Protein AF-A0A8J3KZC4-F1 (afdb_monomer)

Sequence (423 aa):
MLMLERWGRAMARRRWWVIGAALAFLTVGGVWGSLAFGTLITEGLDDPHGDGSRALVRAVLLVVVFGGVA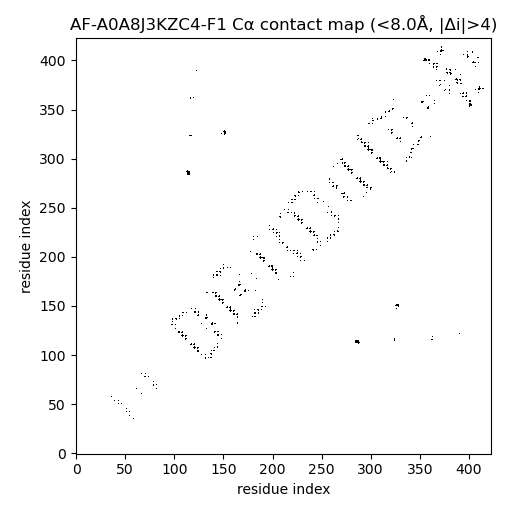ALSLPPTIGGLAVLGAFSALRSAEQEGSSRVGGVYAQAADASYARGRWDEAVAYADRLDQELLANPSISYLHAVAARIAIHRDDRETAEARLRAGGFLNPADQGRWAGASGPVADALALLAESRGDLAESLALRAAYLDLPPGPDRAGRCDEAVYLVRAALAQGEPALAEAAATAVAADPDPSPHRSLVIRFCRALVAADAMELHSVAADFGHSACLHHRALALEEVARVLAEQGDLAGARTACTDALAAWLDLGATWDARRLEARLRSYGVRRGPRTVCRRPAVGWDALTPSERHVAQLLARGMSNPDIAAELFVTRNTVQTHVSRVLTKLQMRSRIELVQQAAAIGETEGR

Nearest PDB structures (foldseek):
  3txn-assembly1_A  TM=3.692E-01  e=3.350E-02  Drosophila melanogaster
  9e8q-assembly1_X  TM=4.889E-01  e=4.196E-01  Homo sapiens
  6epf-assembly1_Q  TM=4.097E-01  e=3.867E-01  Rattus norvegicus
  8jri-assembly1_X  TM=4.082E-01  e=1.821E+00  Homo sapiens
  8amz-assembly1_Q  TM=2.541E-01  e=1.611E+00  Spinacia oleracea

Mean predicted aligned error: 16.3 Å

Foldseek 3Di:
DVVVVVVVVVVVVCVVV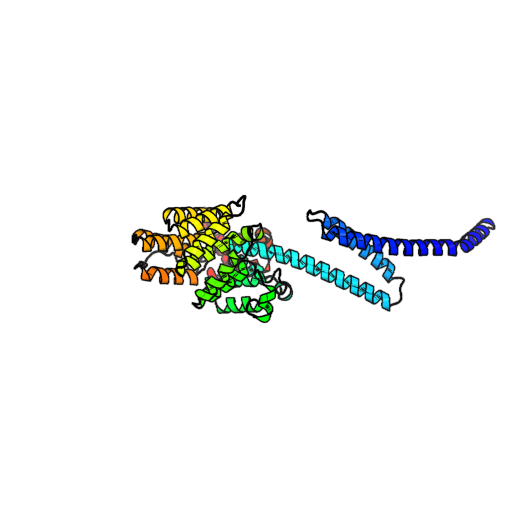VVVVVVVCVVVVVVVLVVVVVVLVVVLVPDPDDPSVVSVVVNVVCLVVVLVVVLVPDDPVVNVVSVVVVVVVVVVVVLVVLLVVLLVLQVVLVVCVLLLVLLSNLVSLVVDDLVSCQDLSNVLSLLSNLLLCLLLVNNVSNVVSCVSSVNPPPVCVVVQPVNDLSSLQSQLSSCVSVVNLVSSLVSLLCLLVDDADPRSLVNLVSLLSNLVSCVVVVNLVSLVSSLCRLVVHPDHDPVSVLSNQCSVCSSVLPLVSLQVSLVVSVVVSSLVSNLVSLLSSLVSCLVVVVLVSNLVSLLVSLLSSLLSSRPVVNVVSQVVCVVSVNDHDPDDDPNQPQADLSVARPVLNVLLVCLLVVDDLVRVCVVVVHDSVSSVVSVVVSCVRHVHPDSVRSNVVSVVVVVVVVD

InterPro domains:
  IPR000792 Transcription regulator LuxR, C-terminal [PF00196] (359-412)
  IPR000792 Transcription regulator LuxR, C-terminal [PR00038] (360-374)
  IPR000792 Transcription regulator LuxR, C-terminal [PR00038] (374-390)
  IPR000792 Transcription regulator LuxR, C-terminal [PR00038] (390-402)
  IPR000792 Transcription regulator LuxR, C-terminal [PS00622] (374-401)
  IPR000792 Transcription regulator LuxR, C-terminal [PS50043] (353-418)
  IPR000792 Transcription regulator LuxR, C-terminal [SM00421] (357-414)
  IPR000792 Transcription regulator LuxR, C-terminal [cd06170] (360-411)
  IPR016032 Signal transduction response regulator, C-terminal effector [SSF46894] (350-418)
  IPR036388 Winged helix-like DNA-binding domain superfamily [G3DSA:1.10.10.10] (355-422)

Organism: NCBI:txid310354

Structure (mmCIF, N/CA/C/O backbone):
data_AF-A0A8J3KZC4-F1
#
_entry.id   AF-A0A8J3KZC4-F1
#
loop_
_atom_site.group_PDB
_atom_site.id
_atom_site.type_symbol
_atom_site.label_atom_id
_atom_site.label_alt_id
_atom_site.label_comp_id
_atom_site.label_asym_id
_atom_site.label_entity_id
_atom_site.label_seq_id
_atom_site.pdbx_PDB_ins_code
_atom_site.Cartn_x
_atom_site.Cartn_y
_atom_site.Cartn_z
_atom_site.occupancy
_atom_site.B_iso_or_equiv
_atom_site.auth_seq_id
_atom_site.auth_comp_id
_atom_site.auth_asym_id
_atom_site.auth_atom_id
_atom_site.pdbx_PDB_model_num
ATOM 1 N N . MET A 1 1 ? 80.075 15.290 -47.385 1.00 49.62 1 MET A N 1
ATOM 2 C CA . MET A 1 1 ? 80.023 13.841 -47.073 1.00 49.62 1 MET A CA 1
ATOM 3 C C . MET A 1 1 ? 80.619 13.496 -45.699 1.00 49.62 1 MET A C 1
ATOM 5 O O . MET A 1 1 ? 79.919 12.897 -44.899 1.00 49.62 1 MET A O 1
ATOM 9 N N . LEU A 1 2 ? 81.821 13.972 -45.339 1.00 51.59 2 LEU A N 1
ATOM 10 C CA . LEU A 1 2 ? 82.472 13.700 -44.033 1.00 51.59 2 LEU A CA 1
ATOM 11 C C . LEU A 1 2 ? 81.754 14.249 -42.774 1.00 51.59 2 LEU A C 1
ATOM 13 O O . LEU A 1 2 ? 81.968 13.755 -41.665 1.00 51.59 2 LEU A O 1
ATOM 17 N N . MET A 1 3 ? 80.897 15.264 -42.916 1.00 46.22 3 MET A N 1
ATOM 18 C CA . MET A 1 3 ? 80.192 15.891 -41.786 1.00 46.22 3 MET A CA 1
ATOM 19 C C . MET A 1 3 ? 78.982 15.062 -41.309 1.00 46.22 3 MET A C 1
ATOM 21 O O . MET A 1 3 ? 78.746 14.967 -40.107 1.00 46.22 3 MET A O 1
ATOM 25 N N . LEU A 1 4 ? 78.289 14.380 -42.231 1.00 46.75 4 LEU A N 1
ATOM 26 C CA . LEU A 1 4 ? 77.159 13.484 -41.943 1.00 46.75 4 LEU A CA 1
ATOM 27 C C . LEU A 1 4 ? 77.616 12.163 -41.298 1.00 46.75 4 LEU A C 1
ATOM 29 O O . LEU A 1 4 ? 76.976 11.687 -40.364 1.00 46.75 4 LEU A O 1
ATOM 33 N N . GLU A 1 5 ? 78.776 11.621 -41.683 1.00 54.44 5 GLU A N 1
ATOM 34 C CA . GLU A 1 5 ? 79.352 10.424 -41.041 1.00 54.44 5 GLU A CA 1
ATOM 35 C C . GLU A 1 5 ? 79.879 10.680 -39.620 1.00 54.44 5 GLU A C 1
ATOM 37 O O . GLU A 1 5 ? 79.835 9.800 -38.753 1.00 54.44 5 GLU A O 1
ATOM 42 N N . ARG A 1 6 ? 80.383 11.892 -39.342 1.00 55.38 6 ARG A N 1
ATOM 43 C CA . ARG A 1 6 ? 80.746 12.308 -37.975 1.00 55.38 6 ARG A CA 1
ATOM 44 C C . ARG A 1 6 ? 79.510 12.478 -37.097 1.00 55.38 6 ARG A C 1
ATOM 46 O O . ARG A 1 6 ? 79.547 12.081 -35.933 1.00 55.38 6 ARG A O 1
ATOM 53 N N . TRP A 1 7 ? 78.426 13.013 -37.655 1.00 51.81 7 TRP A N 1
ATOM 54 C CA . TRP A 1 7 ? 77.149 13.158 -36.958 1.00 51.81 7 TRP A CA 1
ATOM 55 C C . TRP A 1 7 ? 76.495 11.796 -36.671 1.00 51.81 7 TRP A C 1
ATOM 57 O O . TRP A 1 7 ? 76.105 11.531 -35.535 1.00 51.81 7 TRP A O 1
ATOM 67 N N . GLY A 1 8 ? 76.516 10.871 -37.637 1.00 51.47 8 GLY A N 1
ATOM 68 C CA . GLY A 1 8 ? 76.025 9.498 -37.464 1.00 51.47 8 GLY A CA 1
ATOM 69 C C . GLY A 1 8 ? 76.769 8.711 -36.376 1.00 51.47 8 GLY A C 1
ATOM 70 O O . GLY A 1 8 ? 76.144 8.051 -35.546 1.00 51.47 8 GLY A O 1
ATOM 71 N N . ARG A 1 9 ? 78.101 8.849 -36.281 1.00 58.12 9 ARG A N 1
ATOM 72 C CA . ARG A 1 9 ? 78.907 8.222 -35.208 1.00 58.12 9 ARG A CA 1
ATOM 73 C C . ARG A 1 9 ? 78.753 8.893 -33.836 1.00 58.12 9 ARG A C 1
ATOM 75 O O . ARG A 1 9 ? 79.024 8.260 -32.813 1.00 58.12 9 ARG A O 1
ATOM 82 N N . ALA A 1 10 ? 78.342 10.161 -33.788 1.00 55.81 10 ALA A N 1
ATOM 83 C CA . ALA A 1 10 ? 78.010 10.857 -32.544 1.00 55.81 10 ALA A CA 1
ATOM 84 C C . ALA A 1 10 ? 76.621 10.446 -32.019 1.00 55.81 10 ALA A C 1
ATOM 86 O O . ALA A 1 10 ? 76.476 10.183 -30.825 1.00 55.81 10 ALA A O 1
ATOM 87 N N . MET A 1 11 ? 75.632 10.290 -32.907 1.00 49.97 11 MET A N 1
ATOM 88 C CA . MET A 1 11 ? 74.301 9.772 -32.563 1.00 49.97 11 MET A CA 1
ATOM 89 C C . MET A 1 11 ? 74.331 8.292 -32.157 1.00 49.97 11 MET A C 1
ATOM 91 O O . MET A 1 11 ? 73.729 7.927 -31.149 1.00 49.97 11 MET A O 1
ATOM 95 N N . ALA A 1 12 ? 75.113 7.447 -32.839 1.00 55.94 12 ALA A N 1
ATOM 96 C CA . ALA A 1 12 ? 75.250 6.031 -32.481 1.00 55.94 12 ALA A CA 1
ATOM 97 C C . ALA A 1 12 ? 75.864 5.808 -31.084 1.00 55.94 12 ALA A C 1
ATOM 99 O O . ALA A 1 12 ? 75.501 4.853 -30.400 1.00 55.94 12 ALA A O 1
ATOM 100 N N . ARG A 1 13 ? 76.747 6.708 -30.622 1.00 58.25 13 ARG A N 1
ATOM 101 C CA . ARG A 1 13 ? 77.304 6.673 -29.256 1.00 58.25 13 ARG A CA 1
ATOM 102 C C . ARG A 1 13 ? 76.328 7.157 -28.184 1.00 58.25 13 ARG A C 1
ATOM 104 O O . ARG A 1 13 ? 76.462 6.767 -27.030 1.00 58.25 13 ARG A O 1
ATOM 111 N N . ARG A 1 14 ? 75.334 7.969 -28.553 1.00 55.47 14 ARG A N 1
ATOM 112 C CA . ARG A 1 14 ? 74.306 8.478 -27.631 1.00 55.47 14 ARG A CA 1
ATOM 113 C C . ARG A 1 14 ? 73.007 7.666 -27.646 1.00 55.47 14 ARG A C 1
ATOM 115 O O . ARG A 1 14 ? 72.175 7.885 -26.775 1.00 55.47 14 ARG A O 1
ATOM 122 N N . ARG A 1 15 ? 72.850 6.683 -28.546 1.00 52.03 15 ARG A N 1
ATOM 123 C CA . ARG A 1 15 ? 71.639 5.838 -28.624 1.00 52.03 15 ARG A CA 1
ATOM 124 C C . ARG A 1 15 ? 71.318 5.127 -27.309 1.00 52.03 15 ARG A C 1
ATOM 126 O O . ARG A 1 15 ? 70.168 5.093 -26.905 1.00 52.03 15 ARG A O 1
ATOM 133 N N . TRP A 1 16 ? 72.336 4.624 -26.613 1.00 59.94 16 TRP A N 1
ATOM 134 C CA . TRP A 1 16 ? 72.158 3.926 -25.339 1.00 59.94 16 TRP A CA 1
ATOM 135 C C . TRP A 1 16 ? 71.802 4.873 -24.192 1.00 59.94 16 TRP A C 1
ATOM 137 O O . TRP A 1 16 ? 71.069 4.481 -23.296 1.00 59.94 16 TRP A O 1
ATOM 147 N N . TRP A 1 17 ? 72.237 6.134 -24.263 1.00 64.50 17 TRP A N 1
ATOM 148 C CA . TRP A 1 17 ? 71.806 7.178 -23.332 1.00 64.50 17 TRP A CA 1
ATOM 149 C C . TRP A 1 17 ? 70.353 7.584 -23.560 1.00 64.50 17 TRP A C 1
ATOM 151 O O . TRP A 1 17 ? 69.617 7.750 -22.599 1.00 64.50 17 TRP A O 1
ATOM 161 N N . VAL A 1 18 ? 69.923 7.698 -24.818 1.00 58.31 18 VAL A N 1
ATOM 162 C CA . VAL A 1 18 ? 68.522 7.995 -25.157 1.00 58.31 18 VAL A CA 1
ATOM 163 C C . VAL A 1 18 ? 67.608 6.835 -24.760 1.00 58.31 18 VAL A C 1
ATOM 165 O O . VAL A 1 18 ? 66.567 7.064 -24.157 1.00 58.31 18 VAL A O 1
ATOM 168 N N . ILE A 1 19 ? 68.021 5.592 -25.025 1.00 62.00 19 ILE A N 1
ATOM 169 C CA . ILE A 1 19 ? 67.284 4.392 -24.607 1.00 62.00 19 ILE A CA 1
ATOM 170 C C . ILE A 1 19 ? 67.250 4.288 -23.079 1.00 62.00 19 ILE A C 1
ATOM 172 O O . ILE A 1 19 ? 66.190 4.049 -22.515 1.00 62.00 19 ILE A O 1
ATOM 176 N N . GLY A 1 20 ? 68.375 4.523 -22.397 1.00 69.75 20 GLY A N 1
ATOM 177 C CA . GLY A 1 20 ? 68.440 4.525 -20.935 1.00 69.75 20 GLY A CA 1
ATOM 178 C C . GLY A 1 20 ? 67.575 5.617 -20.304 1.00 69.75 20 GLY A C 1
ATOM 179 O O . GLY A 1 20 ? 66.869 5.348 -19.339 1.00 69.75 20 GLY A O 1
ATOM 180 N N . ALA A 1 21 ? 67.562 6.823 -20.879 1.00 61.88 21 ALA A N 1
ATOM 181 C CA . ALA A 1 21 ? 66.703 7.917 -20.434 1.00 61.88 21 ALA A CA 1
ATOM 182 C C . ALA A 1 21 ? 65.216 7.618 -20.676 1.00 61.88 21 ALA A C 1
ATOM 184 O O . ALA A 1 21 ? 64.395 7.899 -19.810 1.00 61.88 21 ALA A O 1
ATOM 185 N N . ALA A 1 22 ? 64.866 6.998 -21.807 1.00 51.34 22 ALA A N 1
ATOM 186 C CA . ALA A 1 22 ? 63.500 6.557 -22.086 1.00 51.34 22 ALA A CA 1
ATOM 187 C C . ALA A 1 22 ? 63.049 5.440 -21.130 1.00 51.34 22 ALA A C 1
ATOM 189 O O . ALA A 1 22 ? 61.923 5.472 -20.640 1.00 51.34 22 ALA A O 1
ATOM 190 N N . LEU A 1 23 ? 63.935 4.489 -20.812 1.00 62.41 23 LEU A N 1
ATOM 191 C CA . LEU A 1 23 ? 63.649 3.420 -19.855 1.00 62.41 23 LEU A CA 1
ATOM 192 C C . LEU A 1 23 ? 63.479 3.975 -18.435 1.00 62.41 23 LEU A C 1
ATOM 194 O O . LEU A 1 23 ? 62.550 3.586 -17.738 1.00 62.41 23 LEU A O 1
ATOM 198 N N . ALA A 1 24 ? 64.334 4.919 -18.032 1.00 65.94 24 ALA A N 1
ATOM 199 C CA . ALA A 1 24 ? 64.222 5.621 -16.757 1.00 65.94 24 ALA A CA 1
ATOM 200 C C . ALA A 1 24 ? 62.939 6.463 -16.676 1.00 65.94 24 ALA A C 1
ATOM 202 O O . ALA A 1 24 ? 62.290 6.505 -15.639 1.00 65.94 24 ALA A O 1
ATOM 203 N N . PHE A 1 25 ? 62.533 7.099 -17.777 1.00 62.34 25 PHE A N 1
ATOM 204 C CA . PHE A 1 25 ? 61.277 7.843 -17.842 1.00 62.34 25 PHE A CA 1
ATOM 205 C C . PHE A 1 25 ? 60.058 6.916 -17.721 1.00 62.34 25 PHE A C 1
ATOM 207 O O . PHE A 1 25 ? 59.105 7.246 -17.021 1.00 62.34 25 PHE A O 1
ATOM 214 N N . LEU A 1 26 ? 60.107 5.728 -18.334 1.00 59.19 26 LEU A N 1
ATOM 215 C CA . LEU A 1 26 ? 59.069 4.699 -18.211 1.00 59.19 26 LEU A CA 1
ATOM 216 C C . LEU A 1 26 ? 58.980 4.116 -16.796 1.00 59.19 26 LEU A C 1
ATOM 218 O O . LEU A 1 26 ? 57.877 3.932 -16.288 1.00 59.19 26 LEU A O 1
ATOM 222 N N . THR A 1 27 ? 60.109 3.849 -16.137 1.00 65.12 27 THR A N 1
ATOM 223 C CA . THR A 1 27 ? 60.107 3.311 -14.768 1.00 65.12 27 THR A CA 1
ATOM 224 C C . THR A 1 27 ? 59.681 4.358 -13.747 1.00 65.12 27 THR A C 1
ATOM 226 O O . THR A 1 27 ? 58.854 4.060 -12.888 1.00 65.12 27 THR A O 1
ATOM 229 N N . VAL A 1 28 ? 60.166 5.597 -13.865 1.00 62.47 28 VAL A N 1
ATOM 230 C CA . VAL A 1 28 ? 59.739 6.711 -13.004 1.00 62.47 28 VAL A CA 1
ATOM 231 C C . VAL A 1 28 ? 58.265 7.039 -13.241 1.00 62.47 28 VAL A C 1
ATOM 233 O O . VAL A 1 28 ? 57.527 7.207 -12.275 1.00 62.47 28 VAL A O 1
ATOM 236 N N . GLY A 1 29 ? 57.807 7.051 -14.496 1.00 56.22 29 GLY A N 1
ATOM 237 C CA . GLY A 1 29 ? 56.397 7.245 -14.841 1.00 56.22 29 GLY A CA 1
ATOM 238 C C . GLY A 1 29 ? 55.491 6.133 -14.306 1.00 56.22 29 GLY A C 1
ATOM 239 O O . GLY A 1 29 ? 54.416 6.424 -13.793 1.00 56.22 29 GLY A O 1
ATOM 240 N N . GLY A 1 30 ? 55.944 4.876 -14.350 1.00 57.34 30 GLY A N 1
ATOM 241 C CA . GLY A 1 30 ? 55.224 3.735 -13.780 1.00 57.34 30 GLY A CA 1
ATOM 242 C C . GLY A 1 30 ? 55.127 3.788 -12.253 1.00 57.34 30 GLY A C 1
ATOM 243 O O . GLY A 1 30 ? 54.042 3.631 -11.703 1.00 57.34 30 GLY A O 1
ATOM 244 N N . VAL A 1 31 ? 56.236 4.073 -11.560 1.00 61.00 31 VAL A N 1
ATOM 245 C CA . VAL A 1 31 ? 56.269 4.174 -10.088 1.00 61.00 31 VAL A CA 1
ATOM 246 C C . VAL A 1 31 ? 55.465 5.378 -9.594 1.00 61.00 31 VAL A C 1
ATOM 248 O O . VAL A 1 31 ? 54.692 5.253 -8.645 1.00 61.00 31 VAL A O 1
ATOM 251 N N . TRP A 1 32 ? 55.593 6.532 -10.254 1.00 56.91 32 TRP A N 1
ATOM 252 C CA . TRP A 1 32 ? 54.805 7.721 -9.930 1.00 56.91 32 TRP A CA 1
ATOM 253 C C . TRP A 1 32 ? 53.316 7.506 -10.223 1.00 56.91 32 TRP A C 1
ATOM 255 O O . TRP A 1 32 ? 52.482 7.867 -9.400 1.00 56.91 32 TRP A O 1
ATOM 265 N N . GLY A 1 33 ? 52.982 6.837 -11.333 1.00 50.72 33 GLY A N 1
ATOM 266 C CA . GLY A 1 33 ? 51.616 6.437 -11.669 1.00 50.72 33 GLY A CA 1
ATOM 267 C C . GLY A 1 33 ? 50.994 5.512 -10.622 1.00 50.72 33 GLY A C 1
ATOM 268 O O . GLY A 1 33 ? 49.866 5.753 -10.209 1.00 50.72 33 GLY A O 1
ATOM 269 N N . SER A 1 34 ? 51.727 4.510 -10.125 1.00 51.75 34 SER A N 1
ATOM 270 C CA . SER A 1 34 ? 51.240 3.622 -9.058 1.00 51.75 34 SER A CA 1
ATOM 271 C C . SER A 1 34 ? 51.057 4.333 -7.714 1.00 51.75 34 SER A C 1
ATOM 273 O O . SER A 1 34 ? 50.082 4.057 -7.018 1.00 51.75 34 SER A O 1
ATOM 275 N N . LEU A 1 35 ? 51.952 5.257 -7.349 1.00 50.72 35 LEU A N 1
ATOM 276 C CA . LEU A 1 35 ? 51.835 6.026 -6.104 1.00 50.72 35 LEU A CA 1
ATOM 277 C C . LEU A 1 35 ? 50.691 7.048 -6.168 1.00 50.72 35 LEU A C 1
ATOM 279 O O . LEU A 1 35 ? 49.902 7.126 -5.231 1.00 50.72 35 LEU A O 1
ATOM 283 N N . ALA A 1 36 ? 50.552 7.765 -7.287 1.00 47.75 36 ALA A N 1
ATOM 284 C CA . ALA A 1 36 ? 49.455 8.704 -7.516 1.00 47.75 36 ALA A CA 1
ATOM 285 C C . ALA A 1 36 ? 48.089 7.997 -7.617 1.00 47.75 36 ALA A C 1
ATOM 287 O O . ALA A 1 36 ? 47.072 8.531 -7.179 1.00 47.75 36 ALA A O 1
ATOM 288 N N . PHE A 1 37 ? 48.058 6.778 -8.165 1.00 49.66 37 PHE A N 1
ATOM 289 C CA . PHE A 1 37 ? 46.868 5.925 -8.197 1.00 49.66 37 PHE A CA 1
ATOM 290 C C . PHE A 1 37 ? 46.466 5.453 -6.793 1.00 49.66 37 PHE A C 1
ATOM 292 O O . PHE A 1 37 ? 45.284 5.471 -6.462 1.00 49.66 37 PHE A O 1
ATOM 299 N N . GLY A 1 38 ? 47.443 5.103 -5.948 1.00 47.34 38 GLY A N 1
ATOM 300 C CA . GLY A 1 38 ? 47.207 4.753 -4.547 1.00 47.34 38 GLY A CA 1
ATOM 301 C C . GLY A 1 38 ? 46.563 5.894 -3.759 1.00 47.34 38 GLY A C 1
ATOM 302 O O . GLY A 1 38 ? 45.571 5.668 -3.075 1.00 47.34 38 GLY A O 1
ATOM 303 N N . THR A 1 39 ? 47.066 7.122 -3.924 1.00 50.56 39 THR A N 1
ATOM 304 C CA . THR A 1 39 ? 46.525 8.307 -3.239 1.00 50.56 39 THR A CA 1
ATOM 305 C C . THR A 1 39 ? 45.146 8.718 -3.760 1.00 50.56 39 THR A C 1
ATOM 307 O O . THR A 1 39 ? 44.293 9.100 -2.966 1.00 50.56 39 THR A O 1
ATOM 310 N N . LEU A 1 40 ? 44.886 8.578 -5.068 1.00 50.06 40 LEU A N 1
ATOM 311 C CA . LEU A 1 40 ? 43.588 8.905 -5.679 1.00 50.06 40 LEU A CA 1
ATOM 312 C C . LEU A 1 40 ? 42.470 7.925 -5.295 1.00 50.06 40 LEU A C 1
ATOM 314 O O . LEU A 1 40 ? 41.315 8.335 -5.219 1.00 50.06 40 LEU A O 1
ATOM 318 N N . ILE A 1 41 ? 42.793 6.651 -5.050 1.00 50.91 41 ILE A N 1
ATOM 319 C CA . ILE A 1 41 ? 41.816 5.675 -4.549 1.00 50.91 41 ILE A CA 1
ATOM 320 C C . ILE A 1 41 ? 41.487 5.948 -3.083 1.00 50.91 41 ILE A C 1
ATOM 322 O O . ILE A 1 41 ? 40.316 5.901 -2.722 1.00 50.91 41 ILE A O 1
ATOM 326 N N . THR A 1 42 ? 42.478 6.264 -2.245 1.00 49.16 42 THR A N 1
ATOM 327 C CA . THR A 1 42 ? 42.205 6.557 -0.831 1.00 49.16 42 THR A CA 1
ATOM 328 C C . THR A 1 42 ? 41.495 7.892 -0.623 1.00 49.16 42 THR A C 1
ATOM 330 O O . THR A 1 42 ? 40.588 7.941 0.190 1.00 49.16 42 THR A O 1
ATOM 333 N N . GLU A 1 43 ? 41.832 8.952 -1.368 1.00 44.72 43 GLU A N 1
ATOM 334 C CA . GLU A 1 43 ? 41.147 10.252 -1.230 1.00 44.72 43 GLU A CA 1
ATOM 335 C C . GLU A 1 43 ? 39.784 10.293 -1.944 1.00 44.72 43 GLU A C 1
ATOM 337 O O . GLU A 1 43 ? 38.872 10.974 -1.487 1.00 44.72 43 GLU A O 1
ATOM 342 N N . GLY A 1 44 ? 39.602 9.549 -3.042 1.00 46.19 44 GLY A N 1
ATOM 343 C CA . GLY A 1 44 ? 38.335 9.512 -3.786 1.00 46.19 44 GLY A CA 1
ATOM 344 C C . GLY A 1 44 ? 37.227 8.677 -3.133 1.00 46.19 44 GLY A C 1
ATOM 345 O O . GLY A 1 44 ? 36.064 8.828 -3.504 1.00 46.19 44 GLY A O 1
ATOM 346 N N . LEU A 1 45 ? 37.572 7.804 -2.180 1.00 44.53 45 LEU A N 1
ATOM 347 C CA . LEU A 1 45 ? 36.611 7.018 -1.396 1.00 44.53 45 LEU A CA 1
ATOM 348 C C . LEU A 1 45 ? 35.973 7.823 -0.246 1.00 44.53 45 LEU A C 1
ATOM 350 O O . LEU A 1 45 ? 34.905 7.430 0.217 1.00 44.53 45 LEU A O 1
ATOM 354 N N . ASP A 1 46 ? 36.572 8.952 0.155 1.00 43.31 46 ASP A N 1
ATOM 355 C CA . ASP A 1 46 ? 36.157 9.750 1.323 1.00 43.31 46 ASP A CA 1
ATOM 356 C C . ASP A 1 46 ? 35.457 11.087 0.976 1.00 43.31 46 ASP A C 1
ATOM 358 O O . ASP A 1 46 ? 35.117 11.846 1.884 1.00 43.31 46 ASP A O 1
ATOM 362 N N . ASP A 1 47 ? 35.193 11.399 -0.303 1.00 40.72 47 ASP A N 1
ATOM 363 C CA . ASP A 1 47 ? 34.547 12.663 -0.710 1.00 40.72 47 ASP A CA 1
ATOM 364 C C . ASP A 1 47 ? 33.052 12.480 -1.087 1.00 40.72 47 ASP A C 1
ATOM 366 O O . ASP A 1 47 ? 32.738 11.908 -2.139 1.00 40.72 47 ASP A O 1
ATOM 370 N N . PRO A 1 48 ? 32.091 12.978 -0.278 1.00 42.66 48 PRO A N 1
ATOM 371 C CA . PRO A 1 48 ? 30.660 12.845 -0.539 1.00 42.66 48 PRO A CA 1
ATOM 372 C C . PRO A 1 48 ? 30.107 13.886 -1.534 1.00 42.66 48 PRO A C 1
ATOM 374 O O . PRO A 1 48 ? 28.900 13.900 -1.796 1.00 42.66 48 PRO A O 1
ATOM 377 N N . HIS A 1 49 ? 30.942 14.759 -2.118 1.00 44.78 49 HIS A N 1
ATOM 378 C CA . HIS A 1 49 ? 30.489 15.877 -2.952 1.00 44.78 49 HIS A CA 1
ATOM 379 C C . HIS A 1 49 ? 31.019 15.843 -4.403 1.00 44.78 49 HIS A C 1
ATOM 381 O O . HIS A 1 49 ? 31.757 16.709 -4.854 1.00 44.78 49 HIS A O 1
ATOM 387 N N . GLY A 1 50 ? 30.540 14.881 -5.199 1.00 46.28 50 GLY A N 1
ATOM 388 C CA . GLY A 1 50 ? 30.252 15.055 -6.639 1.00 46.28 50 GLY A CA 1
ATOM 389 C C . GLY A 1 50 ? 31.396 15.198 -7.668 1.00 46.28 50 GLY A C 1
ATOM 390 O O . GLY A 1 50 ? 31.131 14.983 -8.854 1.00 46.28 50 GLY A O 1
ATOM 391 N N . ASP A 1 51 ? 32.647 15.492 -7.295 1.00 43.28 51 ASP A N 1
ATOM 392 C CA . ASP A 1 51 ? 33.749 15.693 -8.269 1.00 43.28 51 ASP A CA 1
ATOM 393 C C . ASP A 1 51 ? 34.532 14.396 -8.608 1.00 43.28 51 ASP A C 1
ATOM 395 O O . ASP A 1 51 ? 35.338 14.355 -9.545 1.00 43.28 51 ASP A O 1
ATOM 399 N N . GLY A 1 52 ? 34.213 13.279 -7.937 1.00 50.34 52 GLY A N 1
ATOM 400 C CA . GLY A 1 52 ? 34.819 11.955 -8.167 1.00 50.34 52 GLY A CA 1
ATOM 401 C C . GLY A 1 52 ? 34.659 11.419 -9.599 1.00 50.34 52 GLY A C 1
ATOM 402 O O . GLY A 1 52 ? 35.495 10.660 -10.091 1.00 50.34 52 GLY A O 1
ATOM 403 N N . SER A 1 53 ? 33.648 11.893 -10.334 1.00 43.28 53 SER A N 1
ATOM 404 C CA . SER A 1 53 ? 33.404 11.530 -11.738 1.00 43.28 53 SER A CA 1
ATOM 405 C C . SER A 1 53 ? 34.543 11.939 -12.687 1.00 43.28 53 SER A C 1
ATOM 407 O O . SER A 1 53 ? 34.844 11.217 -13.639 1.00 43.28 53 SER A O 1
ATOM 409 N N . ARG A 1 54 ? 35.233 13.059 -12.425 1.00 45.94 54 ARG A N 1
ATOM 410 C CA . ARG A 1 54 ? 36.333 13.556 -13.275 1.00 45.94 54 ARG A CA 1
ATOM 411 C C . ARG A 1 54 ? 37.666 12.882 -12.961 1.00 45.94 54 ARG A C 1
ATOM 413 O O . ARG A 1 54 ? 38.478 12.691 -13.869 1.00 45.94 54 ARG A O 1
ATOM 420 N N . ALA A 1 55 ? 37.880 12.500 -11.703 1.00 45.97 55 ALA A N 1
ATOM 421 C CA . ALA A 1 55 ? 39.048 11.732 -11.277 1.00 45.97 55 ALA A CA 1
ATOM 422 C C . ALA A 1 55 ? 39.034 10.317 -11.883 1.00 45.97 55 ALA A C 1
ATOM 424 O O . ALA A 1 55 ? 40.045 9.855 -12.413 1.00 45.97 55 ALA A O 1
ATOM 425 N N . LEU A 1 56 ? 37.860 9.682 -11.920 1.00 48.88 56 LEU A N 1
ATOM 426 C CA . LEU A 1 56 ? 37.671 8.326 -12.442 1.00 48.88 56 LEU A CA 1
ATOM 427 C C . LEU A 1 56 ? 37.802 8.262 -13.973 1.00 48.88 56 LEU A C 1
ATOM 429 O O . LEU A 1 56 ? 38.466 7.373 -14.502 1.00 48.88 56 LEU A O 1
ATOM 433 N N . VAL A 1 57 ? 37.282 9.263 -14.695 1.00 49.66 57 VAL A N 1
ATOM 434 C CA . VAL A 1 57 ? 37.480 9.385 -16.153 1.00 49.66 57 VAL A CA 1
ATOM 435 C C . VAL A 1 57 ? 38.960 9.577 -16.504 1.00 49.66 57 VAL A C 1
ATOM 437 O O . VAL A 1 57 ? 39.440 8.966 -17.457 1.00 49.66 57 VAL A O 1
ATOM 440 N N . ARG A 1 58 ? 39.717 10.365 -15.723 1.00 51.72 58 ARG A N 1
ATOM 441 C CA . ARG A 1 58 ? 41.174 10.523 -15.909 1.00 51.72 58 ARG A CA 1
ATOM 442 C C . ARG A 1 58 ? 41.940 9.231 -15.609 1.00 51.72 58 ARG A C 1
ATOM 444 O O . ARG A 1 58 ? 42.877 8.920 -16.341 1.00 51.72 58 ARG A O 1
ATOM 451 N N . ALA A 1 59 ? 41.523 8.464 -14.601 1.00 51.31 59 ALA A N 1
ATOM 452 C CA . ALA A 1 59 ? 42.112 7.165 -14.275 1.00 51.31 59 ALA A CA 1
ATOM 453 C C . ALA A 1 59 ? 41.875 6.126 -15.388 1.00 51.31 59 ALA A C 1
ATOM 455 O O . ALA A 1 59 ? 42.816 5.459 -15.813 1.00 51.31 59 ALA A O 1
ATOM 456 N N . VAL A 1 60 ? 40.658 6.050 -15.937 1.00 50.50 60 VAL A N 1
ATOM 457 C CA . VAL A 1 60 ? 40.327 5.161 -17.066 1.00 50.50 60 VAL A CA 1
ATOM 458 C C . VAL A 1 60 ? 41.095 5.556 -18.332 1.00 50.50 60 VAL A C 1
ATOM 460 O O . VAL A 1 60 ? 41.645 4.689 -19.011 1.00 50.50 60 VAL A O 1
ATOM 463 N N . LEU A 1 61 ? 41.218 6.857 -18.628 1.00 50.62 61 LEU A N 1
ATOM 464 C CA . LEU A 1 61 ? 42.003 7.332 -19.775 1.00 50.62 61 LEU A CA 1
ATOM 465 C C . LEU A 1 61 ? 43.496 6.997 -19.624 1.00 50.62 61 LEU A C 1
ATOM 467 O O . LEU A 1 61 ? 44.132 6.595 -20.596 1.00 50.62 61 LEU A O 1
ATOM 471 N N . LEU A 1 62 ? 44.046 7.103 -18.409 1.00 53.88 62 LEU A N 1
ATOM 472 C CA . LEU A 1 62 ? 45.420 6.698 -18.102 1.00 53.88 62 LEU A CA 1
ATOM 473 C C . LEU A 1 62 ? 45.627 5.188 -18.279 1.00 53.88 62 LEU A C 1
ATOM 475 O O . LEU A 1 62 ? 46.628 4.793 -18.871 1.00 53.88 62 LEU A O 1
ATOM 479 N N . VAL A 1 63 ? 44.678 4.348 -17.853 1.00 52.44 63 VAL A N 1
ATOM 480 C CA . VAL A 1 63 ? 44.739 2.884 -18.027 1.00 52.44 63 VAL A CA 1
ATOM 481 C C . VAL A 1 63 ? 44.675 2.485 -19.503 1.00 52.44 63 VAL A C 1
ATOM 483 O O . VAL A 1 63 ? 45.438 1.623 -19.931 1.00 52.44 63 VAL A O 1
ATOM 486 N N . VAL A 1 64 ? 43.831 3.133 -20.308 1.00 53.03 64 VAL A N 1
ATOM 487 C CA . VAL A 1 64 ? 43.734 2.856 -21.752 1.00 53.03 64 VAL A CA 1
ATOM 488 C C . VAL A 1 64 ? 44.999 3.310 -22.490 1.00 53.03 64 VAL A C 1
ATOM 490 O O . VAL A 1 64 ? 45.538 2.565 -23.310 1.00 53.03 64 VAL A O 1
ATOM 493 N N . VAL A 1 65 ? 45.515 4.502 -22.172 1.00 53.97 65 VAL A N 1
ATOM 494 C CA . VAL A 1 65 ? 46.699 5.069 -22.837 1.00 53.97 65 VAL A CA 1
ATOM 495 C C . VAL A 1 65 ? 47.987 4.343 -22.429 1.00 53.97 65 VAL A C 1
ATOM 497 O O . VAL A 1 65 ? 48.803 4.036 -23.296 1.00 53.97 65 VAL A O 1
ATOM 500 N N . PHE A 1 66 ? 48.178 4.007 -21.149 1.00 52.16 66 PHE A N 1
ATOM 501 C CA . PHE A 1 66 ? 49.378 3.290 -20.692 1.00 52.16 66 PHE A CA 1
ATOM 502 C C . PHE A 1 66 ? 49.279 1.766 -20.860 1.00 52.16 66 PHE A C 1
ATOM 504 O O . PHE A 1 66 ? 50.284 1.124 -21.167 1.00 52.16 66 PHE A O 1
ATOM 511 N N . GLY A 1 67 ? 48.084 1.179 -20.744 1.00 50.34 67 GLY A N 1
ATOM 512 C CA . GLY A 1 67 ? 47.853 -0.254 -20.955 1.00 50.34 67 GLY A CA 1
ATOM 513 C C . GLY A 1 67 ? 48.079 -0.689 -22.404 1.00 50.34 67 GLY A C 1
ATOM 514 O O . GLY A 1 67 ? 48.689 -1.732 -22.644 1.00 50.34 67 GLY A O 1
ATOM 515 N N . GLY A 1 68 ? 47.689 0.145 -23.377 1.00 49.38 68 GLY A N 1
ATOM 516 C CA . GLY A 1 68 ? 47.944 -0.106 -24.800 1.00 49.38 68 GLY A CA 1
ATOM 517 C C . GLY A 1 68 ? 49.432 -0.070 -25.177 1.00 49.38 68 GLY A C 1
ATOM 518 O O . GLY A 1 68 ? 49.870 -0.832 -26.036 1.00 49.38 68 GLY A O 1
ATOM 519 N N . VAL A 1 69 ? 50.233 0.759 -24.500 1.00 49.31 69 VAL A N 1
ATOM 520 C CA . VAL A 1 69 ? 51.682 0.883 -24.751 1.00 49.31 69 VAL A CA 1
ATOM 521 C C . VAL A 1 69 ? 52.478 -0.238 -24.060 1.00 49.31 69 VAL A C 1
ATOM 523 O O . VAL A 1 69 ? 53.452 -0.743 -24.625 1.00 49.31 69 VAL A O 1
ATOM 526 N N . ALA A 1 70 ? 52.036 -0.700 -22.884 1.00 46.34 70 ALA A N 1
ATOM 527 C CA . ALA A 1 70 ? 52.657 -1.813 -22.160 1.00 46.34 70 ALA A CA 1
ATOM 528 C C . ALA A 1 70 ? 52.420 -3.185 -22.827 1.00 46.34 70 ALA A C 1
ATOM 530 O O . ALA A 1 70 ? 53.301 -4.047 -22.804 1.00 46.34 70 ALA A O 1
ATOM 531 N N . ALA A 1 71 ? 51.266 -3.385 -23.478 1.00 46.44 71 ALA A N 1
ATOM 532 C CA . ALA A 1 71 ? 50.923 -4.644 -24.147 1.00 46.44 71 ALA A CA 1
ATOM 533 C C . ALA A 1 71 ? 51.809 -4.966 -25.369 1.00 46.44 71 ALA A C 1
ATOM 535 O O . ALA A 1 71 ? 51.978 -6.134 -25.710 1.00 46.44 71 ALA A O 1
ATOM 536 N N . LEU A 1 72 ? 52.420 -3.957 -26.004 1.00 49.62 72 LEU A N 1
ATOM 537 C CA . LEU A 1 72 ? 53.324 -4.147 -27.148 1.00 49.62 72 LEU A CA 1
ATOM 538 C C . LEU A 1 72 ? 54.776 -4.489 -26.767 1.00 49.62 72 LEU A C 1
ATOM 540 O O . LEU A 1 72 ? 55.586 -4.739 -27.658 1.00 49.62 72 LEU A O 1
ATOM 544 N N . SER A 1 73 ? 55.135 -4.487 -25.478 1.00 51.31 73 SER A N 1
ATOM 545 C CA . SER A 1 73 ? 56.543 -4.550 -25.050 1.00 51.31 73 SER A CA 1
ATOM 546 C C . SER A 1 73 ? 56.865 -5.559 -23.937 1.00 51.31 73 SER A C 1
ATOM 548 O O . SER A 1 73 ? 58.015 -5.615 -23.499 1.00 51.31 73 SER A O 1
ATOM 550 N N . LEU A 1 74 ? 55.916 -6.407 -23.512 1.00 48.03 74 LEU A N 1
ATOM 551 C CA . LEU A 1 74 ? 56.128 -7.383 -22.428 1.00 48.03 74 LEU A CA 1
ATOM 552 C C . LEU A 1 74 ? 55.874 -8.851 -22.844 1.00 48.03 74 LEU A C 1
ATOM 554 O O . LEU A 1 74 ? 55.066 -9.107 -23.737 1.00 48.03 74 LEU A O 1
ATOM 558 N N . PRO A 1 75 ? 56.542 -9.835 -22.197 1.00 52.41 75 PRO A N 1
ATOM 559 C CA . PRO A 1 75 ? 56.349 -11.265 -22.454 1.00 52.41 75 PRO A CA 1
ATOM 560 C C . PRO A 1 75 ? 54.884 -11.721 -22.263 1.00 52.41 75 PRO A C 1
ATOM 562 O O . PRO A 1 75 ? 54.179 -11.177 -21.407 1.00 52.41 75 PRO A O 1
ATOM 565 N N . PRO A 1 76 ? 54.423 -12.758 -22.992 1.00 51.78 76 PRO A N 1
ATOM 566 C CA . PRO A 1 76 ? 53.002 -13.122 -23.126 1.00 51.78 76 PRO A CA 1
ATOM 567 C C . PRO A 1 76 ? 52.277 -13.459 -21.811 1.00 51.78 76 PRO A C 1
ATOM 569 O O . PRO A 1 76 ? 51.059 -13.320 -21.728 1.00 51.78 76 PRO A O 1
ATOM 572 N N . THR A 1 77 ? 53.000 -13.840 -20.757 1.00 48.25 77 THR A N 1
ATOM 573 C CA . THR A 1 77 ? 52.430 -14.117 -19.428 1.00 48.25 77 THR A CA 1
ATOM 574 C C . THR A 1 77 ? 51.971 -12.857 -18.686 1.00 48.25 77 THR A C 1
ATOM 576 O O . THR A 1 77 ? 51.003 -12.914 -17.933 1.00 48.25 77 THR A O 1
ATOM 579 N N . ILE A 1 78 ? 52.609 -11.707 -18.926 1.00 45.66 78 ILE A N 1
ATOM 580 C CA . ILE A 1 78 ? 52.255 -10.420 -18.300 1.00 45.66 78 ILE A CA 1
ATOM 581 C C . ILE A 1 78 ? 51.186 -9.693 -19.132 1.00 45.66 78 ILE A C 1
ATOM 583 O O . ILE A 1 78 ? 50.274 -9.085 -18.575 1.00 45.66 78 ILE A O 1
ATOM 587 N N . GLY A 1 79 ? 51.223 -9.843 -20.462 1.00 40.03 79 GLY A N 1
ATOM 588 C CA . GLY A 1 79 ? 50.160 -9.364 -21.354 1.00 40.03 79 GLY A CA 1
ATOM 589 C C . GLY A 1 79 ? 48.798 -10.008 -21.062 1.00 40.03 79 GLY A C 1
ATOM 590 O O . GLY A 1 79 ? 47.782 -9.320 -21.078 1.00 40.03 79 GLY A O 1
ATOM 591 N N . GLY A 1 80 ? 48.771 -11.297 -20.698 1.00 41.03 80 GLY A N 1
ATOM 592 C CA . GLY A 1 80 ? 47.543 -11.986 -20.279 1.00 41.03 80 GLY A CA 1
ATOM 593 C C . GLY A 1 80 ? 46.906 -11.397 -19.013 1.00 41.03 80 GLY A C 1
ATOM 594 O O . GLY A 1 80 ? 45.688 -11.245 -18.960 1.00 41.03 80 GLY A O 1
ATOM 595 N N . LEU A 1 81 ? 47.713 -10.993 -18.025 1.00 48.81 81 LEU A N 1
ATOM 596 C CA . LEU A 1 81 ? 47.233 -10.319 -16.809 1.00 48.81 81 LEU A CA 1
ATOM 597 C C . LEU A 1 81 ? 46.711 -8.904 -17.094 1.00 48.81 81 LEU A C 1
ATOM 599 O O . LEU A 1 81 ? 45.696 -8.510 -16.528 1.00 48.81 81 LEU A O 1
ATOM 603 N N . ALA A 1 82 ? 47.350 -8.162 -18.002 1.00 41.62 82 ALA A N 1
ATOM 604 C CA . ALA A 1 82 ? 46.879 -6.842 -18.424 1.00 41.62 82 ALA A CA 1
ATOM 605 C C . ALA A 1 82 ? 45.558 -6.917 -19.212 1.00 41.62 82 ALA A C 1
ATOM 607 O O . ALA A 1 82 ? 44.673 -6.091 -19.006 1.00 41.62 82 ALA A O 1
ATOM 608 N N . VAL A 1 83 ? 45.387 -7.934 -20.064 1.00 43.19 83 VAL A N 1
ATOM 609 C CA . VAL A 1 83 ? 44.128 -8.188 -20.784 1.00 43.19 83 VAL A CA 1
ATOM 610 C C . VAL A 1 83 ? 43.029 -8.635 -19.822 1.00 43.19 83 VAL A C 1
ATOM 612 O O . VAL A 1 83 ? 41.920 -8.119 -19.904 1.00 43.19 83 VAL A O 1
ATOM 615 N N . LEU A 1 84 ? 43.321 -9.523 -18.866 1.00 48.69 84 LEU A N 1
ATOM 616 C CA . LEU A 1 84 ? 42.366 -9.907 -17.819 1.00 48.69 84 LEU A CA 1
ATOM 617 C C . LEU A 1 84 ? 41.973 -8.719 -16.929 1.00 48.69 84 LEU A C 1
ATOM 619 O O . LEU A 1 84 ? 40.797 -8.584 -16.609 1.00 48.69 84 LEU A O 1
ATOM 623 N N . GLY A 1 85 ? 42.921 -7.843 -16.584 1.00 42.53 85 GLY A N 1
ATOM 624 C CA . GLY A 1 85 ? 42.669 -6.604 -15.842 1.00 42.53 85 GLY A CA 1
ATOM 625 C C . GLY A 1 85 ? 41.856 -5.577 -16.637 1.00 42.53 85 GLY A C 1
ATOM 626 O O . GLY A 1 85 ? 40.986 -4.911 -16.085 1.00 42.53 85 GLY A O 1
ATOM 627 N N . ALA A 1 86 ? 42.082 -5.478 -17.949 1.00 41.16 86 ALA A N 1
ATOM 628 C CA . ALA A 1 86 ? 41.272 -4.646 -18.832 1.00 41.16 86 ALA A CA 1
ATOM 629 C C . ALA A 1 86 ? 39.851 -5.209 -18.988 1.00 41.16 86 ALA A C 1
ATOM 631 O O . ALA A 1 86 ? 38.895 -4.447 -18.941 1.00 41.16 86 ALA A O 1
ATOM 632 N N . PHE A 1 87 ? 39.694 -6.532 -19.109 1.00 36.59 87 PHE A N 1
ATOM 633 C CA . PHE A 1 87 ? 38.386 -7.192 -19.154 1.00 36.59 87 PHE A CA 1
ATOM 634 C C . PHE A 1 87 ? 37.638 -7.118 -17.820 1.00 36.59 87 PHE A C 1
ATOM 636 O O . PHE A 1 87 ? 36.420 -6.957 -17.830 1.00 36.59 87 PHE A O 1
ATOM 643 N N . SER A 1 88 ? 38.327 -7.214 -16.679 1.00 46.03 88 SER A N 1
ATOM 644 C CA . SER A 1 88 ? 37.699 -7.027 -15.369 1.00 46.03 88 SER A CA 1
ATOM 645 C C . SER A 1 88 ? 37.293 -5.572 -15.157 1.00 46.03 88 SER A C 1
ATOM 647 O O . SER A 1 88 ? 36.179 -5.338 -14.713 1.00 46.03 88 SER A O 1
ATOM 649 N N . ALA A 1 89 ? 38.119 -4.602 -15.563 1.00 42.47 89 ALA A N 1
ATOM 650 C CA . ALA A 1 89 ? 37.766 -3.184 -15.532 1.00 42.47 89 ALA A CA 1
ATOM 651 C C . ALA A 1 89 ? 36.606 -2.846 -16.485 1.00 42.47 89 ALA A C 1
ATOM 653 O O . ALA A 1 89 ? 35.723 -2.076 -16.115 1.00 42.47 89 ALA A O 1
ATOM 654 N N . LEU A 1 90 ? 36.564 -3.449 -17.682 1.00 37.03 90 LEU A N 1
ATOM 655 C CA . LEU A 1 90 ? 35.451 -3.292 -18.621 1.00 37.03 90 LEU A CA 1
ATOM 656 C C . LEU A 1 90 ? 34.165 -3.900 -18.050 1.00 37.03 90 LEU A C 1
ATOM 658 O O . LEU A 1 90 ? 33.133 -3.243 -18.066 1.00 37.03 90 LEU A O 1
ATOM 662 N N . ARG A 1 91 ? 34.237 -5.107 -17.468 1.00 45.75 91 ARG A N 1
ATOM 663 C CA . ARG A 1 91 ? 33.101 -5.730 -16.771 1.00 45.75 91 ARG A CA 1
ATOM 664 C C . ARG A 1 91 ? 32.645 -4.921 -15.567 1.00 45.75 91 ARG A C 1
ATOM 666 O O . ARG A 1 91 ? 31.446 -4.792 -15.373 1.00 45.75 91 ARG A O 1
ATOM 673 N N . SER A 1 92 ? 33.558 -4.373 -14.769 1.00 48.94 92 SER A N 1
ATOM 674 C CA . SER A 1 92 ? 33.213 -3.499 -13.646 1.00 48.94 92 SER A CA 1
ATOM 675 C C . SER A 1 92 ? 32.538 -2.223 -14.138 1.00 48.94 92 SER A C 1
ATOM 677 O O . SER A 1 92 ? 31.513 -1.846 -13.587 1.00 48.94 92 SER A O 1
ATOM 679 N N . ALA A 1 93 ? 33.028 -1.605 -15.216 1.00 43.62 93 ALA A N 1
ATOM 680 C CA . ALA A 1 93 ? 32.404 -0.425 -15.814 1.00 43.62 93 ALA A CA 1
ATOM 681 C C . ALA A 1 93 ? 31.031 -0.732 -16.444 1.00 43.62 93 ALA A C 1
ATOM 683 O O . ALA A 1 93 ? 30.103 0.065 -16.314 1.00 43.62 93 ALA A O 1
ATOM 684 N N . GLU A 1 94 ? 30.871 -1.892 -17.088 1.00 46.06 94 GLU A N 1
ATOM 685 C CA . GLU A 1 94 ? 29.586 -2.376 -17.607 1.00 46.06 94 GLU A CA 1
ATOM 686 C C . GLU A 1 94 ? 28.606 -2.696 -16.470 1.00 46.06 94 GLU A C 1
ATOM 688 O O . GLU A 1 94 ? 27.446 -2.299 -16.537 1.00 46.06 94 GLU A O 1
ATOM 693 N N . GLN A 1 95 ? 29.059 -3.337 -15.390 1.00 52.22 95 GLN A N 1
ATOM 694 C CA . GLN A 1 95 ? 28.246 -3.622 -14.203 1.00 52.22 95 GLN A CA 1
ATOM 695 C C . GLN A 1 95 ? 27.885 -2.353 -13.423 1.00 52.22 95 GLN A C 1
ATOM 697 O O . GLN A 1 95 ? 26.757 -2.227 -12.950 1.00 52.22 95 GLN A O 1
ATOM 702 N N . GLU A 1 96 ? 28.786 -1.379 -13.313 1.00 54.44 96 GLU A N 1
ATOM 703 C CA . GLU A 1 96 ? 28.507 -0.062 -12.732 1.00 54.44 96 GLU A CA 1
ATOM 704 C C . GLU A 1 96 ? 27.530 0.744 -13.595 1.00 54.44 96 GLU A C 1
ATOM 706 O O . GLU A 1 96 ? 26.591 1.345 -13.074 1.00 54.44 96 GLU A O 1
ATOM 711 N N . GLY A 1 97 ? 27.695 0.733 -14.920 1.00 52.91 97 GLY A N 1
ATOM 712 C CA . GLY A 1 97 ? 26.753 1.363 -15.844 1.00 52.91 97 GLY A CA 1
ATOM 713 C C . GLY A 1 97 ? 25.370 0.716 -15.772 1.00 52.91 97 GLY A C 1
ATOM 714 O O . GLY A 1 97 ? 24.360 1.408 -15.649 1.00 52.91 97 GLY A O 1
ATOM 715 N N . SER A 1 98 ? 25.329 -0.614 -15.766 1.00 60.47 98 SER A N 1
ATOM 716 C CA . SER A 1 98 ? 24.092 -1.386 -15.719 1.00 60.47 98 SER A CA 1
ATOM 717 C C . SER A 1 98 ? 23.397 -1.295 -14.354 1.00 60.47 98 SER A C 1
ATOM 719 O O . SER A 1 98 ? 22.175 -1.170 -14.283 1.00 60.47 98 SER A O 1
ATOM 721 N N . SER A 1 99 ? 24.157 -1.221 -13.257 1.00 59.75 99 SER A N 1
ATOM 722 C CA . SER A 1 99 ? 23.590 -1.002 -11.921 1.00 59.75 99 SER A CA 1
ATOM 723 C C . SER A 1 99 ? 23.058 0.412 -11.712 1.00 59.75 99 SER A C 1
ATOM 725 O O . SER A 1 99 ? 22.008 0.569 -11.092 1.00 59.75 99 SER A O 1
ATOM 727 N N . ARG A 1 100 ? 23.693 1.442 -12.289 1.00 62.44 100 ARG A N 1
ATOM 728 C CA . ARG A 1 100 ? 23.140 2.808 -12.299 1.00 62.44 100 ARG A CA 1
ATOM 729 C C . ARG A 1 100 ? 21.824 2.880 -13.072 1.00 62.44 100 ARG A C 1
ATOM 731 O O . ARG A 1 100 ? 20.875 3.491 -12.589 1.00 62.44 100 ARG A O 1
ATOM 738 N N . VAL A 1 101 ? 21.740 2.224 -14.233 1.00 64.56 101 VAL A N 1
ATOM 739 C CA . VAL A 1 101 ? 20.485 2.108 -15.002 1.00 64.56 101 VAL A CA 1
ATOM 740 C C . VAL A 1 101 ? 19.422 1.346 -14.203 1.00 64.56 101 VAL A C 1
ATOM 742 O O . VAL A 1 101 ? 18.278 1.794 -14.127 1.00 64.56 101 VAL A O 1
ATOM 745 N N . GLY A 1 102 ? 19.807 0.252 -13.540 1.00 63.16 102 GLY A N 1
ATOM 746 C CA . GLY A 1 102 ? 18.944 -0.487 -12.620 1.00 63.16 102 GLY A CA 1
ATOM 747 C C . GLY A 1 102 ? 18.399 0.385 -11.488 1.00 63.16 102 GLY A C 1
ATOM 748 O O . GLY A 1 102 ? 17.196 0.383 -11.253 1.00 63.16 102 GLY A O 1
ATOM 749 N N . GLY A 1 103 ? 19.244 1.205 -10.856 1.00 64.19 103 GLY A N 1
ATOM 750 C CA . GLY A 1 103 ? 18.834 2.155 -9.818 1.00 64.19 103 GLY A CA 1
ATOM 751 C C . GLY A 1 103 ? 17.802 3.180 -10.303 1.00 64.19 103 GLY A C 1
ATOM 752 O O . GLY A 1 103 ? 16.829 3.451 -9.601 1.00 64.19 103 GLY A O 1
ATOM 753 N N . VAL A 1 104 ? 17.952 3.694 -11.529 1.00 68.62 104 VAL A N 1
ATOM 754 C CA . VAL A 1 104 ? 16.975 4.615 -12.142 1.00 68.62 104 VAL A CA 1
ATOM 755 C C . VAL A 1 104 ? 15.638 3.920 -12.401 1.00 68.62 104 VAL A C 1
ATOM 757 O O . VAL A 1 104 ? 14.585 4.479 -12.091 1.00 68.62 104 VAL A O 1
ATOM 760 N N . TYR A 1 105 ? 15.646 2.698 -12.940 1.00 69.56 105 TYR A N 1
ATOM 761 C CA . TYR A 1 105 ? 14.411 1.930 -13.132 1.00 69.56 105 TYR A CA 1
ATOM 762 C C . TYR A 1 105 ? 13.716 1.606 -11.826 1.00 69.56 105 TYR A C 1
ATOM 764 O O . TYR A 1 105 ? 12.490 1.578 -11.776 1.00 69.56 105 TYR A O 1
ATOM 772 N N . ALA A 1 106 ? 14.491 1.400 -10.777 1.00 69.50 106 ALA A N 1
ATOM 773 C CA . ALA A 1 106 ? 13.967 1.051 -9.486 1.00 69.50 106 ALA A CA 1
ATOM 774 C C . ALA A 1 106 ? 13.293 2.260 -8.799 1.00 69.50 106 ALA A C 1
ATOM 776 O O . ALA A 1 106 ? 12.134 2.164 -8.396 1.00 69.50 106 ALA A O 1
ATOM 777 N N . GLN A 1 107 ? 13.897 3.451 -8.880 1.00 71.94 107 GLN A N 1
ATOM 778 C CA . GLN A 1 107 ? 13.229 4.709 -8.506 1.00 71.94 107 GLN A CA 1
ATOM 779 C C . GLN A 1 107 ? 11.983 5.002 -9.359 1.00 71.94 107 GLN A C 1
ATOM 781 O O . GLN A 1 107 ? 10.955 5.454 -8.849 1.00 71.94 107 GLN A O 1
ATOM 786 N N . ALA A 1 108 ? 12.049 4.745 -10.669 1.00 74.19 108 ALA A N 1
ATOM 787 C CA . ALA A 1 108 ? 10.913 4.931 -11.567 1.00 74.19 108 ALA A CA 1
ATOM 788 C C . ALA A 1 108 ? 9.767 3.955 -11.255 1.00 74.19 108 ALA A C 1
ATOM 790 O O . ALA A 1 108 ? 8.598 4.340 -11.347 1.00 74.19 108 ALA A O 1
ATOM 791 N N . ALA A 1 109 ? 10.082 2.721 -10.857 1.00 80.81 109 ALA A N 1
ATOM 792 C CA . ALA A 1 109 ? 9.102 1.726 -10.446 1.00 80.81 109 ALA A CA 1
ATOM 793 C C . ALA A 1 109 ? 8.379 2.150 -9.164 1.00 80.81 109 ALA A C 1
ATOM 795 O O . ALA A 1 109 ? 7.149 2.123 -9.146 1.00 80.81 109 ALA A O 1
ATOM 796 N N . ASP A 1 110 ? 9.102 2.627 -8.149 1.00 76.75 110 ASP A N 1
ATOM 797 C CA . ASP A 1 110 ? 8.505 3.128 -6.905 1.00 76.75 110 ASP A CA 1
ATOM 798 C C . ASP A 1 110 ? 7.626 4.361 -7.149 1.00 76.75 110 ASP A C 1
ATOM 800 O O . ASP A 1 110 ? 6.481 4.433 -6.694 1.00 76.75 110 ASP A O 1
ATOM 804 N N . ALA A 1 111 ? 8.107 5.309 -7.956 1.00 78.31 111 ALA A N 1
ATOM 805 C CA . ALA A 1 111 ? 7.323 6.482 -8.329 1.00 78.31 111 ALA A CA 1
ATOM 806 C C . ALA A 1 111 ? 6.066 6.107 -9.137 1.00 78.31 111 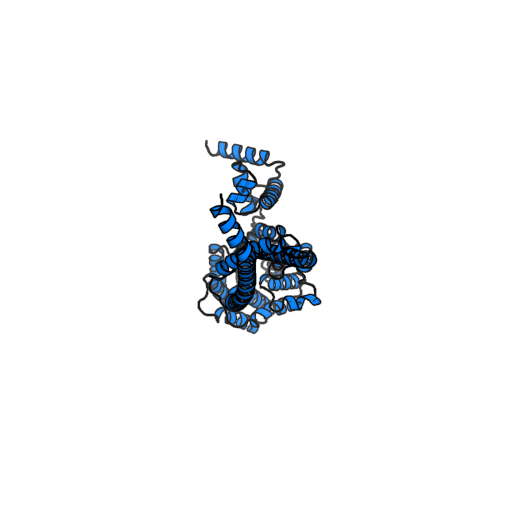ALA A C 1
ATOM 808 O O . ALA A 1 111 ? 5.012 6.731 -8.985 1.00 78.31 111 ALA A O 1
ATOM 809 N N . SER A 1 112 ? 6.156 5.087 -9.994 1.00 80.25 112 SER A N 1
ATOM 810 C CA . SER A 1 112 ? 5.017 4.559 -10.757 1.00 80.25 112 SER A CA 1
ATOM 811 C C . SER A 1 112 ? 4.031 3.824 -9.852 1.00 80.25 112 SER A C 1
ATOM 813 O O . SER A 1 112 ? 2.821 3.995 -10.003 1.00 80.25 112 SER A O 1
ATOM 815 N N . TYR A 1 113 ? 4.532 3.065 -8.875 1.00 86.81 113 TYR A N 1
ATOM 816 C CA . TYR A 1 113 ? 3.729 2.389 -7.862 1.00 86.81 113 TYR A CA 1
ATOM 817 C C . TYR A 1 113 ? 2.899 3.393 -7.058 1.00 86.81 113 TYR A C 1
ATOM 819 O O . TYR A 1 113 ? 1.672 3.272 -7.007 1.00 86.81 113 TYR A O 1
ATOM 827 N N . ALA A 1 114 ? 3.547 4.427 -6.509 1.00 82.31 114 ALA A N 1
ATOM 828 C CA . ALA A 1 114 ? 2.885 5.478 -5.738 1.00 82.31 114 ALA A CA 1
ATOM 829 C C . ALA A 1 114 ? 1.806 6.203 -6.559 1.00 82.31 114 ALA A C 1
ATOM 831 O O . ALA A 1 114 ? 0.720 6.480 -6.048 1.00 82.31 114 ALA A O 1
ATOM 832 N N . ARG A 1 115 ? 2.076 6.430 -7.855 1.00 79.69 115 ARG A N 1
ATOM 833 C CA . ARG A 1 115 ? 1.153 7.060 -8.814 1.00 79.69 115 ARG A CA 1
ATOM 834 C C . ARG A 1 115 ? 0.029 6.165 -9.325 1.00 79.69 115 ARG A C 1
ATOM 836 O O . ARG A 1 115 ? -0.746 6.595 -10.176 1.00 79.69 115 ARG A O 1
ATOM 843 N N . GLY A 1 116 ? -0.049 4.922 -8.857 1.00 83.81 116 GLY A N 1
ATOM 844 C CA . GLY A 1 116 ? -1.038 3.952 -9.317 1.00 83.81 116 GLY A CA 1
ATOM 845 C C . GLY A 1 116 ? -0.819 3.447 -10.745 1.00 83.81 116 GLY A C 1
ATOM 846 O O . GLY A 1 116 ? -1.678 2.770 -11.305 1.00 83.81 116 GLY A O 1
ATOM 847 N N . ARG A 1 117 ? 0.341 3.727 -11.350 1.00 81.88 117 ARG A N 1
ATOM 848 C CA . ARG A 1 117 ? 0.737 3.220 -12.671 1.00 81.88 117 ARG A CA 1
ATOM 849 C C . ARG A 1 117 ? 1.388 1.847 -12.530 1.00 81.88 117 ARG A C 1
ATOM 851 O O . ARG A 1 117 ? 2.543 1.634 -12.891 1.00 81.88 117 ARG A O 1
ATOM 858 N N . TRP A 1 118 ? 0.649 0.899 -11.963 1.00 89.00 118 TRP A N 1
ATOM 859 C CA . TRP A 1 118 ? 1.183 -0.412 -11.584 1.00 89.00 118 TRP A CA 1
ATOM 860 C C . TRP A 1 118 ? 1.670 -1.239 -12.776 1.00 89.00 118 TRP A C 1
ATOM 862 O O . TRP A 1 118 ? 2.654 -1.962 -12.658 1.00 89.00 118 TRP A O 1
ATOM 872 N N . ASP A 1 119 ? 1.053 -1.087 -13.948 1.00 83.69 119 ASP A N 1
ATOM 873 C CA . ASP A 1 119 ? 1.544 -1.751 -15.160 1.00 83.69 119 ASP A CA 1
ATOM 874 C C . ASP A 1 119 ? 2.912 -1.218 -15.611 1.00 83.69 119 ASP A C 1
ATOM 876 O O . ASP A 1 119 ? 3.729 -1.999 -16.096 1.00 83.69 119 ASP A O 1
ATOM 880 N N . GLU A 1 120 ? 3.179 0.081 -15.433 1.00 78.38 120 GLU A N 1
ATOM 881 C CA . GLU A 1 120 ? 4.495 0.674 -15.703 1.00 78.38 120 GLU A CA 1
ATOM 882 C C . GLU A 1 120 ? 5.521 0.192 -14.673 1.00 78.38 120 GLU A C 1
ATOM 884 O O . GLU A 1 120 ? 6.614 -0.221 -15.055 1.00 78.38 120 GLU A O 1
ATOM 889 N N . ALA A 1 121 ? 5.149 0.164 -13.388 1.00 83.69 121 ALA A N 1
ATOM 890 C CA . ALA A 1 121 ? 6.003 -0.334 -12.309 1.00 83.69 121 ALA A CA 1
ATOM 891 C C . ALA A 1 121 ? 6.456 -1.786 -12.554 1.00 83.69 121 ALA A C 1
ATOM 893 O O . ALA A 1 121 ? 7.650 -2.078 -12.494 1.00 83.69 121 ALA A O 1
ATOM 894 N N . VAL A 1 122 ? 5.528 -2.679 -12.922 1.00 85.69 122 VAL A N 1
ATOM 895 C CA . VAL A 1 122 ? 5.857 -4.068 -13.294 1.00 85.69 122 VAL A CA 1
ATOM 896 C C . VAL A 1 122 ? 6.735 -4.110 -14.545 1.00 85.69 122 VAL A C 1
ATOM 898 O O . VAL A 1 122 ? 7.703 -4.866 -14.592 1.00 85.69 122 VAL A O 1
ATOM 901 N N . ALA A 1 123 ? 6.462 -3.263 -15.542 1.00 78.38 123 ALA A N 1
ATOM 902 C CA . ALA A 1 123 ? 7.272 -3.216 -16.754 1.00 78.38 123 ALA A CA 1
ATOM 903 C C . ALA A 1 123 ? 8.731 -2.800 -16.492 1.00 78.38 123 ALA A C 1
ATOM 905 O O . ALA A 1 123 ? 9.608 -3.242 -17.226 1.00 78.38 123 ALA A O 1
ATOM 906 N N . TYR A 1 124 ? 9.020 -1.976 -15.476 1.00 76.81 124 TYR A N 1
ATOM 907 C CA . TYR A 1 124 ? 10.405 -1.680 -15.084 1.00 76.81 124 TYR A CA 1
ATOM 908 C C . TYR A 1 124 ? 11.126 -2.919 -14.542 1.00 76.81 124 TYR A C 1
ATOM 910 O O . TYR A 1 124 ? 12.265 -3.160 -14.936 1.00 76.81 124 TYR A O 1
ATOM 918 N N . ALA A 1 125 ? 10.456 -3.731 -13.720 1.00 77.75 125 ALA A N 1
ATOM 919 C CA . ALA A 1 125 ? 11.016 -4.987 -13.220 1.00 77.75 125 ALA A CA 1
ATOM 920 C C . ALA A 1 125 ? 11.224 -6.022 -14.342 1.00 77.75 125 ALA A C 1
ATOM 922 O O . ALA A 1 125 ? 12.231 -6.718 -14.357 1.00 77.75 125 ALA A O 1
ATOM 923 N N . ASP A 1 126 ? 10.307 -6.094 -15.309 1.00 79.88 126 ASP A N 1
ATOM 924 C CA . ASP A 1 126 ? 10.349 -7.077 -16.406 1.00 79.88 126 ASP A CA 1
ATOM 925 C C . ASP A 1 126 ? 11.370 -6.765 -17.507 1.00 79.88 126 ASP A C 1
ATOM 927 O O . ASP A 1 126 ? 11.649 -7.613 -18.353 1.00 79.88 126 ASP A O 1
ATOM 931 N N . ARG A 1 127 ? 11.903 -5.541 -17.541 1.00 71.44 127 ARG A N 1
ATOM 932 C CA . ARG A 1 127 ? 12.908 -5.128 -18.533 1.00 71.44 127 ARG A CA 1
ATOM 933 C C . ARG A 1 127 ? 14.318 -5.585 -18.197 1.00 71.44 127 ARG A C 1
ATOM 935 O O . ARG A 1 127 ? 15.151 -5.618 -19.098 1.00 71.44 127 ARG A O 1
ATOM 942 N N . LEU A 1 128 ? 14.597 -5.834 -16.924 1.00 71.44 128 LEU A N 1
ATOM 943 C CA . LEU A 1 128 ? 15.927 -6.198 -16.465 1.00 71.44 128 LEU A CA 1
ATOM 944 C C . LEU A 1 128 ? 16.133 -7.703 -16.617 1.00 71.44 128 LEU A C 1
ATOM 946 O O . LEU A 1 128 ? 15.224 -8.494 -16.366 1.00 71.44 128 LEU A O 1
ATOM 950 N N . ASP A 1 129 ? 17.330 -8.092 -17.047 1.00 72.25 129 ASP A N 1
ATOM 951 C CA . ASP A 1 129 ? 17.707 -9.500 -17.063 1.00 72.25 129 ASP A CA 1
ATOM 952 C C . ASP A 1 129 ? 17.871 -10.052 -15.634 1.00 72.25 129 ASP A C 1
ATOM 954 O O . ASP A 1 129 ? 17.956 -9.318 -14.644 1.00 72.25 129 ASP A O 1
ATOM 958 N N . GLN A 1 130 ? 17.879 -11.382 -15.521 1.00 70.00 130 GLN A N 1
ATOM 959 C CA . GLN A 1 130 ? 17.990 -12.054 -14.225 1.00 70.00 130 GLN A CA 1
ATOM 960 C C . GLN A 1 130 ? 19.343 -11.807 -13.542 1.00 70.00 130 GLN A C 1
ATOM 962 O O . GLN A 1 130 ? 19.402 -11.824 -12.315 1.00 70.00 130 GLN A O 1
ATOM 967 N N . GLU A 1 131 ? 20.414 -11.553 -14.300 1.00 67.56 131 GLU A N 1
ATOM 968 C CA . GLU A 1 131 ? 21.740 -11.275 -13.735 1.00 67.56 131 GLU A CA 1
ATOM 969 C C . GLU A 1 131 ? 21.770 -9.916 -13.022 1.00 67.56 131 GLU A C 1
ATOM 971 O O . GLU A 1 131 ? 22.310 -9.803 -11.921 1.00 67.56 131 GLU A O 1
ATOM 976 N N . LEU A 1 132 ? 21.126 -8.896 -13.591 1.00 67.88 132 LEU A N 1
ATOM 977 C CA . LEU A 1 132 ? 20.961 -7.581 -12.974 1.00 67.88 132 LEU A CA 1
ATOM 978 C C . LEU A 1 132 ? 20.017 -7.619 -11.783 1.00 67.88 132 LEU A C 1
ATOM 980 O O . LEU A 1 132 ? 20.304 -7.014 -10.751 1.00 67.88 132 LEU A O 1
ATOM 984 N N . LEU A 1 133 ? 18.910 -8.350 -11.900 1.00 71.12 133 LEU A N 1
ATOM 985 C CA . LEU A 1 133 ? 17.957 -8.517 -10.805 1.00 71.12 133 LEU A CA 1
ATOM 986 C C . LEU A 1 133 ? 18.540 -9.307 -9.620 1.00 71.12 133 LEU A C 1
ATOM 988 O O . LEU A 1 133 ? 18.058 -9.152 -8.499 1.00 71.12 133 LEU A O 1
ATOM 992 N N . ALA A 1 134 ? 19.605 -10.088 -9.827 1.00 70.56 134 ALA A N 1
ATOM 993 C CA . ALA A 1 134 ? 20.342 -10.745 -8.748 1.00 70.56 134 ALA A CA 1
ATOM 994 C C . ALA A 1 134 ? 21.219 -9.780 -7.920 1.00 70.56 134 ALA A C 1
ATOM 996 O O . ALA A 1 134 ? 21.688 -10.143 -6.835 1.00 70.56 134 ALA A O 1
ATOM 997 N N . ASN A 1 135 ? 21.451 -8.549 -8.397 1.00 71.06 135 ASN A N 1
ATOM 998 C CA . ASN A 1 135 ? 22.176 -7.531 -7.641 1.00 71.06 135 ASN A CA 1
ATOM 999 C C . ASN A 1 135 ? 21.324 -7.050 -6.449 1.00 71.06 135 ASN A C 1
ATOM 1001 O O . ASN A 1 135 ? 20.194 -6.600 -6.662 1.00 71.06 135 ASN A O 1
ATOM 1005 N N . PRO A 1 136 ? 21.842 -7.068 -5.205 1.00 67.75 136 PRO A N 1
ATOM 1006 C CA . PRO A 1 136 ? 21.104 -6.608 -4.031 1.00 67.75 136 PRO A CA 1
ATOM 1007 C C . PRO A 1 136 ? 20.452 -5.230 -4.176 1.00 67.75 136 PRO A C 1
ATOM 1009 O O . PRO A 1 136 ? 19.306 -5.062 -3.767 1.00 67.75 136 PRO A O 1
ATOM 1012 N N . SER A 1 137 ? 21.119 -4.271 -4.826 1.00 66.75 137 SER A N 1
ATOM 1013 C CA . SER A 1 137 ? 20.601 -2.905 -4.990 1.00 66.75 137 SER A CA 1
ATOM 1014 C C . SER A 1 137 ? 19.435 -2.783 -5.978 1.00 66.75 137 SER A C 1
ATOM 1016 O O . SER A 1 137 ? 18.782 -1.745 -6.015 1.00 66.75 137 SER A O 1
ATOM 1018 N N . ILE A 1 138 ? 19.158 -3.824 -6.766 1.00 75.50 138 ILE A N 1
ATOM 1019 C CA . ILE A 1 138 ? 18.156 -3.830 -7.847 1.00 75.50 138 ILE A CA 1
ATOM 1020 C C . ILE A 1 138 ? 17.077 -4.886 -7.586 1.00 75.50 138 ILE A C 1
ATOM 1022 O O . ILE A 1 138 ? 15.922 -4.708 -7.966 1.00 75.50 138 ILE A O 1
ATOM 1026 N N . SER A 1 139 ? 17.439 -5.961 -6.887 1.00 79.94 139 SER A N 1
ATOM 1027 C CA . SER A 1 139 ? 16.576 -7.091 -6.532 1.00 79.94 139 SER A CA 1
ATOM 1028 C C . SER A 1 139 ? 15.231 -6.687 -5.924 1.00 79.94 139 SER A C 1
ATOM 1030 O O . SER A 1 139 ? 14.236 -7.379 -6.131 1.00 79.94 139 SER A O 1
ATOM 1032 N N . TYR A 1 140 ? 15.150 -5.544 -5.231 1.00 80.19 140 TYR A N 1
ATOM 1033 C CA . TYR A 1 140 ? 13.906 -5.044 -4.642 1.00 80.19 140 TYR A CA 1
ATOM 1034 C C . TYR A 1 140 ? 12.811 -4.746 -5.681 1.00 80.19 140 TYR A C 1
ATOM 1036 O O . TYR A 1 140 ? 11.632 -4.715 -5.331 1.00 80.19 140 TYR A O 1
ATOM 1044 N N . LEU A 1 141 ? 13.149 -4.613 -6.968 1.00 85.12 141 LEU A N 1
ATOM 1045 C CA . LEU A 1 141 ? 12.169 -4.563 -8.058 1.00 85.12 141 LEU A CA 1
ATOM 1046 C C . LEU A 1 141 ? 11.288 -5.819 -8.114 1.00 85.12 141 LEU A C 1
ATOM 1048 O O . LEU A 1 141 ? 10.105 -5.726 -8.454 1.00 85.12 141 LEU A O 1
ATOM 1052 N N . HIS A 1 142 ? 11.814 -6.983 -7.712 1.00 89.56 142 HIS A N 1
ATOM 1053 C CA . HIS A 1 142 ? 10.993 -8.175 -7.506 1.00 89.56 142 HIS A CA 1
ATOM 1054 C C . HIS A 1 142 ? 9.944 -7.958 -6.416 1.00 89.56 142 HIS A C 1
ATOM 1056 O O . HIS A 1 142 ? 8.812 -8.410 -6.575 1.00 89.56 142 HIS A O 1
ATOM 1062 N N . ALA A 1 143 ? 10.287 -7.247 -5.341 1.00 89.69 143 ALA A N 1
ATOM 1063 C CA . ALA A 1 143 ? 9.350 -6.938 -4.272 1.00 89.69 143 ALA A CA 1
ATOM 1064 C C . ALA A 1 143 ? 8.274 -5.937 -4.720 1.00 89.69 143 ALA A C 1
ATOM 1066 O O . ALA A 1 143 ? 7.101 -6.150 -4.429 1.00 89.69 143 ALA A O 1
ATOM 1067 N N . VAL A 1 144 ? 8.622 -4.914 -5.512 1.00 90.50 144 VAL A N 1
ATOM 1068 C CA . VAL A 1 144 ? 7.630 -3.999 -6.116 1.00 90.50 144 VAL A CA 1
ATOM 1069 C C . VAL A 1 144 ? 6.623 -4.772 -6.974 1.00 90.50 144 VAL A C 1
ATOM 1071 O O . VAL A 1 144 ? 5.412 -4.620 -6.804 1.00 90.50 144 VAL A O 1
ATOM 1074 N N . ALA A 1 145 ? 7.106 -5.654 -7.855 1.00 92.69 145 ALA A N 1
ATOM 1075 C CA . ALA A 1 145 ? 6.240 -6.499 -8.675 1.00 92.69 145 ALA A CA 1
ATOM 1076 C C . ALA A 1 145 ? 5.393 -7.465 -7.825 1.00 92.69 145 ALA A C 1
ATOM 1078 O O . ALA A 1 145 ? 4.216 -7.674 -8.124 1.00 92.69 145 ALA A O 1
ATOM 1079 N N . ALA A 1 146 ? 5.962 -8.020 -6.751 1.00 94.56 146 ALA A N 1
ATOM 1080 C CA . ALA A 1 146 ? 5.254 -8.912 -5.841 1.00 94.56 146 ALA A CA 1
ATOM 1081 C C . ALA A 1 146 ? 4.113 -8.206 -5.095 1.00 94.56 146 ALA A C 1
ATOM 1083 O O . ALA A 1 146 ? 3.013 -8.746 -5.051 1.00 94.56 146 ALA A O 1
ATOM 1084 N N . ARG A 1 147 ? 4.325 -6.986 -4.581 1.00 94.25 147 ARG A N 1
ATOM 1085 C CA . ARG A 1 147 ? 3.273 -6.176 -3.929 1.00 94.25 147 ARG A CA 1
ATOM 1086 C C . ARG A 1 147 ? 2.082 -5.973 -4.855 1.00 94.25 147 ARG A C 1
ATOM 1088 O O . ARG A 1 147 ? 0.945 -6.243 -4.484 1.00 94.25 147 ARG A O 1
ATOM 1095 N N . ILE A 1 148 ? 2.354 -5.567 -6.096 1.00 95.06 148 ILE A N 1
ATOM 1096 C CA . ILE A 1 148 ? 1.321 -5.368 -7.121 1.00 95.06 148 ILE A CA 1
ATOM 1097 C C . ILE A 1 148 ? 0.576 -6.677 -7.409 1.00 95.06 148 ILE A C 1
ATOM 1099 O O . ILE A 1 148 ? -0.648 -6.667 -7.537 1.00 95.06 148 ILE A O 1
ATOM 1103 N N . ALA A 1 149 ? 1.291 -7.801 -7.504 1.00 94.69 149 ALA A N 1
ATOM 1104 C CA . ALA A 1 149 ? 0.681 -9.110 -7.711 1.00 94.69 149 ALA A CA 1
ATOM 1105 C C . ALA A 1 149 ? -0.227 -9.513 -6.532 1.00 94.69 149 ALA A C 1
ATOM 1107 O O . ALA A 1 149 ? -1.355 -9.939 -6.767 1.00 94.69 149 ALA A O 1
ATOM 1108 N N . ILE A 1 150 ? 0.191 -9.274 -5.281 1.00 96.12 150 ILE A N 1
ATOM 1109 C CA . ILE A 1 150 ? -0.637 -9.513 -4.084 1.00 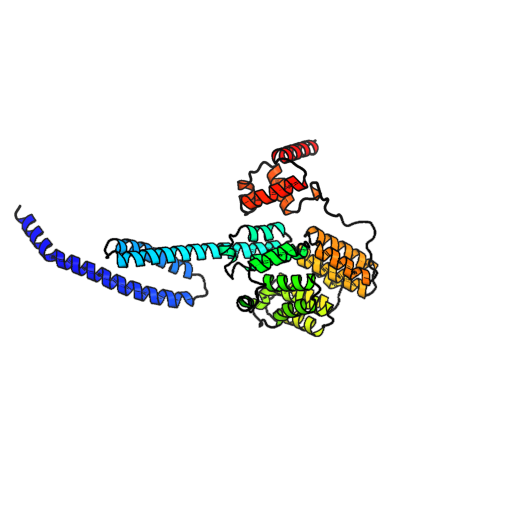96.12 150 ILE A CA 1
ATOM 1110 C C . ILE A 1 150 ? -1.910 -8.665 -4.131 1.00 96.12 150 ILE A C 1
ATOM 1112 O O . ILE A 1 150 ? -3.006 -9.210 -4.003 1.00 96.12 150 ILE A O 1
ATOM 1116 N N . HIS A 1 151 ? -1.793 -7.360 -4.397 1.00 95.69 151 HIS A N 1
ATOM 1117 C CA . HIS A 1 151 ? -2.954 -6.473 -4.536 1.00 95.69 151 HIS A CA 1
ATOM 1118 C C . HIS A 1 151 ? -3.919 -6.940 -5.641 1.00 95.69 151 HIS A C 1
ATOM 1120 O O . HIS A 1 151 ? -5.136 -6.817 -5.502 1.00 95.69 151 HIS A O 1
ATOM 1126 N N . ARG A 1 152 ? -3.399 -7.537 -6.722 1.00 93.56 152 ARG A N 1
ATOM 1127 C CA . ARG A 1 152 ? -4.173 -8.131 -7.831 1.00 93.56 152 ARG A CA 1
ATOM 1128 C C . ARG A 1 152 ? -4.731 -9.530 -7.548 1.00 93.56 152 ARG A C 1
ATOM 1130 O O . ARG A 1 152 ? -5.344 -10.114 -8.440 1.00 93.56 152 ARG A O 1
ATOM 1137 N N . ASP A 1 153 ? -4.557 -10.046 -6.332 1.00 92.25 153 ASP A N 1
ATOM 1138 C CA . ASP A 1 153 ? -4.931 -11.406 -5.922 1.00 92.25 153 ASP A CA 1
ATOM 1139 C C . ASP A 1 153 ? -4.161 -12.528 -6.646 1.00 92.25 153 ASP A C 1
ATOM 1141 O O . ASP A 1 153 ? -4.599 -13.676 -6.682 1.00 92.25 153 ASP A O 1
ATOM 1145 N N . ASP A 1 154 ? -2.987 -12.218 -7.199 1.00 93.12 154 ASP A N 1
ATOM 1146 C CA . ASP A 1 154 ? -2.092 -13.168 -7.859 1.00 93.12 154 ASP A CA 1
ATOM 1147 C C . ASP A 1 154 ? -0.927 -13.543 -6.929 1.00 93.12 154 ASP A C 1
ATOM 1149 O O . ASP A 1 154 ? 0.211 -13.074 -7.044 1.00 93.12 154 ASP A O 1
ATOM 1153 N N . ARG A 1 155 ? -1.243 -14.391 -5.947 1.00 92.44 155 ARG A N 1
ATOM 1154 C CA . ARG A 1 155 ? -0.275 -14.857 -4.942 1.00 92.44 155 ARG A CA 1
ATOM 1155 C C . ARG A 1 155 ? 0.820 -15.737 -5.543 1.00 92.44 155 ARG A C 1
ATOM 1157 O O . ARG A 1 155 ? 1.950 -15.698 -5.066 1.00 92.44 155 ARG A O 1
ATOM 1164 N N . GLU A 1 156 ? 0.510 -16.497 -6.590 1.00 91.50 156 GLU A N 1
ATOM 1165 C CA . GLU A 1 156 ? 1.478 -17.375 -7.252 1.00 91.50 156 GLU A CA 1
ATOM 1166 C C . GLU A 1 156 ? 2.605 -16.554 -7.890 1.00 91.50 156 GLU A C 1
ATOM 1168 O O . GLU A 1 156 ? 3.785 -16.787 -7.608 1.00 91.50 156 GLU A O 1
ATOM 1173 N N . THR A 1 157 ? 2.251 -15.522 -8.663 1.00 92.75 157 THR A N 1
ATOM 1174 C CA . THR A 1 157 ? 3.235 -14.600 -9.239 1.00 92.75 157 THR A CA 1
ATOM 1175 C C . THR A 1 157 ? 4.016 -13.865 -8.152 1.00 92.75 157 THR A C 1
ATOM 1177 O O . THR A 1 157 ? 5.233 -13.702 -8.277 1.00 92.75 157 THR A O 1
ATOM 1180 N N . ALA A 1 158 ? 3.354 -13.438 -7.072 1.00 94.00 158 ALA A N 1
ATOM 1181 C CA . ALA A 1 158 ? 4.021 -12.760 -5.965 1.00 94.00 158 ALA A CA 1
ATOM 1182 C C . ALA A 1 158 ? 5.103 -13.636 -5.317 1.00 94.00 158 ALA A C 1
ATOM 1184 O O . ALA A 1 158 ? 6.250 -13.210 -5.180 1.00 94.00 158 ALA A O 1
ATOM 1185 N N . GLU A 1 159 ? 4.773 -14.883 -4.979 1.00 93.44 159 GLU A N 1
ATOM 1186 C CA . GLU A 1 159 ? 5.729 -15.826 -4.398 1.00 93.44 159 GLU A CA 1
ATOM 1187 C C . GLU A 1 159 ? 6.861 -16.174 -5.362 1.00 93.44 159 GLU A C 1
ATOM 1189 O O . GLU A 1 159 ? 8.017 -16.269 -4.946 1.00 93.44 159 GLU A O 1
ATOM 1194 N N . ALA A 1 160 ? 6.562 -16.342 -6.653 1.00 90.81 160 ALA A N 1
ATOM 1195 C CA . ALA A 1 160 ? 7.580 -16.575 -7.670 1.00 90.81 160 ALA A CA 1
ATOM 1196 C C . ALA A 1 160 ? 8.575 -15.406 -7.745 1.00 90.81 160 ALA A C 1
ATOM 1198 O O . ALA A 1 160 ? 9.785 -15.632 -7.775 1.00 90.81 160 ALA A O 1
ATOM 1199 N N . ARG A 1 161 ? 8.087 -14.158 -7.703 1.00 91.31 161 ARG A N 1
ATOM 1200 C CA . ARG A 1 161 ? 8.935 -12.957 -7.688 1.00 91.31 161 ARG A CA 1
ATOM 1201 C C . ARG A 1 161 ? 9.767 -12.862 -6.419 1.00 91.31 161 ARG A C 1
ATOM 1203 O O . ARG A 1 161 ? 10.968 -12.635 -6.516 1.00 91.31 161 ARG A O 1
ATOM 1210 N N . LEU A 1 162 ? 9.165 -13.076 -5.252 1.00 90.75 162 LEU A N 1
ATOM 1211 C CA . LEU A 1 162 ? 9.891 -13.013 -3.983 1.00 90.75 162 LEU A CA 1
ATOM 1212 C C . LEU A 1 162 ? 10.954 -14.113 -3.871 1.00 90.75 162 LEU A C 1
ATOM 1214 O O . LEU A 1 162 ? 12.039 -13.870 -3.345 1.00 90.75 162 LEU A O 1
ATOM 1218 N N . ARG A 1 163 ? 10.678 -15.304 -4.417 1.00 88.88 163 ARG A N 1
ATOM 1219 C CA . ARG A 1 163 ? 11.658 -16.392 -4.526 1.00 88.88 163 ARG A CA 1
ATOM 1220 C C . ARG A 1 163 ? 12.790 -16.040 -5.489 1.00 88.88 163 ARG A C 1
ATOM 1222 O O . ARG A 1 163 ? 13.942 -16.276 -5.151 1.00 88.88 163 ARG A O 1
ATOM 1229 N N . ALA A 1 164 ? 12.478 -15.446 -6.642 1.00 86.19 164 ALA A N 1
ATOM 1230 C CA . ALA A 1 164 ? 13.482 -15.000 -7.610 1.00 86.19 164 ALA A CA 1
ATOM 1231 C C . ALA A 1 164 ? 14.402 -13.905 -7.041 1.00 86.19 164 ALA A C 1
ATOM 1233 O O . ALA A 1 164 ? 15.600 -13.928 -7.296 1.00 86.19 164 ALA A O 1
ATOM 1234 N N . GLY A 1 165 ? 13.865 -13.005 -6.211 1.00 84.50 165 GLY A N 1
ATOM 1235 C CA . GLY A 1 165 ? 14.655 -12.007 -5.482 1.00 84.50 165 GLY A CA 1
ATOM 1236 C C . GLY A 1 165 ? 15.442 -12.558 -4.285 1.00 84.50 165 GLY A C 1
ATOM 1237 O O . GLY A 1 165 ? 16.184 -11.811 -3.657 1.00 84.50 165 GLY A O 1
ATOM 1238 N N . GLY A 1 166 ? 15.288 -13.842 -3.938 1.00 83.94 166 GLY A N 1
ATOM 1239 C CA . GLY A 1 166 ? 15.958 -14.450 -2.783 1.00 83.94 166 GLY A CA 1
ATOM 1240 C C . GLY A 1 166 ? 15.406 -14.004 -1.422 1.00 83.94 166 GLY A C 1
ATOM 1241 O O . GLY A 1 166 ? 16.052 -14.216 -0.401 1.00 83.94 166 GLY A O 1
ATOM 1242 N N . PHE A 1 167 ? 14.214 -13.400 -1.370 1.00 85.19 167 PHE A N 1
ATOM 1243 C CA . PHE A 1 167 ? 13.639 -12.857 -0.129 1.00 85.19 167 PHE A CA 1
ATOM 1244 C C . PHE A 1 167 ? 12.974 -13.919 0.752 1.00 85.19 167 PHE A C 1
ATOM 1246 O O . PHE A 1 167 ? 12.808 -13.720 1.951 1.00 85.19 167 PHE A O 1
ATOM 1253 N N . LEU A 1 168 ? 12.594 -15.058 0.166 1.00 82.69 168 LEU A N 1
ATOM 1254 C CA . LEU A 1 168 ? 11.958 -16.164 0.890 1.00 82.69 168 LEU A CA 1
ATOM 1255 C C . LEU A 1 168 ? 12.957 -17.193 1.439 1.00 82.69 168 LEU A C 1
ATOM 1257 O O . LEU A 1 168 ? 12.534 -18.124 2.118 1.00 82.69 168 LEU A O 1
ATOM 1261 N N . ASN A 1 169 ? 14.254 -17.073 1.133 1.00 77.31 169 ASN A N 1
ATOM 1262 C CA . ASN A 1 169 ? 15.264 -18.031 1.580 1.00 77.31 169 ASN A CA 1
ATOM 1263 C C . ASN A 1 169 ? 15.843 -17.616 2.945 1.00 77.31 169 ASN A C 1
ATOM 1265 O O . ASN A 1 169 ? 16.534 -16.598 3.003 1.00 77.31 169 ASN A O 1
ATOM 1269 N N . PRO A 1 170 ? 15.650 -18.398 4.028 1.00 67.31 170 PRO A N 1
ATOM 1270 C CA . PRO A 1 170 ? 16.184 -18.069 5.352 1.00 67.31 170 PRO A CA 1
ATOM 1271 C C . PRO A 1 170 ? 17.703 -17.864 5.383 1.00 67.31 170 PRO A C 1
ATOM 1273 O O . PRO A 1 170 ? 18.192 -17.036 6.145 1.00 67.31 170 PRO A O 1
ATOM 1276 N N . ALA A 1 171 ? 18.453 -18.569 4.528 1.00 66.38 171 ALA A N 1
ATOM 1277 C CA . ALA A 1 171 ? 19.907 -18.418 4.437 1.00 66.38 171 ALA A CA 1
ATOM 1278 C C . ALA A 1 171 ? 20.337 -17.045 3.883 1.00 66.38 171 ALA A C 1
ATOM 1280 O O . ALA A 1 171 ? 21.417 -16.561 4.214 1.00 66.38 171 ALA A O 1
ATOM 1281 N N . ASP A 1 172 ? 19.475 -16.407 3.086 1.00 64.25 172 ASP A N 1
ATOM 1282 C CA . ASP A 1 172 ? 19.733 -15.115 2.449 1.00 64.25 172 ASP A CA 1
ATOM 1283 C C . ASP A 1 172 ? 19.047 -13.951 3.184 1.00 64.25 172 ASP A C 1
ATOM 1285 O O . ASP A 1 172 ? 19.321 -12.794 2.879 1.00 64.25 172 ASP A O 1
ATOM 1289 N N . GLN A 1 173 ? 18.201 -14.215 4.192 1.00 61.31 173 GLN A N 1
ATOM 1290 C CA . GLN A 1 173 ? 17.495 -13.174 4.959 1.00 61.31 173 GLN A CA 1
ATOM 1291 C C . GLN A 1 173 ? 18.451 -12.181 5.638 1.00 61.31 173 GLN A C 1
ATOM 1293 O O . GLN A 1 173 ? 18.159 -10.989 5.687 1.00 61.31 173 GLN A O 1
ATOM 1298 N N . GLY A 1 174 ? 19.631 -12.638 6.075 1.00 56.75 174 GLY A N 1
ATOM 1299 C CA . GLY A 1 174 ? 20.670 -11.770 6.642 1.00 56.75 174 GLY A CA 1
ATOM 1300 C C . GLY A 1 174 ? 21.254 -10.759 5.646 1.00 56.75 174 GLY A C 1
ATOM 1301 O O . GLY A 1 174 ? 21.695 -9.689 6.059 1.00 56.75 174 GLY A O 1
ATOM 1302 N N . ARG A 1 175 ? 21.200 -11.038 4.331 1.00 57.69 175 ARG A N 1
ATOM 1303 C CA . ARG A 1 175 ? 21.587 -10.085 3.269 1.00 57.69 175 ARG A CA 1
ATOM 1304 C C . ARG A 1 175 ? 20.637 -8.883 3.214 1.00 57.69 175 ARG A C 1
ATOM 1306 O O . ARG A 1 175 ? 21.020 -7.822 2.732 1.00 57.69 175 ARG A O 1
ATOM 1313 N N . TRP A 1 176 ? 19.424 -9.057 3.729 1.00 58.75 176 TRP A N 1
ATOM 1314 C CA . TRP A 1 176 ? 18.374 -8.048 3.799 1.00 58.75 176 TRP A CA 1
ATOM 1315 C C . TRP A 1 176 ? 18.145 -7.569 5.234 1.00 58.75 176 TRP A C 1
ATOM 1317 O O . TRP A 1 176 ? 17.070 -7.059 5.529 1.00 58.75 176 TRP A O 1
ATOM 1327 N N . ALA A 1 177 ? 19.106 -7.739 6.149 1.00 47.34 177 ALA A N 1
ATOM 1328 C CA . ALA A 1 177 ? 19.013 -7.140 7.477 1.00 47.34 177 ALA A CA 1
ATOM 1329 C C . ALA A 1 177 ? 18.892 -5.609 7.324 1.00 47.34 177 ALA A C 1
ATOM 1331 O O . ALA A 1 177 ? 19.799 -4.962 6.808 1.00 47.34 177 ALA A O 1
ATOM 1332 N N . GLY A 1 178 ? 17.733 -5.047 7.692 1.00 50.88 178 GLY A N 1
ATOM 1333 C CA . GLY A 1 178 ? 17.346 -3.664 7.368 1.00 50.88 178 GLY A CA 1
ATOM 1334 C C . GLY A 1 178 ? 16.493 -3.507 6.098 1.00 50.88 178 GLY A C 1
ATOM 1335 O O . GLY A 1 178 ? 16.386 -2.392 5.591 1.00 50.88 178 GLY A O 1
ATOM 1336 N N . ALA A 1 179 ? 15.911 -4.608 5.598 1.00 53.94 179 ALA A N 1
ATOM 1337 C CA . ALA A 1 179 ? 15.173 -4.780 4.342 1.00 53.94 179 ALA A CA 1
ATOM 1338 C C . ALA A 1 179 ? 14.550 -3.484 3.821 1.00 53.94 179 ALA A C 1
ATOM 1340 O O . ALA A 1 179 ? 13.783 -2.834 4.532 1.00 53.94 179 ALA A O 1
ATOM 1341 N N . SER A 1 180 ? 14.894 -3.119 2.581 1.00 65.06 180 SER A N 1
ATOM 1342 C CA . SER A 1 180 ? 14.371 -1.922 1.921 1.00 65.06 180 SER A CA 1
ATOM 1343 C C . SER A 1 180 ? 12.842 -1.912 1.952 1.00 65.06 180 SER A C 1
ATOM 1345 O O . SER A 1 180 ? 12.209 -2.968 1.880 1.00 65.06 180 SER A O 1
ATOM 1347 N N . GLY A 1 181 ? 12.243 -0.724 2.059 1.00 76.88 181 GLY A N 1
ATOM 1348 C CA . GLY A 1 181 ? 10.804 -0.583 2.294 1.00 76.88 181 GLY A CA 1
ATOM 1349 C C . GLY A 1 181 ? 9.895 -1.427 1.393 1.00 76.88 181 GLY A C 1
ATOM 1350 O O . GLY A 1 181 ? 9.004 -2.097 1.916 1.00 76.88 181 GLY A O 1
ATOM 1351 N N . PRO A 1 182 ? 10.144 -1.523 0.071 1.00 83.19 182 PRO A N 1
ATOM 1352 C CA . PRO A 1 182 ? 9.367 -2.404 -0.798 1.00 83.19 182 PRO A CA 1
ATOM 1353 C C . PRO A 1 182 ? 9.468 -3.894 -0.442 1.00 83.19 182 PRO A C 1
ATOM 1355 O O . PRO A 1 182 ? 8.489 -4.614 -0.603 1.00 83.19 182 PRO A O 1
ATOM 1358 N N . VAL A 1 183 ? 10.618 -4.381 0.035 1.00 86.56 183 VAL A N 1
ATOM 1359 C CA . VAL A 1 183 ? 10.809 -5.792 0.418 1.00 86.56 183 VAL A CA 1
ATOM 1360 C C . VAL A 1 183 ? 10.041 -6.110 1.694 1.00 86.56 183 VAL A C 1
ATOM 1362 O O . VAL A 1 183 ? 9.270 -7.069 1.711 1.00 86.56 183 VAL A O 1
ATOM 1365 N N . ALA A 1 184 ? 10.208 -5.286 2.732 1.00 85.00 184 ALA A N 1
ATOM 1366 C CA . ALA A 1 184 ? 9.501 -5.460 3.997 1.00 85.00 184 ALA A CA 1
ATOM 1367 C C . ALA A 1 184 ? 7.977 -5.426 3.793 1.00 85.00 184 ALA A C 1
ATOM 1369 O O . ALA A 1 184 ? 7.269 -6.313 4.272 1.00 85.00 184 ALA A O 1
ATOM 1370 N N . ASP A 1 185 ? 7.477 -4.469 3.003 1.00 89.06 185 ASP A N 1
ATOM 1371 C CA . ASP A 1 185 ? 6.046 -4.378 2.709 1.00 89.06 185 ASP A CA 1
ATOM 1372 C C . ASP A 1 185 ? 5.542 -5.567 1.876 1.00 89.06 185 ASP A C 1
ATOM 1374 O O . ASP A 1 185 ? 4.477 -6.105 2.161 1.00 89.06 185 ASP A O 1
ATOM 1378 N N . ALA A 1 186 ? 6.312 -6.052 0.893 1.00 92.88 186 ALA A N 1
ATOM 1379 C CA . ALA A 1 186 ? 5.926 -7.229 0.110 1.00 92.88 186 ALA A CA 1
ATOM 1380 C C . ALA A 1 186 ? 5.792 -8.493 0.970 1.00 92.88 186 ALA A C 1
ATOM 1382 O O . ALA A 1 186 ? 4.841 -9.257 0.803 1.00 92.88 186 ALA A O 1
ATOM 1383 N N . LEU A 1 187 ? 6.736 -8.709 1.890 1.00 91.75 187 LEU A N 1
ATOM 1384 C CA . LEU A 1 187 ? 6.709 -9.842 2.813 1.00 91.75 187 LEU A CA 1
ATOM 1385 C C . LEU A 1 187 ? 5.539 -9.723 3.798 1.00 91.75 187 LEU A C 1
ATOM 1387 O 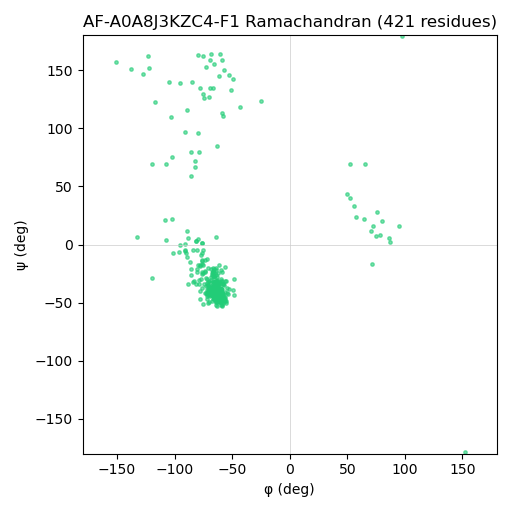O . LEU A 1 187 ? 4.802 -10.690 3.988 1.00 91.75 187 LEU A O 1
ATOM 1391 N N . ALA A 1 188 ? 5.311 -8.532 4.358 1.00 92.69 188 ALA A N 1
ATOM 1392 C CA . ALA A 1 188 ? 4.208 -8.293 5.284 1.00 92.69 188 ALA A CA 1
ATOM 1393 C C . ALA A 1 188 ? 2.833 -8.440 4.606 1.00 92.69 188 ALA A C 1
ATOM 1395 O O . ALA A 1 188 ? 1.923 -9.050 5.169 1.00 92.69 188 ALA A O 1
ATOM 1396 N N . LEU A 1 189 ? 2.684 -7.949 3.369 1.00 94.44 189 LEU A N 1
ATOM 1397 C CA . LEU A 1 189 ? 1.484 -8.162 2.553 1.00 94.44 189 LEU A CA 1
ATOM 1398 C C . LEU A 1 189 ? 1.278 -9.640 2.210 1.00 94.44 189 LEU A C 1
ATOM 1400 O O . LEU A 1 189 ? 0.141 -10.109 2.212 1.00 94.44 189 LEU A O 1
ATOM 1404 N N . LEU A 1 190 ? 2.348 -10.395 1.940 1.00 94.88 190 LEU A N 1
ATOM 1405 C CA . LEU A 1 190 ? 2.236 -11.829 1.678 1.00 94.88 190 LEU A CA 1
ATOM 1406 C C . LEU A 1 190 ? 1.738 -12.575 2.922 1.00 94.88 190 LEU A C 1
ATOM 1408 O O . LEU A 1 190 ? 0.802 -13.369 2.801 1.00 94.88 190 LEU A O 1
ATOM 1412 N N . ALA A 1 191 ? 2.309 -12.292 4.096 1.00 93.00 191 ALA A N 1
ATOM 1413 C CA . ALA A 1 191 ? 1.865 -12.846 5.376 1.00 93.00 191 ALA A CA 1
ATOM 1414 C C . ALA A 1 191 ? 0.385 -12.515 5.644 1.00 93.00 191 ALA A C 1
ATOM 1416 O O . ALA A 1 191 ? -0.433 -13.409 5.870 1.00 93.00 191 ALA A O 1
ATOM 1417 N N . GLU A 1 192 ? -0.004 -11.249 5.465 1.00 93.19 192 GLU A N 1
ATOM 1418 C CA . GLU A 1 192 ? -1.393 -10.797 5.595 1.00 93.19 192 GLU A CA 1
ATOM 1419 C C . GLU A 1 192 ? -2.333 -11.518 4.612 1.00 93.19 192 GLU A C 1
ATOM 1421 O O . GLU A 1 192 ? -3.412 -11.970 4.996 1.00 93.19 192 GLU A O 1
ATOM 1426 N N . SER A 1 193 ? -1.911 -11.714 3.358 1.00 93.31 193 SER A N 1
ATOM 1427 C CA . SER A 1 193 ? -2.693 -12.434 2.341 1.00 93.31 193 SER A CA 1
ATOM 1428 C C . SER A 1 193 ? -2.896 -13.924 2.656 1.00 93.31 193 SER A C 1
ATOM 1430 O O . SER A 1 193 ? -3.825 -14.548 2.133 1.00 93.31 193 SER A O 1
ATOM 1432 N N . ARG A 1 194 ? -2.041 -14.501 3.511 1.00 92.75 194 ARG A N 1
ATOM 1433 C CA . ARG A 1 194 ? -2.155 -15.870 4.042 1.00 92.75 194 ARG A CA 1
ATOM 1434 C C . ARG A 1 194 ? -2.966 -15.935 5.339 1.00 92.75 194 ARG A C 1
ATOM 1436 O O . ARG A 1 194 ? -3.290 -17.031 5.785 1.00 92.75 194 ARG A O 1
ATOM 1443 N N . GLY A 1 195 ? -3.328 -14.784 5.904 1.00 91.31 195 GLY A N 1
ATOM 1444 C CA . GLY A 1 195 ? -4.012 -14.669 7.189 1.00 91.31 195 GLY A CA 1
ATOM 1445 C C . GLY A 1 195 ? -3.073 -14.635 8.396 1.00 91.31 195 GLY A C 1
ATOM 1446 O O . GLY A 1 195 ? -3.565 -14.619 9.521 1.00 91.31 195 GLY A O 1
ATOM 1447 N N . ASP A 1 196 ? -1.752 -14.590 8.191 1.00 93.81 196 ASP A N 1
ATOM 1448 C CA . ASP A 1 196 ? -0.783 -14.442 9.278 1.00 93.81 196 ASP A CA 1
ATOM 1449 C C . ASP A 1 196 ? -0.574 -12.959 9.611 1.00 93.81 196 ASP A C 1
ATOM 1451 O O . ASP A 1 196 ? 0.363 -12.284 9.176 1.00 93.81 196 ASP A O 1
ATOM 1455 N N . LEU A 1 197 ? -1.528 -12.424 10.369 1.00 92.94 197 LEU A N 1
ATOM 1456 C CA . LEU A 1 197 ? -1.503 -11.031 10.799 1.00 92.94 197 LEU A CA 1
ATOM 1457 C C . LEU A 1 197 ? -0.412 -10.761 11.853 1.00 92.94 197 LEU A C 1
ATOM 1459 O O . LEU A 1 197 ? -0.040 -9.605 12.051 1.00 92.94 197 LEU A O 1
ATOM 1463 N N . ALA A 1 198 ? 0.079 -11.792 12.551 1.00 91.56 198 ALA A N 1
ATOM 1464 C CA . ALA A 1 198 ? 1.120 -11.649 13.567 1.00 91.56 198 ALA A CA 1
ATOM 1465 C C . ALA A 1 198 ? 2.500 -11.503 12.912 1.00 91.56 198 ALA A C 1
ATOM 1467 O O . ALA A 1 198 ? 3.234 -10.570 13.237 1.00 91.56 198 ALA A O 1
ATOM 1468 N N . GLU A 1 199 ? 2.815 -12.357 11.935 1.00 90.94 199 GLU A N 1
ATOM 1469 C CA . GLU A 1 199 ? 4.029 -12.241 11.119 1.00 90.94 199 GLU A CA 1
ATOM 1470 C C . GLU A 1 199 ? 4.051 -10.910 10.353 1.00 90.94 199 GLU A C 1
ATOM 1472 O O . GLU A 1 199 ? 5.052 -10.193 10.364 1.00 90.94 199 GLU A O 1
ATOM 1477 N N . SER A 1 200 ? 2.917 -10.526 9.759 1.00 92.81 200 SER A N 1
ATOM 1478 C CA . SER A 1 200 ? 2.755 -9.236 9.081 1.00 92.81 200 SER A CA 1
ATOM 1479 C C . SER A 1 200 ? 3.067 -8.038 9.990 1.00 92.81 200 SER A C 1
ATOM 1481 O O . SER A 1 200 ? 3.788 -7.120 9.585 1.00 92.81 200 SER A O 1
ATOM 1483 N N . LEU A 1 201 ? 2.566 -8.049 11.232 1.00 93.88 201 LEU A N 1
ATOM 1484 C CA . LEU A 1 201 ? 2.849 -6.998 12.209 1.00 93.88 201 LEU A CA 1
ATOM 1485 C C . LEU A 1 201 ? 4.325 -6.994 12.626 1.00 93.88 201 LEU A C 1
ATOM 1487 O O . LEU A 1 201 ? 4.932 -5.927 12.676 1.00 93.88 201 LEU A O 1
ATOM 1491 N N . ALA A 1 202 ? 4.911 -8.168 12.877 1.00 90.31 202 ALA A N 1
ATOM 1492 C CA . ALA A 1 202 ? 6.314 -8.297 13.264 1.00 90.31 202 ALA A CA 1
ATOM 1493 C C . ALA A 1 202 ? 7.264 -7.747 12.186 1.00 90.31 202 ALA A C 1
ATOM 1495 O O . ALA A 1 202 ? 8.186 -6.997 12.500 1.00 90.31 202 ALA A O 1
ATOM 1496 N N . LEU A 1 203 ? 6.997 -8.044 10.910 1.00 89.31 203 LEU A N 1
ATOM 1497 C CA . LEU A 1 203 ? 7.766 -7.508 9.783 1.00 89.31 203 LEU A CA 1
ATOM 1498 C C . LEU A 1 203 ? 7.678 -5.978 9.691 1.00 89.31 203 LEU A C 1
ATOM 1500 O O . LEU A 1 203 ? 8.665 -5.320 9.372 1.00 89.31 203 LEU A O 1
ATOM 1504 N N . ARG A 1 204 ? 6.508 -5.401 9.988 1.00 92.19 204 ARG A N 1
ATOM 1505 C CA . ARG A 1 204 ? 6.285 -3.945 9.960 1.00 92.19 204 ARG A CA 1
ATOM 1506 C C . ARG A 1 204 ? 6.867 -3.231 11.176 1.00 92.19 204 ARG A C 1
ATOM 1508 O O . ARG A 1 204 ? 7.277 -2.079 11.056 1.00 92.19 204 ARG A O 1
ATOM 1515 N N . ALA A 1 205 ? 6.942 -3.903 12.324 1.00 92.56 205 ALA A N 1
ATOM 1516 C CA . ALA A 1 205 ? 7.511 -3.350 13.551 1.00 92.56 205 ALA A CA 1
ATOM 1517 C C . ALA A 1 205 ? 8.999 -2.988 13.405 1.00 92.56 205 ALA A C 1
ATOM 1519 O O . ALA A 1 205 ? 9.453 -2.056 14.066 1.00 92.56 205 ALA A O 1
ATOM 1520 N N . ALA A 1 206 ? 9.715 -3.627 12.470 1.00 88.75 206 ALA A N 1
ATOM 1521 C CA . ALA A 1 206 ? 11.107 -3.317 12.139 1.00 88.75 206 ALA A CA 1
ATOM 1522 C C . ALA A 1 206 ? 11.342 -1.847 11.732 1.00 88.75 206 ALA A C 1
ATOM 1524 O O . ALA A 1 206 ? 12.465 -1.353 11.810 1.00 88.75 206 ALA A O 1
ATOM 1525 N N . TYR A 1 207 ? 10.295 -1.111 11.337 1.00 90.31 207 TYR A N 1
ATOM 1526 C CA . TYR A 1 207 ? 10.380 0.336 11.119 1.00 90.31 207 TYR A CA 1
ATOM 1527 C C . TYR A 1 207 ? 10.871 1.097 12.363 1.00 90.31 207 TYR A C 1
ATOM 1529 O O . TYR A 1 207 ? 11.597 2.084 12.239 1.00 90.31 207 TYR A O 1
ATOM 1537 N N . LEU A 1 208 ? 10.500 0.641 13.564 1.00 92.00 208 LEU A N 1
ATOM 1538 C CA . LEU A 1 208 ? 10.890 1.276 14.826 1.00 92.00 208 LEU A CA 1
ATOM 1539 C C . LEU A 1 208 ? 12.347 1.007 15.218 1.00 92.00 208 LEU A C 1
ATOM 1541 O O . LEU A 1 208 ? 12.894 1.760 16.022 1.00 92.00 208 LEU A O 1
ATOM 1545 N N . ASP A 1 209 ? 12.981 -0.004 14.624 1.00 89.38 209 ASP A N 1
ATOM 1546 C CA . ASP A 1 209 ? 14.404 -0.293 14.830 1.00 89.38 209 ASP A CA 1
ATOM 1547 C C . ASP A 1 209 ? 15.303 0.691 14.062 1.00 89.38 209 ASP A C 1
ATOM 1549 O O . ASP A 1 209 ? 16.507 0.779 14.318 1.00 89.38 209 ASP A O 1
ATOM 1553 N N . LEU A 1 210 ? 14.731 1.460 13.125 1.00 86.19 210 LEU A N 1
ATOM 1554 C CA . LEU A 1 210 ? 15.459 2.483 12.386 1.00 86.19 210 LEU A CA 1
ATOM 1555 C C . LEU A 1 210 ? 15.721 3.707 13.281 1.00 86.19 210 LEU A C 1
ATOM 1557 O O . LEU A 1 210 ? 14.776 4.306 13.817 1.00 86.19 210 LEU A O 1
ATOM 1561 N N . PRO A 1 211 ? 16.984 4.147 13.415 1.00 88.62 211 PRO A N 1
ATOM 1562 C CA . PRO A 1 211 ? 17.288 5.359 14.158 1.00 88.62 211 PRO A CA 1
ATOM 1563 C C . PRO A 1 211 ? 16.694 6.597 13.458 1.00 88.62 211 PRO A C 1
ATOM 1565 O O . PRO A 1 211 ? 16.500 6.588 12.238 1.00 88.62 211 PRO A O 1
ATOM 1568 N N . PRO A 1 212 ? 16.430 7.687 14.205 1.00 89.06 212 PRO A N 1
ATOM 1569 C CA . PRO A 1 212 ? 16.152 8.990 13.608 1.00 89.06 212 PRO A CA 1
ATOM 1570 C C . PRO A 1 212 ? 17.222 9.381 12.592 1.00 89.06 212 PRO A C 1
ATOM 1572 O O . PRO A 1 212 ? 18.416 9.247 12.861 1.00 89.06 212 PRO A O 1
ATOM 1575 N N . GLY A 1 213 ? 16.793 9.850 11.424 1.00 86.81 213 GLY A N 1
ATOM 1576 C CA . GLY A 1 213 ? 17.686 10.164 10.321 1.00 86.81 213 GLY A CA 1
ATOM 1577 C C . GLY A 1 213 ? 17.056 10.036 8.931 1.00 86.81 213 GLY A C 1
ATOM 1578 O O . GLY A 1 213 ? 15.872 9.710 8.788 1.00 86.81 213 GLY A O 1
ATOM 1579 N N . PRO A 1 214 ? 17.857 10.291 7.880 1.00 82.31 214 PRO A N 1
ATOM 1580 C CA . PRO A 1 214 ? 17.399 10.285 6.491 1.00 82.31 214 PRO A CA 1
ATOM 1581 C C . PRO A 1 214 ? 16.825 8.931 6.054 1.00 82.31 214 PRO A C 1
ATOM 1583 O O . PRO A 1 214 ? 15.857 8.908 5.295 1.00 82.31 214 PRO A O 1
ATOM 1586 N N . ASP A 1 215 ? 17.350 7.822 6.573 1.00 81.81 215 ASP A N 1
ATOM 1587 C CA . ASP A 1 215 ? 16.894 6.477 6.209 1.00 81.81 215 ASP A CA 1
ATOM 1588 C C . ASP A 1 215 ? 15.466 6.210 6.696 1.00 81.81 215 ASP A C 1
ATOM 1590 O O . ASP A 1 215 ? 14.601 5.805 5.916 1.00 81.81 215 ASP A O 1
ATOM 1594 N N . ARG A 1 216 ? 15.174 6.511 7.969 1.00 87.69 216 ARG A N 1
ATOM 1595 C CA . ARG A 1 216 ? 13.814 6.397 8.513 1.00 87.69 216 ARG A CA 1
ATOM 1596 C C . ARG A 1 216 ? 12.863 7.403 7.870 1.00 87.69 216 ARG A C 1
ATOM 1598 O O . ARG A 1 216 ? 11.724 7.063 7.548 1.00 87.69 216 ARG A O 1
ATOM 1605 N N . ALA A 1 217 ? 13.338 8.626 7.638 1.00 86.88 217 ALA A N 1
ATOM 1606 C CA . ALA A 1 217 ? 12.590 9.667 6.946 1.00 86.88 217 ALA A CA 1
ATOM 1607 C C . ALA A 1 217 ? 12.189 9.262 5.516 1.00 86.88 217 ALA A C 1
ATOM 1609 O O . ALA A 1 217 ? 11.062 9.537 5.101 1.00 86.88 217 ALA A O 1
ATOM 1610 N N . GLY A 1 218 ? 13.085 8.602 4.775 1.00 82.88 218 GLY A N 1
ATOM 1611 C CA . GLY A 1 218 ? 12.825 8.077 3.432 1.00 82.88 218 GLY A CA 1
ATOM 1612 C C . GLY A 1 218 ? 11.837 6.909 3.415 1.00 82.88 218 GLY A C 1
ATOM 1613 O O . GLY A 1 218 ? 11.189 6.667 2.401 1.00 82.88 218 GLY A O 1
ATOM 1614 N N . ARG A 1 219 ? 11.666 6.234 4.556 1.00 85.94 219 ARG A N 1
ATOM 1615 C CA . ARG A 1 219 ? 10.769 5.088 4.765 1.00 85.94 219 ARG A CA 1
ATOM 1616 C C . ARG A 1 219 ? 9.470 5.461 5.484 1.00 85.94 219 ARG A C 1
ATOM 1618 O O . ARG A 1 219 ? 8.821 4.610 6.079 1.00 85.94 219 ARG A O 1
ATOM 1625 N N . CYS A 1 220 ? 9.072 6.734 5.445 1.00 90.75 220 CYS A N 1
ATOM 1626 C CA . CYS A 1 220 ? 7.908 7.227 6.188 1.00 90.75 220 CYS A CA 1
ATOM 1627 C C . CYS A 1 220 ? 6.595 6.474 5.894 1.00 90.75 220 CYS A C 1
ATOM 1629 O O . CYS A 1 220 ? 5.792 6.305 6.808 1.00 90.75 220 CYS A O 1
ATOM 1631 N N . ASP A 1 221 ? 6.402 5.955 4.678 1.00 91.44 221 ASP A N 1
ATOM 1632 C CA . ASP A 1 221 ? 5.219 5.158 4.311 1.00 91.44 221 ASP A CA 1
ATOM 1633 C C . ASP A 1 221 ? 5.064 3.888 5.168 1.00 91.44 221 ASP A C 1
ATOM 1635 O O . ASP A 1 221 ? 3.948 3.450 5.441 1.00 91.44 221 ASP A O 1
ATOM 1639 N N . GLU A 1 222 ? 6.164 3.314 5.661 1.00 92.19 222 GLU A N 1
ATOM 1640 C CA . GLU A 1 222 ? 6.120 2.131 6.529 1.00 92.19 222 GLU A CA 1
ATOM 1641 C C . GLU A 1 222 ? 5.460 2.409 7.875 1.00 92.19 222 GLU A C 1
ATOM 1643 O O . GLU A 1 222 ? 4.807 1.522 8.429 1.00 92.19 222 GLU A O 1
ATOM 1648 N N . ALA A 1 223 ? 5.532 3.653 8.357 1.00 95.19 223 ALA A N 1
ATOM 1649 C CA . ALA A 1 223 ? 4.802 4.067 9.545 1.00 95.19 223 ALA A CA 1
ATOM 1650 C C . ALA A 1 223 ? 3.289 3.911 9.345 1.00 95.19 223 ALA A C 1
ATOM 1652 O O . ALA A 1 223 ? 2.601 3.453 10.253 1.00 95.19 223 ALA A O 1
ATOM 1653 N N . VAL A 1 224 ? 2.767 4.221 8.150 1.00 96.06 224 VAL A N 1
ATOM 1654 C CA . VAL A 1 224 ? 1.339 4.051 7.831 1.00 96.06 224 VAL A CA 1
ATOM 1655 C C . VAL A 1 224 ? 0.950 2.582 7.933 1.00 96.06 224 VAL A C 1
ATOM 1657 O O . VAL A 1 224 ? -0.048 2.245 8.573 1.00 96.06 224 VAL A O 1
ATOM 1660 N N . TYR A 1 225 ? 1.734 1.697 7.315 1.00 95.19 225 TYR A N 1
ATOM 1661 C CA . TYR A 1 225 ? 1.438 0.268 7.328 1.00 95.19 225 TYR A CA 1
ATOM 1662 C C . TYR A 1 225 ? 1.522 -0.316 8.741 1.00 95.19 225 TYR A C 1
ATOM 1664 O O . TYR A 1 225 ? 0.649 -1.096 9.122 1.00 95.19 225 TYR A O 1
ATOM 1672 N N . LEU A 1 226 ? 2.516 0.098 9.534 1.00 96.44 226 LEU A N 1
ATOM 1673 C CA . LEU A 1 226 ? 2.659 -0.316 10.928 1.00 96.44 226 LEU A CA 1
ATOM 1674 C C . LEU A 1 226 ? 1.495 0.178 11.795 1.00 96.44 226 LEU A C 1
ATOM 1676 O O . LEU A 1 226 ? 0.894 -0.631 12.497 1.00 96.44 226 LEU A O 1
ATOM 1680 N N . VAL A 1 227 ? 1.119 1.460 11.711 1.00 98.06 227 VAL A N 1
ATOM 1681 C CA . VAL A 1 227 ? -0.025 2.019 12.456 1.00 98.06 227 VAL A CA 1
ATOM 1682 C C . VAL A 1 227 ? -1.297 1.233 12.149 1.00 98.06 227 VAL A C 1
ATOM 1684 O O . VAL A 1 227 ? -2.000 0.804 13.063 1.00 98.06 227 VAL A O 1
ATOM 1687 N N . ARG A 1 228 ? -1.587 0.990 10.866 1.00 96.06 228 ARG A N 1
ATOM 1688 C CA . ARG A 1 228 ? -2.788 0.249 10.456 1.00 96.06 228 ARG A CA 1
ATOM 1689 C C . ARG A 1 228 ? -2.778 -1.198 10.948 1.00 96.06 228 ARG A C 1
ATOM 1691 O O . ARG A 1 228 ? -3.801 -1.663 11.447 1.00 96.06 228 ARG A O 1
ATOM 1698 N N . ALA A 1 229 ? -1.648 -1.896 10.822 1.00 95.12 229 ALA A N 1
ATOM 1699 C CA . ALA A 1 229 ? -1.510 -3.278 11.279 1.00 95.12 229 ALA A CA 1
ATOM 1700 C C . ALA A 1 229 ? -1.636 -3.390 12.808 1.00 95.12 229 ALA A C 1
ATOM 1702 O O . ALA A 1 229 ? -2.354 -4.258 13.301 1.00 95.12 229 ALA A O 1
ATOM 1703 N N . ALA A 1 230 ? -1.002 -2.480 13.551 1.00 97.50 230 ALA A N 1
ATOM 1704 C CA . ALA A 1 230 ? -1.056 -2.438 15.008 1.00 97.50 230 ALA A CA 1
ATOM 1705 C C . ALA A 1 230 ? -2.485 -2.180 15.513 1.00 97.50 230 ALA A C 1
ATOM 1707 O O . ALA A 1 230 ? -2.985 -2.921 16.357 1.00 97.50 230 ALA A O 1
ATOM 1708 N N . LEU A 1 231 ? -3.194 -1.202 14.937 1.00 95.50 231 LEU A N 1
ATOM 1709 C CA . LEU A 1 231 ? -4.595 -0.935 15.285 1.00 95.50 231 LEU A CA 1
ATOM 1710 C C . LEU A 1 231 ? -5.511 -2.124 14.962 1.00 95.50 231 LEU A C 1
ATOM 1712 O O . LEU A 1 231 ? -6.390 -2.449 15.756 1.00 95.50 231 LEU A O 1
ATOM 1716 N N . ALA A 1 232 ? -5.298 -2.804 13.830 1.00 90.38 232 ALA A N 1
ATOM 1717 C CA . ALA A 1 232 ? -6.077 -3.987 13.462 1.00 90.38 232 ALA A CA 1
ATOM 1718 C C . ALA A 1 232 ? -5.886 -5.168 14.434 1.00 90.38 232 ALA A C 1
ATOM 1720 O O . ALA A 1 232 ? -6.793 -5.987 14.569 1.00 90.38 232 ALA A O 1
ATOM 1721 N N . GLN A 1 233 ? -4.736 -5.235 15.109 1.00 94.19 233 GLN A N 1
ATOM 1722 C CA . GLN A 1 233 ? -4.396 -6.262 16.098 1.00 94.19 233 GLN A CA 1
ATOM 1723 C C . GLN A 1 233 ? -4.686 -5.842 17.546 1.00 94.19 233 GLN A C 1
ATOM 1725 O O . GLN A 1 233 ? -4.471 -6.629 18.463 1.00 94.19 233 GLN A O 1
ATOM 1730 N N . GLY A 1 234 ? -5.196 -4.625 17.769 1.00 95.06 234 GLY A N 1
ATOM 1731 C CA . GLY A 1 234 ? -5.481 -4.121 19.112 1.00 95.06 234 GLY A CA 1
ATOM 1732 C C . GLY A 1 234 ? -4.241 -3.680 19.895 1.00 95.06 234 GLY A C 1
ATOM 1733 O O . GLY A 1 234 ? -4.268 -3.710 21.121 1.00 95.06 234 GLY A O 1
ATOM 1734 N N . GLU A 1 235 ? -3.184 -3.237 19.206 1.00 97.31 235 GLU A N 1
ATOM 1735 C CA . GLU A 1 235 ? -1.915 -2.764 19.781 1.00 97.31 235 GLU A CA 1
ATOM 1736 C C . GLU A 1 235 ? -1.767 -1.226 19.656 1.00 97.31 235 GLU A C 1
ATOM 1738 O O . GLU A 1 235 ? -0.942 -0.727 18.881 1.00 97.31 235 GLU A O 1
ATOM 1743 N N . PRO A 1 236 ? -2.562 -0.414 20.385 1.00 97.00 236 PRO A N 1
ATOM 1744 C CA . PRO A 1 236 ? -2.580 1.043 20.214 1.00 97.00 236 PRO A CA 1
ATOM 1745 C C . PRO A 1 236 ? -1.263 1.717 20.620 1.00 97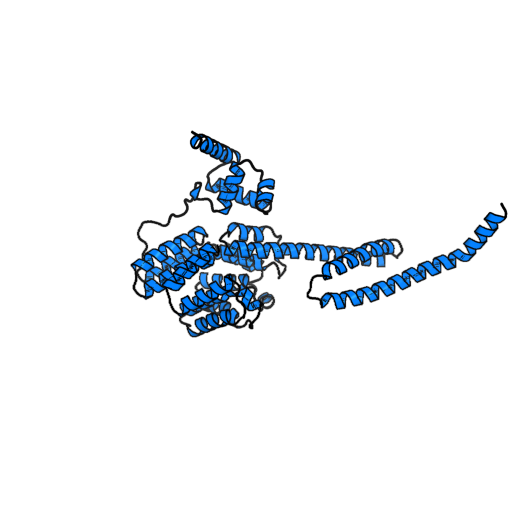.00 236 PRO A C 1
ATOM 1747 O O . PRO A 1 236 ? -0.870 2.701 20.000 1.00 97.00 236 PRO A O 1
ATOM 1750 N N . ALA A 1 237 ? -0.546 1.171 21.608 1.00 97.94 237 ALA A N 1
ATOM 1751 C CA . ALA A 1 237 ? 0.747 1.707 22.035 1.00 97.94 237 ALA A CA 1
ATOM 1752 C C . ALA A 1 237 ? 1.803 1.603 20.920 1.00 97.94 237 ALA A C 1
ATOM 1754 O O . ALA A 1 237 ? 2.591 2.526 20.713 1.00 97.94 237 ALA A O 1
ATOM 1755 N N . LEU A 1 238 ? 1.786 0.504 20.160 1.00 97.88 238 LEU A N 1
ATOM 1756 C CA . LEU A 1 238 ? 2.670 0.315 19.011 1.00 97.88 238 LEU A CA 1
ATOM 1757 C C . LEU A 1 238 ? 2.305 1.267 17.862 1.00 97.88 238 LEU A C 1
ATOM 1759 O O . LEU A 1 238 ? 3.190 1.839 17.224 1.00 97.88 238 LEU A O 1
ATOM 1763 N N . ALA A 1 239 ? 1.007 1.488 17.631 1.00 98.12 239 ALA A N 1
ATOM 1764 C CA . ALA A 1 239 ? 0.532 2.469 16.659 1.00 98.12 239 ALA A CA 1
ATOM 1765 C C . ALA A 1 239 ? 0.979 3.900 17.023 1.00 98.12 239 ALA A C 1
ATOM 1767 O O . ALA A 1 239 ? 1.485 4.633 16.173 1.00 98.12 239 ALA A O 1
ATOM 1768 N N . GLU A 1 240 ? 0.856 4.291 18.292 1.00 98.25 240 GLU A N 1
ATOM 1769 C CA . GLU A 1 240 ? 1.292 5.604 18.775 1.00 98.25 240 GLU A CA 1
ATOM 1770 C C . GLU A 1 240 ? 2.817 5.778 18.691 1.00 98.25 240 GLU A C 1
ATOM 1772 O O . GLU A 1 240 ? 3.301 6.838 18.277 1.00 98.25 240 GLU A O 1
ATOM 1777 N N . ALA A 1 241 ? 3.585 4.723 18.985 1.00 97.94 241 ALA A N 1
ATOM 1778 C CA . ALA A 1 241 ? 5.035 4.720 18.813 1.00 97.94 241 ALA A CA 1
ATOM 1779 C C . ALA A 1 241 ? 5.436 4.968 17.348 1.00 97.94 241 ALA A C 1
ATOM 1781 O O . ALA A 1 241 ? 6.290 5.813 17.078 1.00 97.94 241 ALA A O 1
ATOM 1782 N N . ALA A 1 242 ? 4.776 4.306 16.394 1.00 97.19 242 ALA A N 1
ATOM 1783 C CA . ALA A 1 242 ? 5.011 4.503 14.963 1.00 97.19 242 ALA A CA 1
ATOM 1784 C C . ALA A 1 242 ? 4.638 5.918 14.488 1.00 97.19 242 ALA A C 1
ATOM 1786 O O . ALA A 1 242 ? 5.416 6.558 13.773 1.00 97.19 242 ALA A O 1
ATOM 1787 N N . ALA A 1 243 ? 3.488 6.441 14.928 1.00 97.81 243 ALA A N 1
ATOM 1788 C CA . ALA A 1 243 ? 3.051 7.803 14.616 1.00 97.81 243 ALA A CA 1
ATOM 1789 C C . ALA A 1 243 ? 3.997 8.872 15.197 1.00 97.81 243 ALA A C 1
ATOM 1791 O O . ALA A 1 243 ? 4.232 9.909 14.572 1.00 97.81 243 ALA A O 1
ATOM 1792 N N . THR A 1 244 ? 4.573 8.610 16.371 1.00 97.25 244 THR A N 1
ATOM 1793 C CA . THR A 1 244 ? 5.578 9.478 16.995 1.00 97.25 244 THR A CA 1
ATOM 1794 C C . THR A 1 244 ? 6.910 9.402 16.253 1.00 97.25 244 THR A C 1
ATOM 1796 O O . THR A 1 244 ? 7.506 10.437 15.955 1.00 97.25 244 THR A O 1
ATOM 1799 N N . ALA A 1 245 ? 7.358 8.195 15.894 1.00 95.62 245 ALA A N 1
ATOM 1800 C CA . ALA A 1 245 ? 8.630 7.973 15.212 1.00 95.62 245 ALA A CA 1
ATOM 1801 C C . ALA A 1 245 ? 8.706 8.703 13.862 1.00 95.62 245 ALA A C 1
ATOM 1803 O O . ALA A 1 245 ? 9.696 9.382 13.596 1.00 95.62 245 ALA A O 1
ATOM 1804 N N . VAL A 1 246 ? 7.646 8.648 13.046 1.00 95.69 246 VAL A N 1
ATOM 1805 C CA . VAL A 1 246 ? 7.622 9.330 11.737 1.00 95.69 246 VAL A CA 1
ATOM 1806 C C . VAL A 1 246 ? 7.621 10.861 11.850 1.00 95.69 246 VAL A C 1
ATOM 1808 O O . VAL A 1 246 ? 8.059 11.557 10.933 1.00 95.69 246 VAL A O 1
ATOM 1811 N N . ALA A 1 247 ? 7.153 11.398 12.980 1.00 95.19 247 ALA A N 1
ATOM 1812 C CA . ALA A 1 247 ? 7.116 12.832 13.256 1.00 95.19 247 ALA A CA 1
ATOM 1813 C C . ALA A 1 247 ? 8.390 13.367 13.934 1.00 95.19 247 ALA A C 1
ATOM 1815 O O . ALA A 1 247 ? 8.537 14.582 14.050 1.00 95.19 247 ALA A O 1
ATOM 1816 N N . ALA A 1 248 ? 9.282 12.489 14.401 1.00 92.12 248 ALA A N 1
ATOM 1817 C CA . ALA A 1 248 ? 10.442 12.875 15.201 1.00 92.12 248 ALA A CA 1
ATOM 1818 C C . ALA A 1 248 ? 11.581 13.499 14.377 1.00 92.12 248 ALA A C 1
ATOM 1820 O O . ALA A 1 248 ? 12.376 14.263 14.920 1.00 92.12 248 ALA A O 1
ATOM 1821 N N . ASP A 1 249 ? 11.671 13.184 13.082 1.00 85.12 249 ASP A N 1
ATOM 1822 C CA . ASP A 1 249 ? 12.718 13.720 12.210 1.00 85.12 249 ASP A CA 1
ATOM 1823 C C . ASP A 1 249 ? 12.407 15.173 11.779 1.00 85.12 249 ASP A C 1
ATOM 1825 O O . ASP A 1 249 ? 11.276 15.453 11.354 1.00 85.12 249 ASP A O 1
ATOM 1829 N N . PRO A 1 250 ? 13.387 16.101 11.835 1.00 83.75 250 PRO A N 1
ATOM 1830 C CA . PRO A 1 250 ? 13.186 17.511 11.490 1.00 83.75 250 PRO A CA 1
ATOM 1831 C C . PRO A 1 250 ? 12.951 17.721 9.987 1.00 83.75 250 PRO A C 1
ATOM 1833 O O . PRO A 1 250 ? 13.302 16.871 9.165 1.00 83.75 250 PRO A O 1
ATOM 1836 N N . ASP A 1 251 ? 12.343 18.858 9.642 1.00 80.38 251 ASP A N 1
ATOM 1837 C CA . ASP A 1 251 ? 12.112 19.336 8.269 1.00 80.38 251 ASP A CA 1
ATOM 1838 C C . ASP A 1 251 ? 11.424 18.309 7.348 1.00 80.38 251 ASP A C 1
ATOM 1840 O O . ASP A 1 251 ? 12.033 17.752 6.427 1.00 80.38 251 ASP A O 1
ATOM 1844 N N . PRO A 1 252 ? 10.136 18.000 7.593 1.00 88.50 252 PRO A N 1
ATOM 1845 C CA . PRO A 1 252 ? 9.422 17.015 6.799 1.00 88.50 252 PRO A CA 1
ATOM 1846 C C . PRO A 1 252 ? 9.218 17.473 5.359 1.00 88.50 252 PRO A C 1
ATOM 1848 O O . PRO A 1 252 ? 8.765 18.584 5.088 1.00 88.50 252 PRO A O 1
ATOM 1851 N N . SER A 1 253 ? 9.481 16.559 4.421 1.00 87.81 253 SER A N 1
ATOM 1852 C CA . SER A 1 253 ? 9.060 16.736 3.033 1.00 87.81 253 SER A CA 1
ATOM 1853 C C . SER A 1 253 ? 7.531 16.902 2.958 1.00 87.81 253 SER A C 1
ATOM 1855 O O . SER A 1 253 ? 6.814 16.467 3.871 1.00 87.81 253 SER A O 1
ATOM 1857 N N . PRO A 1 254 ? 6.986 17.484 1.874 1.00 90.00 254 PRO A N 1
ATOM 1858 C CA . PRO A 1 254 ? 5.537 17.606 1.711 1.00 90.00 254 PRO A CA 1
ATOM 1859 C C . PRO A 1 254 ? 4.805 16.261 1.838 1.00 90.00 254 PRO A C 1
ATOM 1861 O O . PRO A 1 254 ? 3.801 16.164 2.540 1.00 90.00 254 PRO A O 1
ATOM 1864 N N . HIS A 1 255 ? 5.363 15.199 1.244 1.00 89.62 255 HIS A N 1
ATOM 1865 C CA . HIS A 1 255 ? 4.827 13.839 1.362 1.00 89.62 255 HIS A CA 1
ATOM 1866 C C . HIS A 1 255 ? 4.877 13.320 2.805 1.00 89.62 255 HIS A C 1
ATOM 1868 O O . HIS A 1 255 ? 3.863 12.861 3.327 1.00 89.62 255 HIS A O 1
ATOM 1874 N N . ARG A 1 256 ? 6.015 13.478 3.502 1.00 93.38 256 ARG A N 1
ATOM 1875 C CA . ARG A 1 256 ? 6.146 13.050 4.907 1.00 93.38 256 ARG A CA 1
ATOM 1876 C C . ARG A 1 256 ? 5.178 13.802 5.822 1.00 93.38 256 ARG A C 1
ATOM 1878 O O . ARG A 1 256 ? 4.644 13.218 6.757 1.00 93.38 256 ARG A O 1
ATOM 1885 N N . SER A 1 257 ? 4.899 15.071 5.533 1.00 96.12 257 SER A N 1
ATOM 1886 C CA . SER A 1 257 ? 3.921 15.869 6.281 1.00 96.12 257 SER A CA 1
ATOM 1887 C C . SER A 1 257 ? 2.500 15.304 6.156 1.00 96.12 257 SER A C 1
ATOM 1889 O O . SER A 1 257 ? 1.778 15.240 7.153 1.00 96.12 257 SER A O 1
ATOM 1891 N N . LEU A 1 258 ? 2.112 14.835 4.963 1.00 96.31 258 LEU A N 1
ATOM 1892 C CA . LEU A 1 258 ? 0.840 14.130 4.755 1.00 96.31 258 LEU A CA 1
ATOM 1893 C C . LEU A 1 258 ? 0.808 12.786 5.485 1.00 96.31 258 LEU A C 1
ATOM 1895 O O . LEU A 1 258 ? -0.184 12.475 6.136 1.00 96.31 258 LEU A O 1
ATOM 1899 N N . VAL A 1 259 ? 1.902 12.023 5.443 1.00 97.19 259 VAL A N 1
ATOM 1900 C CA . VAL A 1 259 ? 2.028 10.757 6.181 1.00 97.19 259 VAL A CA 1
ATOM 1901 C C . VAL A 1 259 ? 1.897 10.966 7.694 1.00 97.19 259 VAL A C 1
ATOM 1903 O O . VAL A 1 259 ? 1.154 10.238 8.347 1.00 97.19 259 VAL A O 1
ATOM 1906 N N . ILE A 1 260 ? 2.538 11.994 8.260 1.00 98.19 260 ILE A N 1
ATOM 1907 C CA . ILE A 1 260 ? 2.417 12.337 9.687 1.00 98.19 260 ILE A CA 1
ATOM 1908 C C . ILE A 1 260 ? 0.960 12.654 10.048 1.00 98.19 260 ILE A C 1
ATOM 1910 O O . ILE A 1 260 ? 0.453 12.151 11.054 1.00 98.19 260 ILE A O 1
ATOM 1914 N N . ARG A 1 261 ? 0.272 13.469 9.233 1.00 98.31 261 ARG A N 1
ATOM 1915 C CA . ARG A 1 261 ? -1.160 13.760 9.422 1.00 98.31 261 ARG A CA 1
ATOM 1916 C C . ARG A 1 261 ? -1.995 12.486 9.353 1.00 98.31 261 ARG A C 1
ATOM 1918 O O . ARG A 1 261 ? -2.833 12.274 10.223 1.00 98.31 261 ARG A O 1
ATOM 1925 N N . PHE A 1 262 ? -1.714 11.613 8.385 1.00 98.50 262 PHE A N 1
ATOM 1926 C CA . PHE A 1 262 ? -2.420 10.347 8.233 1.00 98.50 262 PHE A CA 1
ATOM 1927 C C . PHE A 1 262 ? -2.269 9.458 9.474 1.00 98.50 262 PHE A C 1
ATOM 1929 O O . PHE A 1 262 ? -3.270 9.042 10.050 1.00 98.50 262 PHE A O 1
ATOM 1936 N N . CYS A 1 263 ? -1.038 9.221 9.937 1.00 98.50 263 CYS A N 1
ATOM 1937 C CA . CYS A 1 263 ? -0.770 8.406 11.124 1.00 98.50 263 CYS A CA 1
ATOM 1938 C C . CYS A 1 263 ? -1.462 8.963 12.376 1.00 98.50 263 CYS A C 1
ATOM 1940 O O . CYS A 1 263 ? -2.057 8.203 13.136 1.00 98.50 263 CYS A O 1
ATOM 1942 N N . ARG A 1 264 ? -1.445 10.289 12.573 1.00 98.38 264 ARG A N 1
ATOM 1943 C CA . ARG A 1 264 ? -2.149 10.939 13.692 1.00 98.38 264 ARG A CA 1
ATOM 1944 C C . ARG A 1 264 ? -3.663 10.759 13.604 1.00 98.38 264 ARG A C 1
ATOM 1946 O O . ARG A 1 264 ? -4.282 10.418 14.606 1.00 98.38 264 ARG A O 1
ATOM 1953 N N . ALA A 1 265 ? -4.246 10.939 12.420 1.00 98.44 265 ALA A N 1
ATOM 1954 C CA . ALA A 1 265 ? -5.682 10.771 12.202 1.00 98.44 265 ALA A CA 1
ATOM 1955 C C . ALA A 1 265 ? -6.139 9.315 12.408 1.00 98.44 265 ALA A C 1
ATOM 1957 O O . ALA A 1 265 ? -7.225 9.080 12.935 1.00 98.44 265 ALA A O 1
ATOM 1958 N N . LEU A 1 266 ? -5.293 8.338 12.055 1.00 98.19 266 LEU A N 1
ATOM 1959 C CA . LEU A 1 266 ? -5.536 6.918 12.328 1.00 98.19 266 LEU A CA 1
ATOM 1960 C C . LEU A 1 266 ? -5.573 6.621 13.829 1.00 98.19 266 LEU A C 1
ATOM 1962 O O . LEU A 1 266 ? -6.522 5.991 14.290 1.00 98.19 266 LEU A O 1
ATOM 1966 N N . VAL A 1 267 ? -4.572 7.089 14.582 1.00 98.25 267 VAL A N 1
ATOM 1967 C CA . VAL A 1 267 ? -4.495 6.893 16.042 1.00 98.25 267 VAL A CA 1
ATOM 1968 C C . VAL A 1 267 ? -5.653 7.596 16.757 1.00 98.25 267 VAL A C 1
ATOM 1970 O O . VAL A 1 267 ? -6.242 7.030 17.671 1.00 98.25 267 VAL A O 1
ATOM 1973 N N . ALA A 1 268 ? -6.022 8.800 16.313 1.00 97.44 268 ALA A N 1
ATOM 1974 C CA . ALA A 1 268 ? -7.132 9.565 16.879 1.00 97.44 268 ALA A CA 1
ATOM 1975 C C . ALA A 1 268 ? -8.526 9.070 16.442 1.00 97.44 268 ALA A C 1
ATOM 1977 O O . ALA A 1 268 ? -9.525 9.549 16.975 1.00 97.44 268 ALA A O 1
ATOM 1978 N N . ALA A 1 269 ? -8.603 8.150 15.471 1.00 96.94 269 ALA A N 1
ATOM 1979 C CA . ALA A 1 269 ? -9.843 7.742 14.809 1.00 96.94 269 ALA A CA 1
ATOM 1980 C C . ALA A 1 269 ? -10.683 8.942 14.307 1.00 96.94 269 ALA A C 1
ATOM 1982 O O . ALA A 1 269 ? -11.906 8.982 14.461 1.00 96.94 269 ALA A O 1
ATOM 1983 N N . ASP A 1 270 ? -10.021 9.930 13.694 1.00 97.94 270 ASP A N 1
ATOM 1984 C CA . ASP A 1 270 ? -10.655 11.144 13.168 1.00 97.94 270 ASP A CA 1
ATOM 1985 C C . ASP A 1 270 ? -11.060 10.958 11.696 1.00 97.94 270 ASP A C 1
ATOM 1987 O O . ASP A 1 270 ? -10.254 11.122 10.778 1.00 97.94 270 ASP A O 1
ATOM 1991 N N . ALA A 1 271 ? -12.330 10.620 11.456 1.00 97.19 271 ALA A N 1
ATOM 1992 C CA . ALA A 1 271 ? -12.858 10.403 10.106 1.00 97.19 271 ALA A CA 1
ATOM 1993 C C . ALA A 1 271 ? -12.772 11.647 9.203 1.00 97.19 271 ALA A C 1
ATOM 1995 O O . ALA A 1 271 ? -12.600 11.507 7.989 1.00 97.19 271 ALA A O 1
ATOM 1996 N N . MET A 1 272 ? -12.891 12.851 9.770 1.00 97.12 272 MET A N 1
ATOM 1997 C CA . MET A 1 272 ? -12.862 14.095 9.003 1.00 97.12 272 MET A CA 1
ATOM 1998 C C . MET A 1 272 ? -11.443 14.379 8.509 1.00 97.12 272 MET A C 1
ATOM 2000 O O . MET A 1 272 ? -11.246 14.646 7.321 1.00 97.12 272 MET A O 1
ATOM 2004 N N . GLU A 1 273 ? -10.449 14.252 9.391 1.00 98.12 273 GLU A N 1
ATOM 2005 C CA . GLU A 1 273 ? -9.046 14.429 9.015 1.00 98.12 273 GLU A CA 1
ATOM 2006 C C . GLU A 1 273 ? -8.575 13.317 8.066 1.00 98.12 273 GLU A C 1
ATOM 2008 O O . GLU A 1 273 ? -7.881 13.599 7.089 1.00 98.12 273 GLU A O 1
ATOM 2013 N N . LEU A 1 274 ? -9.020 12.069 8.261 1.00 98.25 274 LEU A N 1
ATOM 2014 C CA . LEU A 1 274 ? -8.752 10.971 7.325 1.00 98.25 274 LEU A CA 1
ATOM 2015 C C . LEU A 1 274 ? -9.298 11.262 5.916 1.00 98.25 274 LEU A C 1
ATOM 2017 O O . LEU A 1 274 ? -8.616 11.006 4.921 1.00 98.25 274 LEU A O 1
ATOM 2021 N N . HIS A 1 275 ? -10.505 11.828 5.813 1.00 97.50 275 HIS A N 1
ATOM 2022 C CA . HIS A 1 275 ? -11.097 12.203 4.527 1.00 97.50 275 HIS A CA 1
ATOM 2023 C C . HIS A 1 275 ? -10.342 13.365 3.862 1.00 97.50 275 HIS A C 1
ATOM 2025 O O . HIS A 1 275 ? -10.080 13.326 2.658 1.00 97.50 275 HIS A O 1
ATOM 2031 N N . SER A 1 276 ? -9.936 14.365 4.650 1.00 98.06 276 SER A N 1
ATOM 2032 C CA . SER A 1 276 ? -9.089 15.483 4.207 1.00 98.06 276 SER A CA 1
ATOM 2033 C C . SER A 1 276 ? -7.751 14.986 3.643 1.00 98.06 276 SER A C 1
ATOM 2035 O O . SER A 1 276 ? -7.397 15.269 2.498 1.00 98.06 276 SER A O 1
ATOM 2037 N N . VAL A 1 277 ? -7.057 14.124 4.389 1.00 97.81 277 VAL A N 1
ATOM 2038 C CA . VAL A 1 277 ? -5.797 13.495 3.967 1.00 97.81 277 VAL A CA 1
ATOM 2039 C C . VAL A 1 277 ? -5.976 12.652 2.696 1.00 97.81 277 VAL A C 1
ATOM 2041 O O . VAL A 1 277 ? -5.126 12.685 1.803 1.00 97.81 277 VAL A O 1
ATOM 2044 N N . ALA A 1 278 ? -7.094 11.932 2.551 1.00 97.31 278 ALA A N 1
ATOM 2045 C CA . ALA A 1 278 ? -7.398 11.185 1.329 1.00 97.31 278 ALA A CA 1
ATOM 2046 C C . ALA A 1 278 ? -7.544 12.096 0.094 1.00 97.31 278 ALA A C 1
ATOM 2048 O O . ALA A 1 278 ? -7.146 11.722 -1.020 1.00 97.31 278 ALA A O 1
ATOM 2049 N N . ALA A 1 279 ? -8.115 13.293 0.264 1.00 95.06 279 ALA A N 1
ATOM 2050 C CA . ALA A 1 279 ? -8.183 14.297 -0.791 1.00 95.06 279 ALA A CA 1
ATOM 2051 C C . ALA A 1 279 ? -6.780 14.797 -1.168 1.00 95.06 279 ALA A C 1
ATOM 2053 O O . ALA A 1 279 ? -6.446 14.814 -2.354 1.00 95.06 279 ALA A O 1
ATOM 2054 N N . ASP A 1 280 ? -5.931 15.110 -0.190 1.00 95.38 280 ASP A N 1
ATOM 2055 C CA . ASP A 1 280 ? -4.562 15.599 -0.415 1.00 95.38 280 ASP A CA 1
ATOM 2056 C C . ASP A 1 280 ? -3.661 14.566 -1.114 1.00 95.38 280 ASP A C 1
ATOM 2058 O O . ASP A 1 280 ? -2.922 14.902 -2.049 1.00 95.38 280 ASP A O 1
ATOM 2062 N N . PHE A 1 281 ? -3.770 13.283 -0.747 1.00 94.44 281 PHE A N 1
ATOM 2063 C CA . PHE A 1 281 ? -3.097 12.205 -1.478 1.00 94.44 281 PHE A CA 1
ATOM 2064 C C . PHE A 1 281 ? -3.595 12.087 -2.922 1.00 94.44 281 PHE A C 1
ATOM 2066 O O . PHE A 1 281 ? -2.806 11.794 -3.819 1.00 94.44 281 PHE A O 1
ATOM 2073 N N . GLY A 1 282 ? -4.882 12.351 -3.166 1.00 89.38 282 GLY A N 1
ATOM 2074 C CA . GLY A 1 282 ? -5.445 12.413 -4.516 1.00 89.38 282 GLY A CA 1
ATOM 2075 C C . GLY A 1 282 ? -4.818 13.518 -5.364 1.00 89.38 282 GLY A C 1
ATOM 2076 O O . GLY A 1 282 ? -4.379 13.250 -6.481 1.00 89.38 282 GLY A O 1
ATOM 2077 N N . HIS A 1 283 ? -4.705 14.729 -4.816 1.00 87.56 283 HIS A N 1
ATOM 2078 C CA . HIS A 1 283 ? -4.069 15.863 -5.496 1.00 87.56 283 HIS A CA 1
ATOM 2079 C C . HIS A 1 283 ? -2.582 15.618 -5.781 1.00 87.56 283 HIS A C 1
ATOM 2081 O O . HIS A 1 283 ? -2.089 15.984 -6.846 1.00 87.56 283 HIS A O 1
ATOM 2087 N N . SER A 1 284 ? -1.881 14.939 -4.869 1.00 83.25 284 SER A N 1
ATOM 2088 C CA . SER A 1 284 ? -0.461 14.583 -5.026 1.00 83.25 284 SER A CA 1
ATOM 2089 C C . SER A 1 284 ? -0.232 13.333 -5.891 1.00 83.25 284 SER A C 1
ATOM 2091 O O . SER A 1 284 ? 0.904 12.893 -6.063 1.00 83.25 284 SER A O 1
ATOM 2093 N N . ALA A 1 285 ? -1.306 12.751 -6.439 1.00 84.00 285 ALA A N 1
ATOM 2094 C CA . ALA A 1 285 ? -1.310 11.495 -7.184 1.00 84.00 285 ALA A CA 1
ATOM 2095 C C . ALA A 1 285 ? -0.750 10.287 -6.406 1.00 84.00 285 ALA A C 1
ATOM 2097 O O . ALA A 1 285 ? -0.355 9.308 -7.020 1.00 84.00 285 ALA A O 1
ATOM 2098 N N . CYS A 1 286 ? -0.749 10.296 -5.074 1.00 88.81 286 CYS A N 1
ATOM 2099 C CA . CYS A 1 286 ? -0.377 9.152 -4.235 1.00 88.81 286 CYS A CA 1
ATOM 2100 C C . CYS A 1 286 ? -1.573 8.195 -4.089 1.00 88.81 286 CYS A C 1
ATOM 2102 O O . CYS A 1 286 ? -2.168 8.061 -3.018 1.00 88.81 286 CYS A O 1
ATOM 2104 N N . LEU A 1 287 ? -1.967 7.555 -5.192 1.00 90.88 287 LEU A N 1
ATOM 2105 C CA . LEU A 1 287 ? -3.257 6.866 -5.312 1.00 90.88 287 LEU A CA 1
ATOM 2106 C C . LEU A 1 287 ? -3.401 5.656 -4.381 1.00 90.88 287 LEU A C 1
ATOM 2108 O O . LEU A 1 287 ? -4.498 5.408 -3.883 1.00 90.88 287 LEU A O 1
ATOM 2112 N N . HIS A 1 288 ? -2.307 4.945 -4.093 1.00 92.19 288 HIS A N 1
ATOM 2113 C CA . HIS A 1 288 ? -2.319 3.856 -3.111 1.00 92.19 288 HIS A CA 1
ATOM 2114 C C . HIS A 1 288 ? -2.676 4.373 -1.706 1.00 92.19 288 HIS A C 1
ATOM 2116 O O . HIS A 1 288 ? -3.601 3.870 -1.074 1.00 92.19 288 HIS A O 1
ATOM 2122 N N . HIS A 1 289 ? -2.017 5.444 -1.251 1.00 94.31 289 HIS A N 1
ATOM 2123 C CA . HIS A 1 289 ? -2.288 6.062 0.051 1.00 94.31 289 HIS A CA 1
ATOM 2124 C C . HIS A 1 289 ? -3.684 6.683 0.135 1.00 94.31 289 HIS A C 1
ATOM 2126 O O . HIS A 1 289 ? -4.343 6.571 1.166 1.00 94.31 289 HIS A O 1
ATOM 2132 N N . ARG A 1 290 ? -4.178 7.273 -0.962 1.00 96.44 290 ARG A N 1
ATOM 2133 C CA . ARG A 1 290 ? -5.571 7.728 -1.053 1.00 96.44 290 ARG A CA 1
ATOM 2134 C C . ARG A 1 290 ? -6.551 6.583 -0.798 1.00 96.44 290 ARG A C 1
ATOM 2136 O O . ARG A 1 290 ? -7.493 6.763 -0.032 1.00 96.44 290 ARG A O 1
ATOM 2143 N N . ALA A 1 291 ? -6.346 5.432 -1.440 1.00 96.12 291 ALA A N 1
ATOM 2144 C CA . ALA A 1 291 ? -7.227 4.282 -1.274 1.00 96.12 291 ALA A CA 1
ATOM 2145 C C . ALA A 1 291 ? -7.209 3.778 0.178 1.00 96.12 291 ALA A C 1
ATOM 2147 O O . ALA A 1 291 ? -8.274 3.635 0.775 1.00 96.12 291 ALA A O 1
ATOM 2148 N N . LEU A 1 292 ? -6.020 3.640 0.782 1.00 95.94 292 LEU A N 1
ATOM 2149 C CA . LEU A 1 292 ? -5.869 3.292 2.201 1.00 95.94 292 LEU A CA 1
ATOM 2150 C C . LEU A 1 292 ? -6.609 4.264 3.127 1.00 95.94 292 LEU A C 1
ATOM 2152 O O . LEU A 1 292 ? -7.314 3.829 4.030 1.00 95.94 292 LEU A O 1
ATOM 2156 N N . ALA A 1 293 ? -6.470 5.573 2.912 1.00 97.88 293 ALA A N 1
ATOM 2157 C CA . ALA A 1 293 ? -7.133 6.573 3.744 1.00 97.88 293 ALA A CA 1
ATOM 2158 C C . ALA A 1 293 ? -8.664 6.463 3.659 1.00 97.88 293 ALA A C 1
ATOM 2160 O O . ALA A 1 293 ? -9.331 6.480 4.691 1.00 97.88 293 ALA A O 1
ATOM 2161 N N . LEU A 1 294 ? -9.225 6.258 2.460 1.00 97.31 294 LEU A N 1
ATOM 2162 C CA . LEU A 1 294 ? -10.668 6.056 2.277 1.00 97.31 294 LEU A CA 1
ATOM 2163 C C . LEU A 1 294 ? -11.180 4.766 2.941 1.00 97.31 294 LEU A C 1
ATOM 2165 O O . LEU A 1 294 ? -12.281 4.774 3.496 1.00 97.31 294 LEU A O 1
ATOM 2169 N N . GLU A 1 295 ? -10.398 3.675 2.934 1.00 96.50 295 GLU A N 1
ATOM 2170 C CA . GLU A 1 295 ? -10.747 2.459 3.691 1.00 96.50 295 GLU A CA 1
ATOM 2171 C C . GLU A 1 295 ? -10.917 2.761 5.182 1.00 96.50 295 GLU A C 1
ATOM 2173 O O . GLU A 1 295 ? -11.852 2.280 5.826 1.00 96.50 295 GLU A O 1
ATOM 2178 N N . GLU A 1 296 ? -10.001 3.554 5.734 1.00 97.62 296 GLU A N 1
ATOM 2179 C CA . GLU A 1 296 ? -9.984 3.871 7.156 1.00 97.62 296 GLU A CA 1
ATOM 2180 C C . GLU A 1 296 ? -11.088 4.869 7.524 1.00 97.62 296 GLU A C 1
ATOM 2182 O O . GLU A 1 296 ? -11.715 4.687 8.564 1.00 97.62 296 GLU A O 1
ATOM 2187 N N . VAL A 1 297 ? -11.439 5.821 6.645 1.00 98.12 297 VAL A N 1
ATOM 2188 C CA . VAL A 1 297 ? -12.663 6.638 6.794 1.00 98.12 297 VAL A CA 1
ATOM 2189 C C . VAL A 1 297 ? -13.892 5.734 6.908 1.00 98.12 297 VAL A C 1
ATOM 2191 O O . VAL A 1 297 ? -14.686 5.880 7.837 1.00 98.12 297 VAL A O 1
ATOM 2194 N N . ALA A 1 298 ? -14.045 4.778 5.986 1.00 96.81 298 ALA A N 1
ATOM 2195 C CA . ALA A 1 298 ? -15.193 3.878 5.977 1.00 96.81 298 ALA A CA 1
ATOM 2196 C C . ALA A 1 298 ? -15.282 3.036 7.256 1.00 96.81 298 ALA A C 1
ATOM 2198 O O . ALA A 1 298 ? -16.373 2.873 7.803 1.00 96.81 298 ALA A O 1
ATOM 2199 N N . ARG A 1 299 ? -14.147 2.528 7.752 1.00 96.00 299 ARG A N 1
ATOM 2200 C CA . ARG A 1 299 ? -14.104 1.797 9.022 1.00 96.00 299 ARG A CA 1
ATOM 2201 C C . ARG A 1 299 ? -14.469 2.684 10.207 1.00 96.00 299 ARG A C 1
ATOM 2203 O O . ARG A 1 299 ? -15.317 2.285 10.996 1.00 96.00 299 ARG A O 1
ATOM 2210 N N . VAL A 1 300 ? -13.825 3.841 10.349 1.00 96.75 300 VAL A N 1
ATOM 2211 C CA . VAL A 1 300 ? -14.015 4.718 11.513 1.00 96.75 300 VAL A CA 1
ATOM 2212 C C . VAL A 1 300 ? -15.471 5.180 11.602 1.00 96.75 300 VAL A C 1
ATOM 2214 O O . VAL A 1 300 ? -16.070 5.101 12.671 1.00 96.75 300 VAL A O 1
ATOM 2217 N N . LEU A 1 301 ? -16.086 5.566 10.478 1.00 97.00 301 LEU A N 1
ATOM 2218 C CA . LEU A 1 301 ? -17.512 5.912 10.442 1.00 97.00 301 LEU A CA 1
ATOM 2219 C C . LEU A 1 301 ? -18.404 4.724 10.828 1.00 97.00 301 LEU A C 1
ATOM 2221 O O . LEU A 1 301 ? -19.386 4.895 11.549 1.00 97.00 301 LEU A O 1
ATOM 2225 N N . ALA A 1 302 ? -18.054 3.511 10.390 1.00 95.38 302 ALA A N 1
ATOM 2226 C CA . ALA A 1 302 ? -18.796 2.306 10.745 1.00 95.38 302 ALA A CA 1
ATOM 2227 C C . ALA A 1 302 ? -18.698 1.984 12.248 1.00 95.38 302 ALA A C 1
ATOM 2229 O O . ALA A 1 302 ? -19.705 1.629 12.857 1.00 95.38 302 ALA A O 1
ATOM 2230 N N . GLU A 1 303 ? -17.519 2.151 12.854 1.00 94.19 303 GLU A N 1
ATOM 2231 C CA . GLU A 1 303 ? -17.293 1.998 14.300 1.00 94.19 303 GLU A CA 1
ATOM 2232 C C . GLU A 1 303 ? -18.054 3.042 15.124 1.00 94.19 303 GLU A C 1
ATOM 2234 O O . GLU A 1 303 ? -18.591 2.722 16.183 1.00 94.19 303 GLU A O 1
ATOM 2239 N N . GLN A 1 304 ? -18.161 4.271 14.615 1.00 95.12 304 GLN A N 1
ATOM 2240 C CA . GLN A 1 304 ? -18.933 5.358 15.226 1.00 95.12 304 GLN A CA 1
ATOM 2241 C C . GLN A 1 304 ? -20.456 5.209 15.031 1.00 95.12 304 GLN A C 1
ATOM 2243 O O . GLN A 1 304 ? -21.230 5.969 15.610 1.00 95.12 304 GLN A O 1
ATOM 2248 N N . GLY A 1 305 ? -20.903 4.236 14.230 1.00 94.75 305 GLY A N 1
ATOM 2249 C CA . GLY A 1 305 ? -22.318 3.970 13.957 1.00 94.75 305 GLY A CA 1
ATOM 2250 C C . GLY A 1 305 ? -22.925 4.779 12.801 1.00 94.75 305 GLY A C 1
ATOM 2251 O O . GLY A 1 305 ? -24.106 4.596 12.497 1.00 94.75 305 GLY A O 1
ATOM 2252 N N . ASP A 1 306 ? -22.151 5.621 12.107 1.00 95.38 306 ASP A N 1
ATOM 2253 C CA . ASP A 1 306 ? -22.595 6.298 10.883 1.00 95.38 306 ASP A CA 1
ATOM 2254 C C . ASP A 1 306 ? -22.521 5.351 9.675 1.00 95.38 306 ASP A C 1
ATOM 2256 O O . ASP A 1 306 ? -21.613 5.381 8.839 1.00 95.38 306 ASP A O 1
ATOM 2260 N N . LEU A 1 307 ? -23.529 4.486 9.563 1.00 93.31 307 LEU A N 1
ATOM 2261 C CA . LEU A 1 307 ? -23.626 3.517 8.472 1.00 93.31 307 LEU A CA 1
ATOM 2262 C C . LEU A 1 307 ? -23.845 4.168 7.098 1.00 93.31 307 LEU A C 1
ATOM 2264 O O . LEU A 1 307 ? -23.556 3.540 6.077 1.00 93.31 307 LEU A O 1
ATOM 2268 N N . ALA A 1 308 ? -24.405 5.379 7.042 1.00 91.88 308 ALA A N 1
ATOM 2269 C CA . ALA A 1 308 ? -24.638 6.074 5.781 1.00 91.88 308 ALA A CA 1
ATOM 2270 C C . ALA A 1 308 ? -23.319 6.631 5.237 1.00 91.88 308 ALA A C 1
ATOM 2272 O O . ALA A 1 308 ? -22.957 6.319 4.099 1.00 91.88 308 ALA A O 1
ATOM 2273 N N . GLY A 1 309 ? -22.570 7.356 6.071 1.00 93.31 309 GLY A N 1
ATOM 2274 C CA . GLY A 1 309 ? -21.229 7.832 5.745 1.00 93.31 309 GLY A CA 1
ATOM 2275 C C . GLY A 1 309 ? -20.274 6.682 5.429 1.00 93.31 309 GLY A C 1
ATOM 2276 O O . GLY A 1 309 ? -19.598 6.709 4.399 1.00 93.31 309 GLY A O 1
ATOM 2277 N N . ALA A 1 310 ? -20.299 5.609 6.227 1.00 94.69 310 ALA A N 1
ATOM 2278 C CA . ALA A 1 310 ? -19.475 4.425 5.990 1.00 94.69 310 ALA A CA 1
ATOM 2279 C C . ALA A 1 310 ? -19.742 3.761 4.627 1.00 94.69 310 ALA A C 1
ATOM 2281 O O . ALA A 1 310 ? -18.806 3.317 3.964 1.00 94.69 310 ALA A O 1
ATOM 2282 N N . ARG A 1 311 ? -21.003 3.701 4.166 1.00 92.69 311 ARG A N 1
ATOM 2283 C CA . ARG A 1 311 ? -21.348 3.159 2.834 1.00 92.69 311 ARG A CA 1
ATOM 2284 C C . ARG A 1 311 ? -20.814 4.026 1.697 1.00 92.69 311 ARG A C 1
ATOM 2286 O O . ARG A 1 311 ? -20.324 3.476 0.708 1.00 92.69 311 ARG A O 1
ATOM 2293 N N . THR A 1 312 ? -20.910 5.346 1.828 1.00 91.31 312 THR A N 1
ATOM 2294 C CA . THR A 1 312 ? -20.367 6.287 0.839 1.00 91.31 312 THR A CA 1
ATOM 2295 C C . THR A 1 312 ? -18.850 6.151 0.762 1.00 91.31 312 THR A C 1
ATOM 2297 O O . THR A 1 312 ? -18.323 5.834 -0.300 1.00 91.31 312 THR A O 1
ATOM 2300 N N . ALA A 1 313 ? -18.161 6.236 1.904 1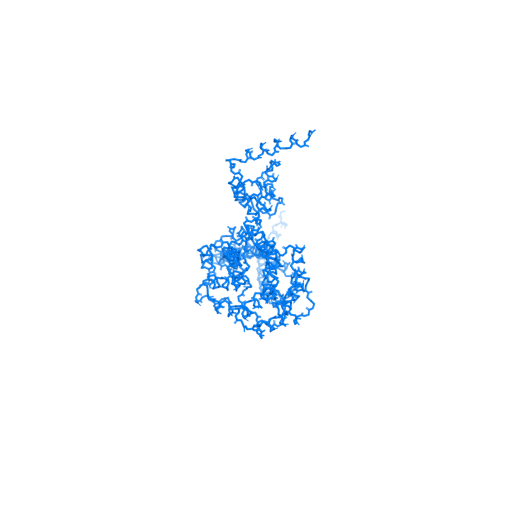.00 93.62 313 ALA A N 1
ATOM 2301 C CA . ALA A 1 313 ? -16.710 6.085 1.972 1.00 93.62 313 ALA A CA 1
ATOM 2302 C C . ALA A 1 313 ? -16.233 4.709 1.470 1.00 93.62 313 ALA A C 1
ATOM 2304 O O . ALA A 1 313 ? -15.234 4.618 0.762 1.00 93.62 313 ALA A O 1
ATOM 2305 N N . CYS A 1 314 ? -16.975 3.636 1.766 1.00 93.56 314 CYS A N 1
ATOM 2306 C CA . CYS A 1 314 ? -16.710 2.300 1.228 1.00 93.56 314 CYS A CA 1
ATOM 2307 C C . CYS A 1 314 ? -16.799 2.273 -0.302 1.00 93.56 314 CYS A C 1
ATOM 2309 O O . CYS A 1 314 ? -15.949 1.682 -0.962 1.00 93.56 314 CYS A O 1
ATOM 2311 N N . THR A 1 315 ? -17.804 2.936 -0.878 1.00 91.50 315 THR A N 1
ATOM 2312 C CA . THR A 1 315 ? -17.967 3.023 -2.336 1.00 91.50 315 THR A CA 1
ATOM 2313 C C . THR A 1 315 ? -16.785 3.750 -2.978 1.00 91.50 315 THR A C 1
ATOM 2315 O O . THR A 1 315 ? -16.236 3.257 -3.966 1.00 91.50 315 THR A O 1
ATOM 2318 N N . ASP A 1 316 ? -16.344 4.858 -2.381 1.00 91.69 316 ASP A N 1
ATOM 2319 C CA . ASP A 1 316 ? -15.194 5.633 -2.855 1.00 91.69 316 ASP A CA 1
ATOM 2320 C C . ASP A 1 316 ? -13.880 4.847 -2.734 1.00 91.69 316 ASP A C 1
ATOM 2322 O O . ASP A 1 316 ? -13.078 4.823 -3.671 1.00 91.69 316 ASP A O 1
ATOM 2326 N N . ALA A 1 317 ? -13.672 4.149 -1.613 1.00 94.88 317 ALA A N 1
ATOM 2327 C CA . ALA A 1 317 ? -12.510 3.290 -1.396 1.00 94.88 317 ALA A CA 1
ATOM 2328 C C . ALA A 1 317 ? -12.464 2.127 -2.401 1.00 94.88 317 ALA A C 1
ATOM 2330 O O . ALA A 1 317 ? -11.422 1.860 -3.000 1.00 94.88 317 ALA A O 1
ATOM 2331 N N . LEU A 1 318 ? -13.598 1.458 -2.643 1.00 92.44 318 LEU A N 1
ATOM 2332 C CA . LEU A 1 318 ? -13.691 0.381 -3.632 1.00 92.44 318 LEU A CA 1
ATOM 2333 C C . LEU A 1 318 ? -13.406 0.874 -5.049 1.00 92.44 318 LEU A C 1
ATOM 2335 O O . LEU A 1 318 ? -12.727 0.178 -5.804 1.00 92.44 318 LEU A O 1
ATOM 2339 N N . ALA A 1 319 ? -13.912 2.054 -5.416 1.00 87.81 319 ALA A N 1
ATOM 2340 C CA . ALA A 1 319 ? -13.599 2.667 -6.700 1.00 87.81 319 ALA A CA 1
ATOM 2341 C C . ALA A 1 319 ? -12.089 2.930 -6.826 1.00 87.81 319 ALA A C 1
ATOM 2343 O O . ALA A 1 319 ? -11.482 2.496 -7.804 1.00 87.81 319 ALA A O 1
ATOM 2344 N N . ALA A 1 320 ? -11.471 3.525 -5.799 1.00 90.94 320 ALA A N 1
ATOM 2345 C CA . ALA A 1 320 ? -10.034 3.793 -5.778 1.00 90.94 320 ALA A CA 1
ATOM 2346 C C . ALA A 1 320 ? -9.190 2.512 -5.925 1.00 90.94 320 ALA A C 1
ATOM 2348 O O . ALA A 1 320 ? -8.239 2.486 -6.705 1.00 90.94 320 ALA A O 1
ATOM 2349 N N . TRP A 1 321 ? -9.557 1.424 -5.242 1.00 93.69 321 TRP A N 1
ATOM 2350 C CA . TRP A 1 321 ? -8.863 0.142 -5.388 1.00 93.69 321 TRP A CA 1
ATOM 2351 C C . TRP A 1 321 ? -9.033 -0.488 -6.760 1.00 93.69 321 TRP A C 1
ATOM 2353 O O . TRP A 1 321 ? -8.069 -0.986 -7.343 1.00 93.69 321 TRP A O 1
ATOM 2363 N N . LEU A 1 322 ? -10.250 -0.474 -7.298 1.00 87.94 322 LEU A N 1
ATOM 2364 C CA . LEU A 1 322 ? -10.522 -1.066 -8.602 1.00 87.94 322 LEU A CA 1
ATOM 2365 C C . LEU A 1 322 ? -9.863 -0.282 -9.740 1.00 87.94 322 LEU A C 1
ATOM 2367 O O . LEU A 1 322 ? -9.433 -0.904 -10.711 1.00 87.94 322 LEU A O 1
ATOM 2371 N N . ASP A 1 323 ? -9.692 1.033 -9.598 1.00 85.50 323 ASP A N 1
ATOM 2372 C CA . ASP A 1 323 ? -8.916 1.848 -10.537 1.00 85.50 323 ASP A CA 1
ATOM 2373 C C . ASP A 1 323 ? -7.428 1.473 -10.563 1.00 85.50 323 ASP A C 1
ATOM 2375 O O . ASP A 1 323 ? -6.805 1.518 -11.626 1.00 85.50 323 ASP A O 1
ATOM 2379 N N . LEU A 1 324 ? -6.874 1.037 -9.426 1.00 88.56 324 LEU A N 1
ATOM 2380 C CA . LEU A 1 324 ? -5.518 0.481 -9.329 1.00 88.56 324 LEU A CA 1
ATOM 2381 C C . LEU A 1 324 ? -5.430 -0.974 -9.832 1.00 88.56 324 LEU A C 1
ATOM 2383 O O . LEU A 1 324 ? -4.348 -1.474 -10.144 1.00 88.56 324 LEU A O 1
ATOM 2387 N N . GLY A 1 325 ? -6.566 -1.668 -9.933 1.00 88.88 325 GLY A N 1
ATOM 2388 C CA . GLY A 1 325 ? -6.628 -3.110 -10.182 1.00 88.88 325 GLY A CA 1
ATOM 2389 C C . GLY A 1 325 ? -6.389 -3.959 -8.927 1.00 88.88 325 GLY A C 1
ATOM 2390 O O . GLY A 1 325 ? -6.049 -5.132 -9.048 1.00 88.88 325 GLY A O 1
ATOM 2391 N N . ALA A 1 326 ? -6.560 -3.386 -7.734 1.00 93.44 326 ALA A N 1
ATOM 2392 C CA . ALA A 1 326 ? -6.339 -4.027 -6.440 1.00 93.44 326 ALA A CA 1
ATOM 2393 C C . ALA A 1 326 ? -7.548 -4.882 -6.000 1.00 93.44 326 ALA A C 1
ATOM 2395 O O . ALA A 1 326 ? -8.341 -4.516 -5.128 1.00 93.44 326 ALA A O 1
ATOM 2396 N N . THR A 1 327 ? -7.754 -6.018 -6.664 1.00 92.25 327 THR A N 1
ATOM 2397 C CA . THR A 1 327 ? -8.898 -6.918 -6.436 1.00 92.25 327 THR A CA 1
ATOM 2398 C C . THR A 1 327 ? -8.861 -7.628 -5.081 1.00 92.25 327 THR A C 1
ATOM 2400 O O . THR A 1 327 ? -9.923 -7.979 -4.553 1.00 92.25 327 THR A O 1
ATOM 2403 N N . TRP A 1 328 ? -7.679 -7.859 -4.505 1.00 93.62 328 TRP A N 1
ATOM 2404 C CA . TRP A 1 328 ? -7.540 -8.422 -3.164 1.00 93.62 328 TRP A CA 1
ATOM 2405 C C . TRP A 1 328 ? -7.976 -7.424 -2.092 1.00 93.62 328 TRP A C 1
ATOM 2407 O O . TRP A 1 328 ? -8.852 -7.758 -1.293 1.00 93.62 328 TRP A O 1
ATOM 2417 N N . ASP A 1 329 ? -7.484 -6.184 -2.143 1.00 95.00 329 ASP A N 1
ATOM 2418 C CA . ASP A 1 329 ? -7.866 -5.126 -1.200 1.00 95.00 329 ASP A CA 1
ATOM 2419 C C . ASP A 1 329 ? -9.363 -4.824 -1.261 1.00 95.00 329 ASP A C 1
ATOM 2421 O O . ASP A 1 329 ? -10.018 -4.756 -0.223 1.00 95.00 329 ASP A O 1
ATOM 2425 N N . ALA A 1 330 ? -9.945 -4.760 -2.464 1.00 92.75 330 ALA A N 1
ATOM 2426 C CA . ALA A 1 330 ? -11.383 -4.553 -2.623 1.00 92.75 330 ALA A CA 1
ATOM 2427 C C . ALA A 1 330 ? -12.214 -5.644 -1.915 1.00 92.75 330 ALA A C 1
ATOM 2429 O O . ALA A 1 330 ? -13.152 -5.338 -1.176 1.00 92.75 330 ALA A O 1
ATOM 2430 N N . ARG A 1 331 ? -11.850 -6.926 -2.077 1.00 91.50 331 ARG A N 1
ATOM 2431 C CA . ARG A 1 331 ? -12.531 -8.036 -1.383 1.00 91.50 331 ARG A CA 1
ATOM 2432 C C . ARG A 1 331 ? -12.275 -8.020 0.121 1.00 91.50 331 ARG A C 1
ATOM 2434 O O . ARG A 1 331 ? -13.193 -8.317 0.887 1.00 91.50 331 ARG A O 1
ATOM 2441 N N . ARG A 1 332 ? -11.052 -7.685 0.549 1.00 92.12 332 ARG A N 1
ATOM 2442 C CA . ARG A 1 332 ? -10.688 -7.542 1.967 1.00 92.12 332 ARG A CA 1
ATOM 2443 C C . ARG A 1 332 ? -11.528 -6.451 2.625 1.00 92.12 332 ARG A C 1
ATOM 2445 O O . ARG A 1 332 ? -12.096 -6.695 3.685 1.00 92.12 332 ARG A O 1
ATOM 2452 N N . LEU A 1 333 ? -11.669 -5.291 1.986 1.00 93.69 333 LEU A N 1
ATOM 2453 C CA . LEU A 1 333 ? -12.490 -4.181 2.463 1.00 93.69 333 LEU A CA 1
ATOM 2454 C C . LEU A 1 333 ? -13.963 -4.583 2.593 1.00 93.69 333 LEU A C 1
ATOM 2456 O O . LEU A 1 333 ? -14.563 -4.383 3.648 1.00 93.69 333 LEU A O 1
ATOM 2460 N N . GLU A 1 334 ? -14.541 -5.203 1.558 1.00 91.38 334 GLU A N 1
ATOM 2461 C CA . GLU A 1 334 ? -15.919 -5.709 1.615 1.00 91.38 334 GLU A CA 1
ATOM 2462 C C . GLU A 1 334 ? -16.089 -6.751 2.732 1.00 91.38 334 GLU A C 1
ATOM 2464 O O . GLU A 1 334 ? -17.103 -6.766 3.429 1.00 91.38 334 GLU A O 1
ATOM 2469 N N . ALA A 1 335 ? -15.106 -7.630 2.944 1.00 90.88 335 ALA A N 1
ATOM 2470 C CA . ALA A 1 335 ? -15.122 -8.586 4.046 1.00 90.88 335 ALA A CA 1
ATOM 2471 C C . ALA A 1 335 ? -15.072 -7.905 5.418 1.00 90.88 335 ALA A C 1
ATOM 2473 O O . ALA A 1 335 ? -15.882 -8.246 6.279 1.00 90.88 335 ALA A O 1
ATOM 2474 N N . ARG A 1 336 ? -14.187 -6.919 5.585 1.00 91.06 336 ARG A N 1
ATOM 2475 C CA . ARG A 1 336 ? -14.026 -6.141 6.816 1.00 91.06 336 ARG A CA 1
ATOM 2476 C C . ARG A 1 336 ? -15.294 -5.366 7.159 1.00 91.06 336 ARG A C 1
ATOM 2478 O O . ARG A 1 336 ? -15.733 -5.404 8.294 1.00 91.06 336 ARG A O 1
ATOM 2485 N N . LEU A 1 337 ? -15.925 -4.707 6.189 1.00 92.81 337 LEU A N 1
ATOM 2486 C CA . LEU A 1 337 ? -17.097 -3.859 6.438 1.00 92.81 337 LEU A CA 1
ATOM 2487 C C . LEU A 1 337 ? -18.408 -4.637 6.634 1.00 92.81 337 LEU A C 1
ATOM 2489 O O . LEU A 1 337 ? -19.351 -4.128 7.246 1.00 92.81 337 LEU A O 1
ATOM 2493 N N . ARG A 1 338 ? -18.462 -5.906 6.206 1.00 91.69 338 ARG A N 1
ATOM 2494 C CA . ARG A 1 338 ? -19.615 -6.785 6.463 1.00 91.69 338 ARG A CA 1
ATOM 2495 C C . ARG A 1 338 ? -19.876 -7.017 7.952 1.00 91.69 338 ARG A C 1
ATOM 2497 O O . ARG A 1 338 ? -21.047 -7.141 8.310 1.00 91.69 338 ARG A O 1
ATOM 2504 N N . SER A 1 339 ? -18.843 -7.067 8.801 1.00 90.88 339 SER A N 1
ATOM 2505 C CA . SER A 1 339 ? -19.014 -7.245 10.255 1.00 90.88 339 SER A CA 1
ATOM 2506 C C . SER A 1 339 ? -19.715 -6.052 10.913 1.00 90.88 339 SER A C 1
ATOM 2508 O O . SER A 1 339 ? -20.437 -6.238 11.886 1.00 90.88 339 SER A O 1
ATOM 2510 N N . TYR A 1 340 ? -19.595 -4.858 10.328 1.00 90.75 340 TYR A N 1
ATOM 2511 C CA . TYR A 1 340 ? -20.255 -3.632 10.785 1.00 90.75 340 TYR A CA 1
ATOM 2512 C C . TYR A 1 340 ? -21.657 -3.426 10.179 1.00 90.75 340 TYR A C 1
ATOM 2514 O O . TYR A 1 340 ? -22.266 -2.373 10.340 1.00 90.75 340 TYR A O 1
ATOM 2522 N N . GLY A 1 341 ? -22.188 -4.394 9.420 1.00 89.69 341 GLY A N 1
ATOM 2523 C CA . GLY A 1 341 ? -23.493 -4.261 8.754 1.00 89.69 341 GLY A CA 1
ATOM 2524 C C . GLY A 1 341 ? -23.488 -3.343 7.521 1.00 89.69 341 GLY A C 1
ATOM 2525 O O . GLY A 1 341 ? -24.539 -3.084 6.921 1.00 89.69 341 GLY A O 1
ATOM 2526 N N . VAL A 1 342 ? -22.312 -2.888 7.085 1.00 87.75 342 VAL A N 1
ATOM 2527 C CA . VAL A 1 342 ? -22.134 -2.137 5.843 1.00 87.75 342 VAL A CA 1
ATOM 2528 C C . VAL A 1 342 ? -22.131 -3.135 4.687 1.00 87.75 342 VAL A C 1
ATOM 2530 O O . VAL A 1 342 ? -21.136 -3.780 4.365 1.00 87.75 342 VAL A O 1
ATOM 2533 N N . ARG A 1 343 ? -23.305 -3.304 4.074 1.00 80.25 343 ARG A N 1
ATOM 2534 C CA . ARG A 1 343 ? -23.480 -4.078 2.843 1.00 80.25 343 ARG A CA 1
ATOM 2535 C C . ARG A 1 343 ? -23.664 -3.141 1.667 1.00 80.25 343 ARG A C 1
ATOM 2537 O O . ARG A 1 343 ? -24.380 -2.144 1.754 1.00 80.25 343 ARG A O 1
ATOM 2544 N N . ARG A 1 344 ? -23.042 -3.509 0.557 1.00 67.44 344 ARG A N 1
ATOM 2545 C CA . ARG A 1 344 ? -23.182 -2.804 -0.706 1.00 67.44 344 ARG A CA 1
ATOM 2546 C C . ARG A 1 344 ? -24.594 -3.001 -1.270 1.00 67.44 344 ARG A C 1
ATOM 2548 O O . ARG A 1 344 ? -25.103 -4.121 -1.293 1.00 67.44 344 ARG A O 1
ATOM 2555 N N . GLY A 1 345 ? -25.219 -1.919 -1.733 1.00 58.03 345 GLY A N 1
ATOM 2556 C CA . GLY A 1 345 ? -26.424 -2.000 -2.561 1.00 58.03 345 GLY A CA 1
ATOM 2557 C C . GLY A 1 345 ? -26.085 -2.435 -3.999 1.00 58.03 345 GLY A C 1
ATOM 2558 O O . GLY A 1 345 ? -24.936 -2.307 -4.415 1.00 58.03 345 GLY A O 1
ATOM 2559 N N . PRO A 1 346 ? -27.046 -2.908 -4.811 1.00 46.16 346 PRO A N 1
ATOM 2560 C CA . PRO A 1 346 ? -26.783 -3.442 -6.158 1.00 46.16 346 PRO A CA 1
ATOM 2561 C C . PRO A 1 346 ? -26.227 -2.448 -7.194 1.00 46.16 346 PRO A C 1
ATOM 2563 O O . PRO A 1 346 ? -26.147 -2.782 -8.373 1.00 46.16 346 PRO A O 1
ATOM 2566 N N . ARG A 1 347 ? -25.892 -1.209 -6.826 1.00 52.00 347 ARG A N 1
ATOM 2567 C CA . ARG A 1 347 ? -25.537 -0.155 -7.779 1.00 52.00 347 ARG A CA 1
ATOM 2568 C C . ARG A 1 347 ? -24.203 0.480 -7.412 1.00 52.00 347 ARG A C 1
ATOM 2570 O O . ARG A 1 347 ? -23.835 0.557 -6.247 1.00 52.00 347 ARG A O 1
ATOM 2577 N N . THR A 1 348 ? -23.494 0.880 -8.466 1.00 45.88 348 THR A N 1
ATOM 2578 C CA . THR A 1 348 ? -22.357 1.811 -8.468 1.00 45.88 348 THR A CA 1
ATOM 2579 C C . THR A 1 348 ? -21.098 1.354 -7.745 1.00 45.88 348 THR A C 1
ATOM 2581 O O . THR A 1 348 ? -20.649 1.940 -6.781 1.00 45.88 348 THR A O 1
ATOM 2584 N N . VAL A 1 349 ? -20.438 0.356 -8.317 1.00 47.81 349 VAL A N 1
ATOM 2585 C CA . VAL A 1 349 ? -19.044 0.595 -8.694 1.00 47.81 349 VAL A CA 1
ATOM 2586 C C . VAL A 1 349 ? -19.079 0.437 -10.192 1.00 47.81 349 VAL A C 1
ATOM 2588 O O . VAL A 1 349 ? -19.575 -0.583 -10.681 1.00 47.81 349 VAL A O 1
ATOM 2591 N N . CYS A 1 350 ? -18.651 1.471 -10.905 1.00 47.12 350 CYS A N 1
ATOM 2592 C CA . CYS A 1 350 ? -18.338 1.345 -12.312 1.00 47.12 350 CYS A CA 1
ATOM 2593 C C . CYS A 1 350 ? -17.168 0.362 -12.369 1.00 47.12 350 CYS A C 1
ATOM 2595 O O . CYS A 1 350 ? -16.007 0.743 -12.269 1.00 47.12 350 CYS A O 1
ATOM 2597 N N . ARG A 1 351 ? -17.476 -0.942 -12.380 1.00 53.19 351 ARG A N 1
ATOM 2598 C CA . ARG A 1 351 ? -16.490 -1.962 -12.693 1.00 53.19 351 ARG A CA 1
ATOM 2599 C C . ARG A 1 351 ? -16.036 -1.554 -14.077 1.00 53.19 351 ARG A C 1
ATOM 2601 O O . ARG A 1 351 ? -16.859 -1.577 -14.993 1.00 53.19 351 ARG A O 1
ATOM 2608 N N . ARG A 1 352 ? -14.793 -1.083 -14.181 1.00 57.72 352 ARG A N 1
ATOM 2609 C CA . ARG A 1 352 ? -14.190 -0.728 -15.456 1.00 57.72 352 ARG A CA 1
ATOM 2610 C C . ARG A 1 352 ? -14.567 -1.849 -16.431 1.00 57.72 352 ARG A C 1
ATOM 2612 O O . ARG A 1 352 ? -14.308 -3.010 -16.087 1.00 57.72 352 ARG A O 1
ATOM 2619 N N . PRO A 1 353 ? -15.307 -1.562 -17.518 1.00 61.91 353 PRO A N 1
ATOM 2620 C CA . PRO A 1 353 ? -15.787 -2.606 -18.410 1.00 61.91 353 PRO A CA 1
ATOM 2621 C C . PRO A 1 353 ? -14.626 -3.525 -18.778 1.00 61.91 353 PRO A C 1
ATOM 2623 O O . PRO A 1 353 ? -13.506 -3.05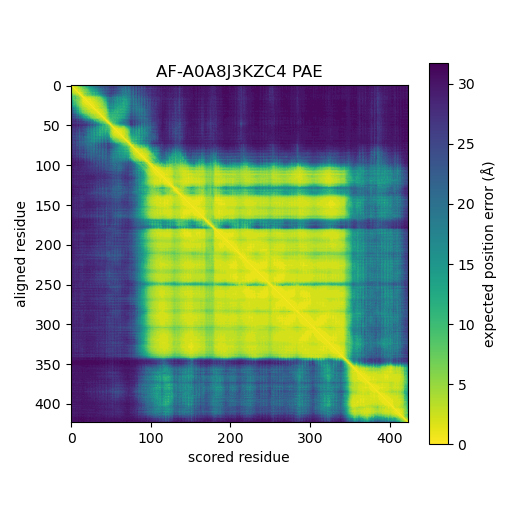5 -18.930 1.00 61.91 353 PRO A O 1
ATOM 2626 N N . ALA A 1 354 ? -14.849 -4.835 -18.888 1.00 67.56 354 ALA A N 1
ATOM 2627 C CA . ALA A 1 354 ? -13.765 -5.739 -19.286 1.00 67.56 354 ALA A CA 1
ATOM 2628 C C . ALA A 1 354 ? -13.273 -5.442 -20.716 1.00 67.56 354 ALA A C 1
ATOM 2630 O O . ALA A 1 354 ? -12.168 -5.833 -21.088 1.00 67.56 354 ALA A O 1
ATOM 2631 N N . VAL A 1 355 ? -14.110 -4.758 -21.504 1.00 76.88 355 VAL A N 1
ATOM 2632 C CA . VAL A 1 355 ? -13.896 -4.452 -22.914 1.00 76.88 355 VAL A CA 1
ATOM 2633 C C . VAL A 1 355 ? -14.296 -3.012 -23.243 1.00 76.88 355 VAL A C 1
ATOM 2635 O O . VAL A 1 355 ? -15.193 -2.454 -22.613 1.00 76.88 355 VAL A O 1
ATOM 2638 N N . GLY A 1 356 ? -13.646 -2.421 -24.243 1.00 84.25 356 GLY A N 1
ATOM 2639 C CA . GLY A 1 356 ? -13.925 -1.070 -24.740 1.00 84.25 356 GLY A CA 1
ATOM 2640 C C . GLY A 1 356 ? -13.005 0.019 -24.176 1.00 84.25 356 GLY A C 1
ATOM 2641 O O . GLY A 1 356 ? -12.101 -0.241 -23.388 1.00 84.25 356 GLY A O 1
ATOM 2642 N N . TRP A 1 357 ? -13.212 1.268 -24.599 1.00 83.31 357 TRP A N 1
ATOM 2643 C CA . TRP A 1 357 ? -12.347 2.407 -24.241 1.00 83.31 357 TRP A CA 1
ATOM 2644 C C . TRP A 1 357 ? -12.323 2.728 -22.745 1.00 83.31 357 TRP A C 1
ATOM 2646 O O . TRP A 1 357 ? -11.318 3.211 -22.207 1.00 83.31 357 TRP A O 1
ATOM 2656 N N . ASP A 1 358 ? -13.414 2.413 -22.057 1.00 77.25 358 ASP A N 1
ATOM 2657 C CA . ASP A 1 358 ? -13.489 2.541 -20.611 1.00 77.25 358 ASP A CA 1
ATOM 2658 C C . ASP A 1 358 ? -12.681 1.456 -19.898 1.00 77.25 358 ASP A C 1
ATOM 2660 O O . ASP A 1 358 ? -12.190 1.734 -18.813 1.00 77.25 358 ASP A O 1
ATOM 2664 N N . ALA A 1 359 ? -12.425 0.297 -20.525 1.00 80.19 359 ALA A N 1
ATOM 2665 C CA . ALA A 1 359 ? -11.592 -0.798 -20.003 1.00 80.19 359 ALA A CA 1
ATOM 2666 C C . ALA A 1 359 ? -10.102 -0.451 -19.865 1.00 80.19 359 ALA A C 1
ATOM 2668 O O . ALA A 1 359 ? -9.373 -1.092 -19.102 1.00 80.19 359 ALA A O 1
ATOM 2669 N N . LEU A 1 360 ? -9.634 0.537 -20.630 1.00 79.94 360 LEU A N 1
ATOM 2670 C CA . LEU A 1 360 ? -8.223 0.905 -20.698 1.00 79.94 360 LEU A CA 1
ATOM 2671 C C . LEU A 1 360 ? -7.801 1.674 -19.455 1.00 79.94 360 LEU A C 1
ATOM 2673 O O . LEU A 1 360 ? -8.432 2.682 -19.138 1.00 79.94 360 LEU A O 1
ATOM 2677 N N . THR A 1 361 ? -6.708 1.265 -18.809 1.00 75.88 361 THR A N 1
ATOM 2678 C CA . THR A 1 361 ? -6.058 2.040 -17.736 1.00 75.88 361 THR A CA 1
ATOM 2679 C C . THR A 1 361 ? -5.587 3.410 -18.254 1.00 75.88 361 THR A C 1
ATOM 2681 O O . THR A 1 361 ? -5.502 3.606 -19.468 1.00 75.88 361 THR A O 1
ATOM 2684 N N . PRO A 1 362 ? -5.268 4.392 -17.387 1.00 75.56 362 PRO A N 1
ATOM 2685 C CA . PRO A 1 362 ? -4.788 5.701 -17.843 1.00 75.56 362 PRO A CA 1
ATOM 2686 C C . PRO A 1 362 ? -3.586 5.615 -18.800 1.00 75.56 362 PRO A C 1
ATOM 2688 O O . PRO A 1 362 ? -3.579 6.277 -19.837 1.00 75.56 362 PRO A O 1
ATOM 2691 N N . SER A 1 363 ? -2.617 4.744 -18.507 1.00 70.56 363 SER A N 1
ATOM 2692 C CA . SER A 1 363 ? -1.442 4.513 -19.358 1.00 70.56 363 SER A CA 1
ATOM 2693 C C . SER A 1 363 ? -1.806 3.825 -20.676 1.00 70.56 363 SER A C 1
ATOM 2695 O O . SER A 1 363 ? -1.351 4.238 -21.740 1.00 70.56 363 SER A O 1
ATOM 2697 N N . GLU A 1 364 ? -2.679 2.815 -20.642 1.00 84.44 364 GLU A N 1
ATOM 2698 C CA . GLU A 1 364 ? -3.176 2.149 -21.853 1.00 84.44 364 GLU A CA 1
ATOM 2699 C C . GLU A 1 364 ? -3.973 3.101 -22.746 1.00 84.44 364 GLU A C 1
ATOM 2701 O O . GLU A 1 364 ? -3.834 3.057 -23.965 1.00 84.44 364 GLU A O 1
ATOM 2706 N N . ARG A 1 365 ? -4.770 3.994 -22.154 1.00 86.88 365 ARG A N 1
ATOM 2707 C CA . ARG A 1 365 ? -5.508 5.035 -22.872 1.00 86.88 365 ARG A CA 1
ATOM 2708 C C . ARG A 1 365 ? -4.555 6.032 -23.522 1.00 86.88 365 ARG A C 1
ATOM 2710 O O . ARG A 1 365 ? -4.762 6.377 -24.680 1.00 86.88 365 ARG A O 1
ATOM 2717 N N . HIS A 1 366 ? -3.499 6.444 -22.821 1.00 83.12 366 HIS A N 1
ATOM 2718 C CA . HIS A 1 366 ? -2.462 7.304 -23.389 1.00 83.12 366 HIS A CA 1
ATOM 2719 C C . HIS A 1 366 ? -1.794 6.619 -24.593 1.00 83.12 366 HIS A C 1
ATOM 2721 O O . HIS A 1 366 ? -1.745 7.186 -25.683 1.00 83.12 366 HIS A O 1
ATOM 2727 N N . VAL A 1 367 ? -1.373 5.358 -24.448 1.00 88.75 367 VAL A N 1
ATOM 2728 C CA . VAL A 1 367 ? -0.805 4.575 -25.557 1.00 88.75 367 VAL A CA 1
ATOM 2729 C C . VAL A 1 367 ? -1.806 4.441 -26.709 1.00 88.75 367 VAL A C 1
ATOM 2731 O O . VAL A 1 367 ? -1.438 4.682 -27.854 1.00 88.75 367 VAL A O 1
ATOM 2734 N N . ALA A 1 368 ? -3.073 4.126 -26.433 1.00 90.62 368 ALA A N 1
ATOM 2735 C CA . ALA A 1 368 ? -4.123 4.018 -27.445 1.00 90.62 368 ALA A CA 1
ATOM 2736 C C . ALA A 1 368 ? -4.344 5.334 -28.210 1.00 90.62 368 ALA A C 1
ATOM 2738 O O . ALA A 1 368 ? -4.513 5.308 -29.425 1.00 90.62 368 ALA A O 1
ATOM 2739 N N . GLN A 1 369 ? -4.274 6.484 -27.535 1.00 90.12 369 GLN A N 1
ATOM 2740 C CA . GLN A 1 369 ? -4.368 7.801 -28.171 1.00 90.12 369 GLN A CA 1
ATOM 2741 C C . GLN A 1 369 ? -3.168 8.107 -29.074 1.00 90.12 369 GLN A C 1
ATOM 2743 O O . GLN A 1 369 ? -3.343 8.685 -30.144 1.00 90.12 369 GLN A O 1
ATOM 2748 N N . LEU A 1 370 ? -1.952 7.731 -28.673 1.00 90.31 370 LEU A N 1
ATOM 2749 C CA . LEU A 1 370 ? -0.764 7.906 -29.517 1.00 90.31 370 LEU A CA 1
ATOM 2750 C C . LEU A 1 370 ? -0.784 6.939 -30.713 1.00 90.31 370 LEU A C 1
ATOM 2752 O O . LEU A 1 370 ? -0.424 7.319 -31.827 1.00 90.31 370 LEU A O 1
ATOM 2756 N N . LEU A 1 371 ? -1.281 5.713 -30.512 1.00 91.56 371 LEU A N 1
ATOM 2757 C CA . LEU A 1 371 ? -1.527 4.754 -31.591 1.00 91.56 371 LEU A CA 1
ATOM 2758 C C . LEU A 1 371 ? -2.554 5.277 -32.591 1.00 91.56 371 LEU A C 1
ATOM 2760 O O . LEU 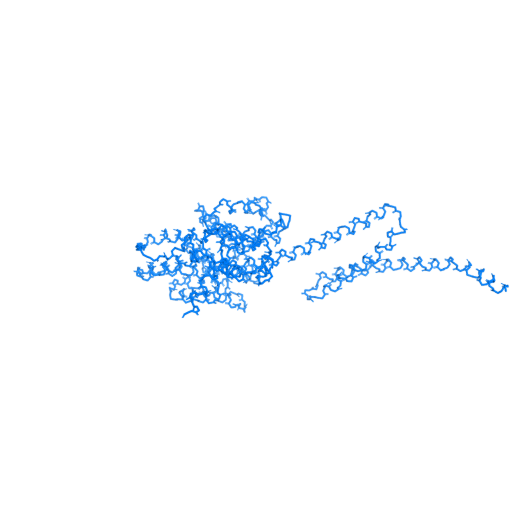A 1 371 ? -2.314 5.173 -33.790 1.00 91.56 371 LEU A O 1
ATOM 2764 N N . ALA A 1 372 ? -3.654 5.854 -32.108 1.00 90.50 372 ALA A N 1
ATOM 2765 C CA . ALA A 1 372 ? -4.698 6.457 -32.930 1.00 90.50 372 ALA A CA 1
ATOM 2766 C C . ALA A 1 372 ? -4.169 7.599 -33.813 1.00 90.50 372 ALA A C 1
ATOM 2768 O O . ALA A 1 372 ? -4.627 7.762 -34.939 1.00 90.50 372 ALA A O 1
ATOM 2769 N N . ARG A 1 373 ? -3.149 8.335 -33.349 1.00 87.88 373 ARG A N 1
ATOM 2770 C CA . ARG A 1 373 ? -2.431 9.357 -34.136 1.00 87.88 373 ARG A CA 1
ATOM 2771 C C . ARG A 1 373 ? -1.453 8.775 -35.166 1.00 87.88 373 ARG A C 1
ATOM 2773 O O . ARG A 1 373 ? -0.756 9.527 -35.837 1.00 87.88 373 ARG A O 1
ATOM 2780 N N . GLY A 1 374 ? -1.356 7.451 -35.276 1.00 88.12 374 GLY A N 1
ATOM 2781 C CA . GLY A 1 374 ? -0.468 6.771 -36.218 1.00 88.12 374 GLY A CA 1
ATOM 2782 C C . GLY A 1 374 ? 1.002 6.715 -35.793 1.00 88.12 374 GLY A C 1
ATOM 2783 O O . GLY A 1 374 ? 1.829 6.260 -36.580 1.00 88.12 374 GLY A O 1
ATOM 2784 N N . MET A 1 375 ? 1.350 7.126 -34.565 1.00 91.00 375 MET A N 1
ATOM 2785 C CA . MET A 1 375 ? 2.738 7.073 -34.083 1.00 91.00 375 MET A CA 1
ATOM 2786 C C . MET A 1 375 ? 3.246 5.634 -34.055 1.00 91.00 375 MET A C 1
ATOM 2788 O O . MET A 1 375 ? 2.474 4.727 -33.738 1.00 91.00 375 MET A O 1
ATOM 2792 N N . SER A 1 376 ? 4.531 5.406 -34.349 1.00 89.81 376 SER A N 1
ATOM 2793 C CA . SER A 1 376 ? 5.147 4.074 -34.306 1.00 89.81 376 SER A CA 1
ATOM 2794 C C . SER A 1 376 ? 5.514 3.655 -32.870 1.00 89.81 376 SER A C 1
ATOM 2796 O O . SER A 1 376 ? 5.566 4.480 -31.963 1.00 89.81 376 SER A O 1
ATOM 2798 N N . ASN A 1 377 ? 5.766 2.361 -32.614 1.00 87.06 377 ASN A N 1
ATOM 2799 C CA . ASN A 1 377 ? 6.170 1.921 -31.262 1.00 87.06 377 ASN A CA 1
ATOM 2800 C C . ASN A 1 377 ? 7.471 2.593 -30.769 1.00 87.06 377 ASN A C 1
ATOM 2802 O O . ASN A 1 377 ? 7.523 2.913 -29.585 1.00 87.06 377 ASN A O 1
ATOM 2806 N N . PRO A 1 378 ? 8.506 2.795 -31.615 1.00 81.00 378 PRO A N 1
ATOM 2807 C CA . PRO A 1 378 ? 9.667 3.617 -31.264 1.00 81.00 378 PRO A CA 1
ATOM 2808 C C . PRO A 1 378 ? 9.331 5.066 -30.890 1.00 81.00 378 PRO A C 1
ATOM 2810 O O . PRO A 1 378 ? 9.862 5.561 -29.902 1.00 81.00 378 PRO A O 1
ATOM 2813 N N . ASP A 1 379 ? 8.428 5.722 -31.620 1.00 84.69 379 ASP A N 1
ATOM 2814 C CA . ASP A 1 379 ? 8.090 7.130 -31.354 1.00 84.69 379 ASP A CA 1
ATOM 2815 C C . ASP A 1 379 ? 7.292 7.272 -30.057 1.00 84.69 379 ASP A C 1
ATOM 2817 O O . ASP A 1 379 ? 7.571 8.137 -29.237 1.00 84.69 379 ASP A O 1
ATOM 2821 N N . ILE A 1 380 ? 6.343 6.359 -29.823 1.00 83.44 380 ILE A N 1
ATOM 2822 C CA . ILE A 1 380 ? 5.593 6.280 -28.561 1.00 83.44 380 ILE A CA 1
ATOM 2823 C C . ILE A 1 380 ? 6.542 6.002 -27.390 1.00 83.44 380 ILE A C 1
ATOM 2825 O O . ILE A 1 380 ? 6.363 6.536 -26.300 1.00 83.44 380 ILE A O 1
ATOM 2829 N N . ALA A 1 381 ? 7.551 5.157 -27.605 1.00 70.69 381 ALA A N 1
ATOM 2830 C CA . ALA A 1 381 ? 8.564 4.848 -26.604 1.00 70.69 381 ALA A CA 1
ATOM 2831 C C . ALA A 1 381 ? 9.378 6.094 -26.228 1.00 70.69 381 ALA A C 1
ATOM 2833 O O . ALA A 1 381 ? 9.569 6.356 -25.041 1.00 70.69 381 ALA A O 1
ATOM 2834 N N . ALA A 1 382 ? 9.796 6.882 -27.221 1.00 74.25 382 ALA A N 1
ATOM 2835 C CA . ALA A 1 382 ? 10.489 8.146 -26.998 1.00 74.25 382 ALA A CA 1
ATOM 2836 C C . ALA A 1 382 ? 9.603 9.169 -26.265 1.00 74.25 382 ALA A C 1
ATOM 2838 O O . ALA A 1 382 ? 10.045 9.743 -25.275 1.00 74.25 382 ALA A O 1
ATOM 2839 N N . GLU A 1 383 ? 8.348 9.330 -26.694 1.00 73.12 383 GLU A N 1
ATOM 2840 C CA . GLU A 1 383 ? 7.379 10.268 -26.103 1.00 73.12 383 GLU A CA 1
ATOM 2841 C C . GLU A 1 383 ? 7.088 9.957 -24.627 1.00 73.12 383 GLU A C 1
ATOM 2843 O O . GLU A 1 383 ? 6.999 10.847 -23.785 1.00 73.12 383 GLU A O 1
ATOM 2848 N N . LEU A 1 384 ? 6.948 8.671 -24.300 1.00 75.31 384 LEU A N 1
ATOM 2849 C CA . LEU A 1 384 ? 6.615 8.217 -22.951 1.00 75.31 384 LEU A CA 1
ATOM 2850 C C . LEU A 1 384 ? 7.852 7.931 -22.086 1.00 75.31 384 LEU A C 1
ATOM 2852 O O . LEU A 1 384 ? 7.697 7.514 -20.940 1.00 75.31 384 LEU A O 1
ATOM 2856 N N . PHE A 1 385 ? 9.067 8.130 -22.611 1.00 66.94 385 PHE A N 1
ATOM 2857 C CA . PHE A 1 385 ? 10.329 7.765 -21.954 1.00 66.94 385 PHE A CA 1
ATOM 2858 C C . PHE A 1 385 ? 10.359 6.298 -21.479 1.00 66.94 385 PHE A C 1
ATOM 2860 O O . PHE A 1 385 ? 10.857 5.963 -20.401 1.00 66.94 385 PHE A O 1
ATOM 2867 N N . VAL A 1 386 ? 9.819 5.394 -22.300 1.00 65.19 386 VAL A N 1
ATOM 2868 C CA . VAL A 1 386 ? 9.765 3.946 -22.049 1.00 65.19 386 VAL A CA 1
ATOM 2869 C C . VAL A 1 386 ? 10.435 3.175 -23.179 1.00 65.19 386 VAL A C 1
ATOM 2871 O O . VAL A 1 386 ? 10.619 3.671 -24.280 1.00 65.19 386 VAL A O 1
ATOM 2874 N N . THR A 1 387 ? 10.790 1.913 -22.950 1.00 61.59 387 THR A N 1
ATOM 2875 C CA . THR A 1 387 ? 11.365 1.079 -24.020 1.00 61.59 387 THR A CA 1
ATOM 2876 C C . THR A 1 387 ? 10.315 0.664 -25.059 1.00 61.59 387 THR A C 1
ATOM 2878 O O . THR A 1 387 ? 9.150 0.439 -24.716 1.00 61.59 387 THR A O 1
ATOM 2881 N N . ARG A 1 388 ? 10.750 0.413 -26.303 1.00 76.62 388 ARG A N 1
ATOM 2882 C CA . ARG A 1 388 ? 9.906 -0.134 -27.385 1.00 76.62 388 ARG A CA 1
ATOM 2883 C C . ARG A 1 388 ? 9.172 -1.421 -26.986 1.00 76.62 388 ARG A C 1
ATOM 2885 O O . ARG A 1 388 ? 8.015 -1.594 -27.366 1.00 76.62 388 ARG A O 1
ATOM 2892 N N . ASN A 1 389 ? 9.822 -2.302 -26.221 1.00 63.50 389 ASN A N 1
ATOM 2893 C CA . ASN A 1 389 ? 9.224 -3.565 -25.777 1.00 63.50 389 ASN A CA 1
ATOM 2894 C C . ASN A 1 389 ? 8.005 -3.327 -24.868 1.00 63.50 389 ASN A C 1
ATOM 2896 O O . ASN A 1 389 ? 6.964 -3.952 -25.019 1.00 63.50 389 ASN A O 1
ATOM 2900 N N . THR A 1 390 ? 8.076 -2.337 -23.979 1.00 65.62 390 THR A N 1
ATOM 2901 C CA . THR A 1 390 ? 6.938 -1.976 -23.120 1.00 65.62 390 THR A CA 1
ATOM 2902 C C . THR A 1 390 ? 5.778 -1.393 -23.895 1.00 65.62 390 THR A C 1
ATOM 2904 O O . THR A 1 390 ? 4.633 -1.744 -23.622 1.00 65.62 390 THR A O 1
ATOM 2907 N N . VAL A 1 391 ? 6.059 -0.558 -24.896 1.00 79.00 391 VAL A N 1
ATOM 2908 C CA . VAL A 1 391 ? 5.010 -0.091 -25.804 1.00 79.00 391 VAL A CA 1
ATOM 2909 C C . VAL A 1 391 ? 4.355 -1.279 -26.499 1.00 79.00 391 VAL A C 1
ATOM 2911 O O . VAL A 1 391 ? 3.137 -1.323 -26.577 1.00 79.00 391 VAL A O 1
ATOM 2914 N N . GLN A 1 392 ? 5.122 -2.279 -26.942 1.00 81.88 392 GLN A N 1
ATOM 2915 C CA . GLN A 1 392 ? 4.567 -3.487 -27.555 1.00 81.88 392 GLN A CA 1
ATOM 2916 C C . GLN A 1 392 ? 3.652 -4.267 -26.596 1.00 81.88 392 GLN A C 1
ATOM 2918 O O . GLN A 1 392 ? 2.555 -4.659 -26.995 1.00 81.88 392 GLN A O 1
ATOM 2923 N N . THR A 1 393 ? 4.045 -4.429 -25.332 1.00 75.69 393 THR A N 1
ATOM 2924 C CA . THR A 1 393 ? 3.196 -5.055 -24.307 1.00 75.69 393 THR A CA 1
ATOM 2925 C C . THR A 1 393 ? 1.915 -4.256 -24.064 1.00 75.69 393 THR A C 1
ATOM 2927 O O . THR A 1 393 ? 0.827 -4.834 -24.043 1.00 75.69 393 THR A O 1
ATOM 2930 N N . HIS A 1 394 ? 2.006 -2.929 -23.931 1.00 80.75 394 HIS A N 1
ATOM 2931 C CA . HIS A 1 394 ? 0.826 -2.075 -23.772 1.00 80.75 394 HIS A CA 1
ATOM 2932 C C . HIS A 1 394 ? -0.081 -2.114 -25.002 1.00 80.75 394 HIS A C 1
ATOM 2934 O O . HIS A 1 394 ? -1.286 -2.253 -24.844 1.00 80.75 394 HIS A O 1
ATOM 2940 N N . VAL A 1 395 ? 0.477 -2.082 -26.215 1.00 88.44 395 VAL A N 1
ATOM 2941 C CA . VAL A 1 395 ? -0.272 -2.234 -27.471 1.00 88.44 395 VAL A CA 1
ATOM 2942 C C . VAL A 1 395 ? -1.039 -3.552 -27.472 1.00 88.44 395 VAL A C 1
ATOM 2944 O O . VAL A 1 395 ? -2.227 -3.558 -27.772 1.00 88.44 395 VAL A O 1
ATOM 2947 N N . SER A 1 396 ? -0.396 -4.662 -27.095 1.00 83.94 396 SER A N 1
ATOM 2948 C CA . SER A 1 396 ? -1.069 -5.961 -27.041 1.00 83.94 396 SER A CA 1
ATOM 2949 C C . SER A 1 396 ? -2.241 -5.950 -26.058 1.00 83.94 396 SER A C 1
ATOM 2951 O O . SER A 1 396 ? -3.318 -6.423 -26.401 1.00 83.94 396 SER A O 1
ATOM 2953 N N . ARG A 1 397 ? -2.063 -5.386 -24.856 1.00 83.12 397 ARG A N 1
ATOM 2954 C CA . ARG A 1 397 ? -3.133 -5.285 -23.846 1.00 83.12 397 ARG A CA 1
ATOM 2955 C C . ARG A 1 397 ? -4.267 -4.364 -24.295 1.00 83.12 397 ARG A C 1
ATOM 2957 O O . ARG A 1 397 ? -5.429 -4.719 -24.118 1.00 83.12 397 ARG A O 1
ATOM 2964 N N . VAL A 1 398 ? -3.937 -3.228 -24.913 1.00 90.06 398 VAL A N 1
ATOM 2965 C CA . VAL A 1 398 ? -4.899 -2.281 -25.495 1.00 90.06 398 VAL A CA 1
ATOM 2966 C C . VAL A 1 398 ? -5.742 -2.968 -26.560 1.00 90.06 398 VAL A C 1
ATOM 2968 O O . VAL A 1 398 ? -6.963 -2.921 -26.478 1.00 90.06 398 VAL A O 1
ATOM 2971 N N . LEU A 1 399 ? -5.114 -3.644 -27.527 1.00 89.50 399 LEU A N 1
ATOM 2972 C CA . LEU A 1 399 ? -5.833 -4.342 -28.593 1.00 89.50 399 LEU A CA 1
ATOM 2973 C C . LEU A 1 399 ? -6.739 -5.440 -28.026 1.00 89.50 399 LEU A C 1
ATOM 2975 O O . LEU A 1 399 ? -7.908 -5.505 -28.392 1.00 89.50 399 LEU A O 1
ATOM 2979 N N . THR A 1 400 ? -6.256 -6.221 -27.056 1.00 86.62 400 THR A N 1
ATOM 2980 C CA . THR A 1 400 ? -7.075 -7.227 -26.365 1.00 86.62 400 THR A CA 1
ATOM 2981 C C . THR A 1 400 ? -8.285 -6.604 -25.662 1.00 86.62 400 THR A C 1
ATOM 2983 O O . THR A 1 400 ? -9.403 -7.085 -25.834 1.00 86.62 400 THR A O 1
ATOM 2986 N N . LYS A 1 401 ? -8.097 -5.518 -24.900 1.00 86.75 401 LYS A N 1
ATOM 2987 C CA . LYS A 1 401 ? -9.178 -4.834 -24.166 1.00 86.75 401 LYS A CA 1
ATOM 2988 C C . LYS A 1 401 ? -10.161 -4.113 -25.088 1.00 86.75 401 LYS A C 1
ATOM 2990 O O . LYS A 1 401 ? -11.350 -4.068 -24.800 1.00 86.75 401 LYS A O 1
ATOM 2995 N N . LEU A 1 402 ? -9.700 -3.582 -26.215 1.00 91.81 402 LEU A N 1
ATOM 2996 C CA . LEU A 1 402 ? -10.569 -3.002 -27.243 1.00 91.81 402 LEU A CA 1
ATOM 2997 C C . LEU A 1 402 ? -11.207 -4.062 -28.153 1.00 91.81 402 LEU A C 1
ATOM 2999 O O . LEU A 1 402 ? -12.030 -3.712 -28.991 1.00 91.81 402 LEU A O 1
ATOM 3003 N N . GLN A 1 403 ? -10.846 -5.339 -27.983 1.00 89.81 403 GLN A N 1
ATOM 3004 C CA . GLN A 1 403 ? -11.244 -6.454 -28.848 1.00 89.81 403 GLN A CA 1
ATOM 3005 C C . GLN A 1 403 ? -10.876 -6.245 -30.327 1.00 89.81 403 GLN A C 1
ATOM 3007 O O . GLN A 1 403 ? -11.568 -6.714 -31.227 1.00 89.81 403 GLN A O 1
ATOM 3012 N N . MET A 1 404 ? -9.755 -5.567 -30.562 1.00 91.75 404 MET A N 1
ATOM 3013 C CA . MET A 1 404 ? -9.209 -5.258 -31.879 1.00 91.75 404 MET A CA 1
ATOM 3014 C C . MET A 1 404 ? -8.162 -6.305 -32.260 1.00 91.75 404 MET A C 1
ATOM 3016 O O . MET A 1 404 ? -7.324 -6.703 -31.450 1.00 91.75 404 MET A O 1
ATOM 3020 N N . ARG A 1 405 ? -8.167 -6.738 -33.518 1.00 85.75 405 ARG A N 1
ATOM 3021 C CA . ARG A 1 405 ? -7.229 -7.740 -34.049 1.00 85.75 405 ARG A CA 1
ATOM 3022 C C . ARG A 1 405 ? -5.923 -7.118 -34.516 1.00 85.75 405 ARG A C 1
ATOM 3024 O O . ARG A 1 405 ? -4.920 -7.818 -34.645 1.00 85.75 405 ARG A O 1
ATOM 3031 N N . SER A 1 406 ? -5.923 -5.819 -34.808 1.00 88.19 406 SER A N 1
ATOM 3032 C CA . SER A 1 406 ? -4.738 -5.137 -35.320 1.00 88.19 406 SER A CA 1
ATOM 3033 C C . SER A 1 406 ? -4.687 -3.658 -34.948 1.00 88.19 406 SER A C 1
ATOM 3035 O O . SER A 1 406 ? -5.706 -3.009 -34.735 1.00 88.19 406 SER A O 1
ATOM 3037 N N . ARG A 1 407 ? -3.471 -3.097 -34.949 1.00 89.31 407 ARG A N 1
ATOM 3038 C CA . ARG A 1 407 ? -3.244 -1.647 -34.817 1.00 89.31 407 ARG A CA 1
ATOM 3039 C C . ARG A 1 407 ? -4.015 -0.848 -35.869 1.00 89.31 407 ARG A C 1
ATOM 3041 O O . ARG A 1 407 ? -4.493 0.237 -35.571 1.00 89.31 407 ARG A O 1
ATOM 3048 N N . ILE A 1 408 ? -4.100 -1.377 -37.090 1.00 89.38 408 ILE A N 1
ATOM 3049 C CA . ILE A 1 408 ? -4.765 -0.707 -38.213 1.00 89.38 408 ILE A CA 1
ATOM 3050 C C . ILE A 1 408 ? -6.248 -0.502 -37.892 1.00 89.38 408 ILE A C 1
ATOM 3052 O O . ILE A 1 408 ? -6.772 0.578 -38.131 1.00 89.38 408 ILE A O 1
ATOM 3056 N N . GLU A 1 409 ? -6.885 -1.498 -37.278 1.00 87.88 409 GLU A N 1
ATOM 3057 C CA . GLU A 1 409 ? -8.287 -1.438 -36.853 1.00 87.88 409 GLU A CA 1
ATOM 3058 C C . GLU A 1 409 ? -8.529 -0.306 -35.842 1.00 87.88 409 GLU A C 1
ATOM 3060 O O . GLU A 1 409 ? -9.456 0.483 -36.001 1.00 87.88 409 GLU A O 1
ATOM 3065 N N . LEU A 1 410 ? -7.623 -0.145 -34.869 1.00 89.38 410 LEU A N 1
ATOM 3066 C CA . LEU A 1 410 ? -7.674 0.946 -33.891 1.00 89.38 410 LEU A CA 1
ATOM 3067 C C . LEU A 1 410 ? -7.529 2.324 -34.556 1.00 89.38 410 LEU A C 1
ATOM 3069 O O . LEU A 1 410 ? -8.280 3.243 -34.235 1.00 89.38 410 LEU A O 1
ATOM 3073 N N . VAL A 1 411 ? -6.584 2.475 -35.490 1.00 89.62 411 VAL A N 1
ATOM 3074 C CA . VAL A 1 411 ? -6.373 3.736 -36.228 1.00 89.62 411 VAL A CA 1
ATOM 3075 C C . VAL A 1 411 ? -7.599 4.087 -37.073 1.00 89.62 411 VAL A C 1
ATOM 3077 O O . VAL A 1 411 ? -8.042 5.232 -37.062 1.00 89.62 411 VAL A O 1
ATOM 3080 N N . GLN A 1 412 ? -8.179 3.105 -37.767 1.00 86.69 412 GLN A N 1
ATOM 3081 C CA . GLN A 1 412 ? -9.386 3.293 -38.576 1.00 86.69 412 GLN A CA 1
ATOM 3082 C C . GLN A 1 412 ? -10.590 3.687 -37.719 1.00 86.69 412 GLN A C 1
ATOM 3084 O O . GLN A 1 412 ? -11.313 4.616 -38.071 1.00 86.69 412 GLN A O 1
ATOM 3089 N N . GLN A 1 413 ? -10.783 3.024 -36.576 1.00 86.56 413 GLN A N 1
ATOM 3090 C CA . GLN A 1 413 ? -11.858 3.363 -35.649 1.00 86.56 413 GLN A CA 1
ATOM 3091 C C . GLN A 1 413 ? -11.697 4.783 -35.091 1.00 86.56 413 GLN A C 1
ATOM 3093 O O . GLN A 1 413 ? -12.677 5.515 -34.992 1.00 86.56 413 GLN A O 1
ATOM 3098 N N . ALA A 1 414 ? -10.474 5.194 -34.748 1.00 81.56 414 ALA A N 1
ATOM 3099 C CA . ALA A 1 414 ? -10.214 6.540 -34.246 1.00 81.56 414 ALA A CA 1
ATOM 3100 C C . ALA A 1 414 ? -10.438 7.625 -35.313 1.00 81.56 414 ALA A C 1
ATOM 3102 O O . ALA A 1 414 ? -11.014 8.667 -35.006 1.00 81.56 414 ALA A O 1
ATOM 3103 N N . ALA A 1 415 ? -10.039 7.367 -36.562 1.00 78.12 415 ALA A N 1
ATOM 3104 C CA . ALA A 1 415 ? -10.306 8.265 -37.684 1.00 78.12 415 ALA A CA 1
ATOM 3105 C C . ALA A 1 415 ? -11.815 8.431 -37.931 1.00 78.12 415 ALA A C 1
ATOM 3107 O O . ALA A 1 415 ? -12.291 9.553 -38.081 1.00 78.12 415 ALA A O 1
ATOM 3108 N N . ALA A 1 416 ? -12.577 7.333 -37.870 1.00 73.69 416 ALA A N 1
ATOM 3109 C CA . ALA A 1 416 ? -14.028 7.358 -38.039 1.00 73.69 416 ALA A CA 1
ATOM 3110 C C . ALA A 1 416 ? -14.755 8.156 -36.940 1.00 73.69 416 ALA A C 1
ATOM 3112 O O . ALA A 1 416 ? -15.790 8.747 -37.216 1.00 73.69 416 ALA A O 1
ATOM 3113 N N . ILE A 1 417 ? -14.225 8.190 -35.710 1.00 70.25 417 ILE A N 1
ATOM 3114 C CA . ILE A 1 417 ? -14.786 8.982 -34.599 1.00 70.25 417 ILE A CA 1
ATOM 3115 C C . ILE A 1 417 ? -14.462 10.477 -34.761 1.00 70.25 417 ILE A C 1
ATOM 3117 O O . ILE A 1 417 ? -15.313 11.321 -34.485 1.00 70.25 417 ILE A O 1
ATOM 3121 N N . GLY A 1 418 ? -13.262 10.813 -35.248 1.00 59.94 418 GLY A N 1
ATOM 3122 C CA . GLY A 1 418 ? -12.859 12.203 -35.499 1.00 59.94 418 GLY A CA 1
ATOM 3123 C C . GLY A 1 418 ? -13.652 12.891 -36.618 1.00 59.94 418 GLY A C 1
ATOM 3124 O O . GLY A 1 418 ? -13.825 14.106 -36.589 1.00 59.94 418 GLY A O 1
ATOM 3125 N N . GLU A 1 419 ? -14.180 12.128 -37.579 1.00 55.19 419 GLU A N 1
ATOM 3126 C CA . GLU A 1 419 ? -15.048 12.645 -38.648 1.00 55.19 419 GLU A CA 1
ATOM 3127 C C . GLU A 1 419 ? -16.481 12.954 -38.175 1.00 55.19 419 GLU A C 1
ATOM 3129 O O . GLU A 1 419 ? -17.151 13.802 -38.767 1.00 55.19 419 GLU A O 1
ATOM 3134 N N . THR A 1 420 ? -16.960 12.311 -37.104 1.00 53.28 420 THR A N 1
ATOM 3135 C CA . THR A 1 420 ? -18.311 12.522 -36.554 1.00 53.28 420 THR A CA 1
ATOM 3136 C C . THR A 1 420 ? -18.405 13.683 -35.566 1.00 53.28 420 THR A C 1
ATOM 3138 O O . THR A 1 420 ? -19.482 14.252 -35.436 1.00 53.28 420 THR A O 1
ATOM 3141 N N . GLU A 1 421 ? -17.316 14.050 -34.882 1.00 46.62 421 GLU A N 1
ATOM 3142 C CA . GLU A 1 421 ? -17.269 15.220 -33.979 1.00 46.62 421 GLU A CA 1
ATOM 3143 C C . GLU A 1 421 ? -16.932 16.536 -34.708 1.00 46.62 421 GLU A C 1
ATOM 3145 O O . GLU A 1 421 ? -17.141 17.619 -34.166 1.00 46.62 421 GLU A O 1
ATOM 3150 N N . GLY A 1 422 ? -16.423 16.458 -35.943 1.00 44.50 422 GLY A N 1
ATOM 3151 C CA . GLY A 1 422 ? -16.080 17.611 -36.787 1.00 44.50 422 GLY A CA 1
ATOM 3152 C C . GLY A 1 422 ? -17.212 18.129 -37.686 1.00 44.50 422 GLY A C 1
ATOM 3153 O O . GLY A 1 422 ? -16.943 18.914 -38.598 1.00 44.50 422 GLY A O 1
ATOM 3154 N N . ARG A 1 423 ? -18.451 17.676 -37.473 1.00 37.19 423 ARG A N 1
ATOM 3155 C CA . ARG A 1 423 ? -19.649 18.014 -38.253 1.00 37.19 423 ARG A CA 1
ATOM 3156 C C . ARG A 1 423 ? -20.718 18.584 -37.336 1.00 37.19 423 ARG A C 1
ATOM 3158 O O . ARG A 1 423 ? -21.411 19.523 -37.787 1.00 37.19 423 ARG A O 1
#

Secondary structure (DSSP, 8-state):
-HHHHHHHHHHHHHHHHHHHHHHHHHHHHHHHHHHHHHHHHHHHTS--SSTHHHHHHHHHHHHHHHHHHHTTTS-HHHHHHHHHHHHHHHHHHHHHHHHHHHHHHHHHHHHHHHTT-HHHHHHHHHTS-HHHHTSHHHHHHHHHHHHHHHHTT-HHHHHHHHHHTTTT-TTTGGGGTT--HHHHHHHHHHHHHHT-HHHHHHHHHGGGGSPTTHHHHHTHHHHHHHHHHHHHTT-HHHHHHHHHHHHSSSS--HHHHHHHHHHHHHHHT-HHHHHHHHHHHHHTT-HHHHHHHHHHHHHHHHHTT-HHHHHHHHHHHHHHHHHHT-HHHHHHHHHHHHTTT----SS------SSSGGGS-HHHHHHHHHHHTT--HHHHHHHTT--HHHHHHHHHHHHHHHT-S-HHHHHHHHHHHHHHH--

Radius of gyration: 30.52 Å; Cα contacts (8 Å, |Δi|>4): 446; chains: 1; bounding box: 109×38×69 Å

pLDDT: mean 77.06, std 18.45, range [36.59, 98.5]

Solvent-accessible surface area (backbone atoms only — not comparable to full-atom values): 22248 Å² total; per-residue (Å²): 116,75,65,60,58,54,51,51,57,52,49,65,71,41,46,64,56,53,50,50,50,52,50,48,49,52,52,52,50,48,54,50,49,52,52,54,48,53,52,50,55,63,56,55,73,75,59,93,74,82,61,57,67,61,57,50,54,53,51,53,50,48,48,55,60,52,48,62,60,50,57,78,73,53,64,71,78,59,36,52,52,52,49,52,51,49,50,50,50,48,50,51,50,50,51,52,53,50,48,53,53,39,44,52,39,45,55,51,20,52,56,23,40,41,51,42,37,46,72,57,19,38,49,43,44,69,70,54,54,72,75,58,37,66,35,79,89,36,16,49,33,28,18,52,40,15,38,55,24,42,32,48,60,34,55,68,61,15,50,52,28,31,50,71,43,41,68,72,40,78,90,45,41,70,81,42,70,83,44,56,65,49,40,38,49,26,53,20,50,50,31,42,75,74,68,36,56,64,61,18,39,57,51,35,51,55,63,74,75,48,60,89,46,70,70,42,62,76,40,39,69,49,34,48,56,30,27,53,44,24,52,74,71,72,34,57,68,60,18,51,50,32,38,47,56,63,58,66,50,80,84,66,50,76,68,50,50,52,48,41,52,44,34,47,22,60,75,68,60,35,42,66,56,23,48,52,49,22,51,53,25,50,77,70,39,28,41,55,60,16,23,54,29,26,46,50,25,14,49,41,27,35,75,73,64,39,56,67,60,14,47,53,30,40,44,54,18,40,46,46,24,55,75,56,49,21,56,35,54,39,52,49,49,54,57,60,35,45,79,66,69,45,70,86,66,102,66,77,69,84,67,63,40,83,53,37,81,69,36,42,50,75,67,35,43,52,52,50,53,44,43,39,72,66,51,49,52,63,56,50,9,63,76,68,74,46,54,45,66,56,41,50,52,42,50,54,52,41,29,59,28,54,70,42,95,45,72,66,56,50,28,52,54,44,52,59,53,58,62,66,76,74,111